Protein AF-A0A959N4B4-F1 (afdb_monomer_lite)

Radius of gyration: 34.28 Å; chains: 1; bounding box: 104×91×80 Å

pLDDT: mean 70.3, std 26.14, range [23.33, 98.31]

Foldseek 3Di:
DLCLDPVCLVVVLLVVLVVVVLQVLQLNQEDEAEPQSDAPVSCVVCVVSQVVDLGHAAYEHQDLPDQQQPDLRYAHEDEQALPDAPVVLVSVLVSCPPHPHAYEYAFQADPRSQVSCCVRPVHGDLVVCLVSVVAALRYEHEAHFHDDPVSLVSQQVRLYEYEHQLQCVVPDDGGDDQLQCSLVSNRQYAYDNPPPRDYPLQRLLSSCVSNPPHPQFLVSSVCNHAVSVCVNSVNNQAGRDDDPPHFPFDWDFACPDPQNPDPDPDDDPSNVSVSSSPGNGSVRTQFTATSNRTCHHRNDGPDDDPSPPDVCPVVVVVSVCVVVVVVVVVVVVVVVVVVVVVVVVVVVVVPDDDDDDDDDPDDDDDDDDDDDDDDPDDDDDDDDDPPPPDPPPPPPPDDDDDDDDPVSVVVVVVVVVPDDDDDDDDDDDDDDDPVVVVVVVVVVVVVVPPPDDDDDDDDDDDDDDDDDDDDDDDDDDDDDDDDDDDDDDDDDDDDDDDDDDDDDDDD

Secondary structure (DSSP, 8-state):
--TTSGGGHHHHHHHHHHHHHHHHHTT--EEEE--TT--HHHHHHTHHHHHT-SSEEEEEE--TTS-GGG-TTEEEEEE--TT--HHHHHHHHHHHTT----EEEE-S--HHHHHHHHHHHSS-HHHHHHHTT--STTEEEES-SS--HHHHHHHHHTT-EEEE-TTHHHHSS-----HHHHHHTT-EEEE--TTT---HHHHHHHHHHHTTTS---HHHHHHTTTHHHHHHTT-TTTSSS--TTS---EEEE---SGGG----S---HHHHHHHHHHH--GGGEEEEEETTEEEEETTEE-S-------TTHHHHHHHHHHHTTHHHHHHHHHHHHHHHHHHHHHHHHTTS----------------------------------------------------SHHHHHHHHHTTTTS--PPPPP-------HHHHHHHHHHHHHHTSSS--S-----------------------------------------------------

Structure (mmCIF, N/CA/C/O backbone):
data_AF-A0A959N4B4-F1
#
_entry.id   AF-A0A959N4B4-F1
#
loop_
_atom_site.group_PDB
_atom_site.id
_atom_site.type_symbol
_atom_site.label_atom_id
_atom_site.label_alt_id
_atom_site.label_comp_id
_atom_site.label_asym_id
_atom_site.label_entity_id
_atom_site.label_seq_id
_atom_site.pdbx_PDB_ins_code
_atom_site.Cartn_x
_atom_site.Cartn_y
_atom_site.Cartn_z
_atom_site.occupancy
_atom_site.B_iso_or_equiv
_atom_site.auth_seq_id
_atom_site.auth_comp_id
_atom_site.auth_asym_id
_atom_site.auth_atom_id
_atom_site.pdbx_PDB_model_num
ATOM 1 N N . LYS A 1 1 ? 5.066 19.286 9.360 1.00 74.62 1 LYS A N 1
ATOM 2 C CA . LYS A 1 1 ? 5.184 20.722 9.725 1.00 74.62 1 LYS A CA 1
ATOM 3 C C . LYS A 1 1 ? 5.892 21.556 8.658 1.00 74.62 1 LYS A C 1
ATOM 5 O O . LYS A 1 1 ? 5.288 22.495 8.175 1.00 74.62 1 LYS A O 1
ATOM 10 N N . PHE A 1 2 ? 7.144 21.262 8.286 1.00 84.38 2 PHE A N 1
ATOM 11 C CA . PHE A 1 2 ? 7.826 22.037 7.233 1.00 84.38 2 PHE A CA 1
ATOM 12 C C . PHE A 1 2 ? 7.134 21.896 5.870 1.00 84.38 2 PHE A C 1
ATOM 14 O O . PHE A 1 2 ? 6.674 22.878 5.308 1.00 84.38 2 PHE A O 1
ATOM 21 N N . LEU A 1 3 ? 6.950 20.655 5.413 1.00 84.31 3 LEU A N 1
ATOM 22 C CA . LEU A 1 3 ? 6.270 20.330 4.150 1.00 84.31 3 LEU A CA 1
ATOM 23 C C . LEU A 1 3 ? 4.745 20.533 4.188 1.00 84.31 3 LEU A C 1
ATOM 25 O O . LEU A 1 3 ? 4.069 20.260 3.209 1.00 84.31 3 LEU A O 1
ATOM 29 N N . SER A 1 4 ? 4.196 20.955 5.330 1.00 76.88 4 SER A N 1
ATOM 30 C CA . SER A 1 4 ? 2.759 21.192 5.495 1.00 76.88 4 SER A CA 1
ATOM 31 C C . SER A 1 4 ? 2.394 22.674 5.406 1.00 76.88 4 SER A C 1
ATOM 33 O O . SER A 1 4 ? 1.232 23.015 5.599 1.00 76.88 4 SER A O 1
ATOM 35 N N . SER A 1 5 ? 3.369 23.569 5.205 1.00 81.44 5 SER A N 1
ATOM 36 C CA . SER A 1 5 ? 3.094 24.985 4.968 1.00 81.44 5 SER A CA 1
ATOM 37 C C . SER A 1 5 ? 2.823 25.234 3.488 1.00 81.44 5 SER A C 1
ATOM 39 O O . SER A 1 5 ? 3.468 24.642 2.625 1.00 81.44 5 SER A O 1
ATOM 41 N N . GLN A 1 6 ? 1.915 26.170 3.204 1.00 80.25 6 GLN A N 1
ATOM 42 C CA . GLN A 1 6 ? 1.584 26.558 1.831 1.00 80.25 6 GLN A CA 1
ATOM 43 C C . GLN A 1 6 ? 2.813 27.065 1.062 1.00 80.25 6 GLN A C 1
ATOM 45 O O . GLN A 1 6 ? 2.988 26.749 -0.107 1.00 80.25 6 GLN A O 1
ATOM 50 N N . GLU A 1 7 ? 3.711 27.778 1.747 1.00 85.19 7 GLU A N 1
ATOM 51 C CA . GLU A 1 7 ? 4.983 28.263 1.192 1.00 85.19 7 GLU A CA 1
ATOM 52 C C . GLU A 1 7 ? 5.882 27.133 0.660 1.00 85.19 7 GLU A C 1
ATOM 54 O O . GLU A 1 7 ? 6.592 27.322 -0.319 1.00 85.19 7 GLU A O 1
ATOM 59 N N . ASN A 1 8 ? 5.830 25.942 1.269 1.00 87.62 8 ASN A N 1
ATOM 60 C CA . ASN A 1 8 ? 6.641 24.790 0.865 1.00 87.62 8 ASN A CA 1
ATOM 61 C C . ASN A 1 8 ? 5.862 23.784 0.005 1.00 87.6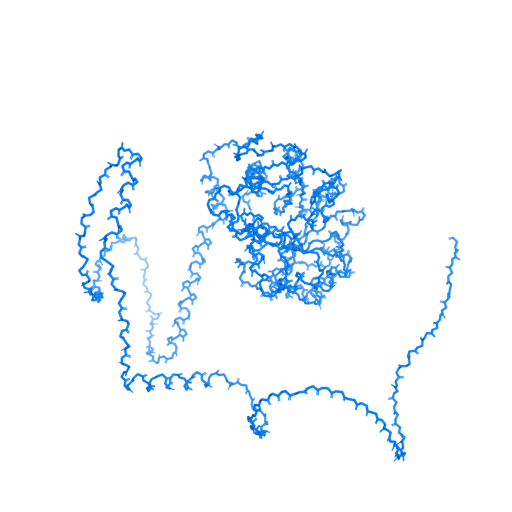2 8 ASN A C 1
ATOM 63 O O . ASN A 1 8 ? 6.342 22.669 -0.212 1.00 87.62 8 ASN A O 1
ATOM 67 N N . SER A 1 9 ? 4.668 24.144 -0.474 1.00 87.31 9 SER A N 1
ATOM 68 C CA . SER A 1 9 ? 3.817 23.242 -1.251 1.00 87.31 9 SER A CA 1
ATOM 69 C C . SER A 1 9 ? 4.496 22.783 -2.547 1.00 87.31 9 SER A C 1
ATOM 71 O O . SER A 1 9 ? 4.495 21.589 -2.841 1.00 87.31 9 SER A O 1
ATOM 73 N N . ASP A 1 10 ? 5.140 23.694 -3.281 1.00 87.62 10 ASP A N 1
ATOM 74 C CA . ASP A 1 10 ? 5.855 23.358 -4.522 1.00 87.62 10 ASP A CA 1
ATOM 75 C C . ASP A 1 10 ? 7.024 22.400 -4.256 1.00 87.62 10 ASP A C 1
ATOM 77 O O . ASP A 1 10 ? 7.239 21.432 -4.988 1.00 87.62 10 ASP A O 1
ATOM 81 N N . LEU A 1 11 ? 7.756 22.629 -3.159 1.00 87.00 11 LEU A N 1
ATOM 82 C CA . LEU A 1 11 ? 8.833 21.744 -2.720 1.00 87.00 11 LEU A CA 1
ATOM 83 C C . LEU A 1 11 ? 8.294 20.354 -2.362 1.00 87.00 11 LEU A C 1
ATOM 85 O O . LEU A 1 11 ? 8.901 19.349 -2.726 1.00 87.00 11 LEU A O 1
ATOM 89 N N . PHE A 1 12 ? 7.156 20.273 -1.671 1.00 88.50 12 PHE A N 1
ATOM 90 C CA . PHE A 1 12 ? 6.536 18.991 -1.352 1.00 88.50 12 PHE A CA 1
ATOM 91 C C . PHE A 1 12 ? 6.102 18.244 -2.623 1.00 88.50 12 PHE A C 1
ATOM 93 O O . PHE A 1 12 ? 6.453 17.078 -2.790 1.00 88.50 12 PHE A O 1
ATOM 100 N N . ALA A 1 13 ? 5.447 18.926 -3.566 1.00 87.62 13 ALA A N 1
ATOM 101 C CA . ALA A 1 13 ? 5.087 18.363 -4.867 1.00 87.62 13 ALA A CA 1
ATOM 102 C C . ALA A 1 13 ? 6.312 17.880 -5.664 1.00 87.62 13 ALA A C 1
ATOM 104 O O . ALA A 1 13 ? 6.273 16.826 -6.301 1.00 87.62 13 ALA A O 1
ATOM 105 N N . TYR A 1 14 ? 7.420 18.620 -5.600 1.00 85.00 14 TYR A N 1
ATOM 106 C CA . TYR A 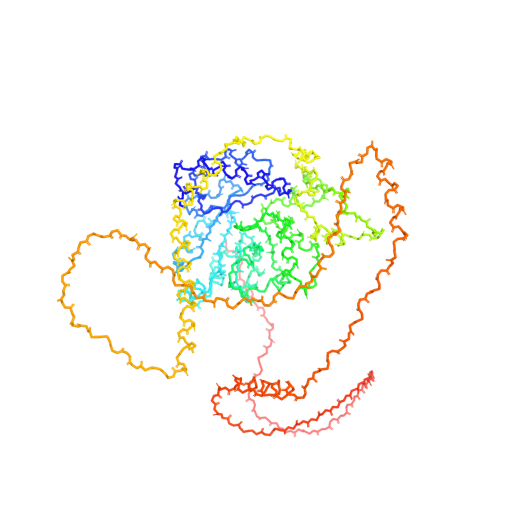1 14 ? 8.693 18.219 -6.189 1.00 85.00 14 TYR A CA 1
ATOM 107 C C . TYR A 1 14 ? 9.258 16.939 -5.548 1.00 85.00 14 TYR A C 1
ATOM 109 O O . TYR A 1 14 ? 9.650 16.018 -6.265 1.00 85.00 14 TYR A O 1
ATOM 117 N N . LEU A 1 15 ? 9.240 16.826 -4.215 1.00 86.94 15 LEU A N 1
ATOM 118 C CA . LEU A 1 15 ? 9.672 15.607 -3.521 1.00 86.94 15 LEU A CA 1
ATOM 119 C C . LEU A 1 15 ? 8.797 14.398 -3.889 1.00 86.94 15 LEU A C 1
ATOM 121 O O . LEU A 1 15 ? 9.333 13.317 -4.123 1.00 86.94 15 LEU A O 1
ATOM 125 N N . LEU A 1 16 ? 7.479 14.583 -4.031 1.00 89.00 16 LEU A N 1
ATOM 126 C CA . LEU A 1 16 ? 6.574 13.527 -4.500 1.00 89.00 16 LEU A CA 1
ATOM 127 C C . LEU A 1 16 ? 6.932 13.044 -5.915 1.00 89.00 16 LEU A C 1
ATOM 129 O O . LEU A 1 16 ? 6.984 11.837 -6.142 1.00 89.00 16 LEU A O 1
ATOM 133 N N . LYS A 1 17 ? 7.275 13.947 -6.852 1.00 86.38 17 LYS A N 1
ATOM 134 C CA . LYS A 1 17 ? 7.763 13.554 -8.195 1.00 86.38 17 LYS A CA 1
ATOM 135 C C . LYS A 1 17 ? 8.978 12.637 -8.115 1.00 86.38 17 LYS A C 1
ATOM 137 O O . LYS A 1 17 ? 9.045 11.657 -8.859 1.00 86.38 17 LYS A O 1
ATOM 142 N N . ILE A 1 18 ? 9.939 12.952 -7.243 1.00 85.50 18 ILE A N 1
ATOM 143 C CA . ILE A 1 18 ? 11.136 12.122 -7.047 1.00 85.50 18 ILE A CA 1
ATOM 144 C C . ILE A 1 18 ? 10.730 10.740 -6.541 1.00 85.50 18 ILE A C 1
ATOM 146 O O . ILE A 1 18 ? 11.172 9.737 -7.101 1.00 85.50 18 ILE A O 1
ATOM 150 N N . THR A 1 19 ? 9.869 10.682 -5.524 1.00 88.81 19 THR A N 1
ATOM 151 C CA . THR A 1 19 ? 9.377 9.420 -4.962 1.00 88.81 19 THR A CA 1
ATOM 152 C C . THR A 1 19 ? 8.685 8.575 -6.027 1.00 88.81 19 THR A C 1
ATOM 154 O O . THR A 1 19 ? 9.081 7.433 -6.230 1.00 88.81 19 THR A O 1
ATOM 157 N N . TYR A 1 20 ? 7.742 9.136 -6.788 1.00 89.62 20 TYR A N 1
ATOM 158 C CA . TYR A 1 20 ? 7.014 8.391 -7.826 1.00 89.62 20 TYR A CA 1
ATOM 159 C C . TYR A 1 20 ? 7.922 7.935 -8.962 1.00 89.62 20 TYR A C 1
ATOM 161 O O . TYR A 1 20 ? 7.787 6.817 -9.456 1.00 89.62 20 TYR A O 1
ATOM 169 N N . THR A 1 21 ? 8.907 8.762 -9.323 1.00 86.69 21 THR A N 1
ATOM 170 C CA . THR A 1 21 ? 9.947 8.372 -10.275 1.00 86.69 21 THR A CA 1
ATOM 171 C C . THR A 1 21 ? 10.715 7.157 -9.769 1.00 86.69 21 THR A C 1
ATOM 173 O O . THR A 1 21 ? 10.922 6.218 -10.529 1.00 86.69 21 THR A O 1
ATOM 176 N N . ASN A 1 22 ? 11.146 7.158 -8.507 1.00 88.44 22 ASN A N 1
ATOM 177 C CA . ASN A 1 22 ? 11.882 6.039 -7.921 1.00 88.44 22 ASN A CA 1
ATOM 178 C C . ASN A 1 22 ? 11.012 4.782 -7.815 1.00 88.44 22 ASN A C 1
ATOM 180 O O . ASN A 1 22 ? 11.475 3.702 -8.169 1.00 88.44 22 ASN A O 1
ATOM 184 N N . SER A 1 23 ? 9.749 4.934 -7.418 1.00 91.88 23 SER A N 1
ATOM 185 C CA . SER A 1 23 ? 8.746 3.869 -7.434 1.00 91.88 23 SER A CA 1
ATOM 186 C C . SER A 1 23 ? 8.620 3.231 -8.815 1.00 91.88 23 SER A C 1
ATOM 188 O O . SER A 1 23 ? 8.731 2.014 -8.945 1.00 91.88 23 SER A O 1
ATOM 190 N N . LEU A 1 24 ? 8.507 4.037 -9.874 1.00 90.81 24 LEU A N 1
ATOM 191 C CA . LEU A 1 24 ? 8.432 3.525 -11.241 1.00 90.81 24 LEU A CA 1
ATOM 192 C C . LEU A 1 24 ? 9.685 2.727 -11.639 1.00 90.81 24 LEU A C 1
ATOM 194 O O . LEU A 1 24 ? 9.569 1.706 -12.311 1.00 90.81 24 LEU A O 1
ATOM 198 N N . LEU A 1 25 ? 10.879 3.149 -11.205 1.00 89.12 25 LEU A N 1
ATOM 199 C CA . LEU A 1 25 ? 12.122 2.390 -11.432 1.00 89.12 25 LEU A CA 1
ATOM 200 C C . LEU A 1 25 ? 12.164 1.077 -10.652 1.00 89.12 25 LEU A C 1
ATOM 202 O O . LEU A 1 25 ? 12.801 0.131 -11.098 1.00 89.12 25 LEU A O 1
ATOM 206 N N . ASN A 1 26 ? 11.465 1.010 -9.521 1.00 92.19 26 ASN A N 1
ATOM 207 C CA . ASN A 1 26 ? 11.250 -0.218 -8.761 1.00 92.19 26 ASN A CA 1
ATOM 208 C C . ASN A 1 26 ? 10.092 -1.070 -9.323 1.00 92.19 26 ASN A C 1
ATOM 210 O O . ASN A 1 26 ? 9.686 -2.035 -8.680 1.00 92.19 26 ASN A O 1
ATOM 214 N N . GLY A 1 27 ? 9.564 -0.737 -10.509 1.00 92.56 27 GLY A N 1
ATOM 215 C CA . GLY A 1 27 ? 8.464 -1.458 -11.154 1.00 92.56 27 GLY A CA 1
ATOM 216 C C . GLY A 1 27 ? 7.089 -1.163 -10.550 1.00 92.56 27 GLY A C 1
ATOM 217 O O . GLY A 1 27 ? 6.114 -1.834 -10.861 1.00 92.56 27 GLY A O 1
ATOM 218 N N . GLU A 1 28 ? 6.967 -0.163 -9.686 1.00 94.50 28 GLU A N 1
ATOM 219 C CA . GLU A 1 28 ? 5.704 0.161 -9.028 1.00 94.50 28 GLU A CA 1
ATOM 220 C C . GLU A 1 28 ? 4.866 1.022 -9.977 1.00 94.50 28 GLU A C 1
ATOM 222 O O . GLU A 1 28 ? 5.179 2.183 -10.231 1.00 94.50 28 GLU A O 1
ATOM 227 N N . ILE A 1 29 ? 3.809 0.448 -10.549 1.00 92.75 29 ILE A N 1
ATOM 228 C CA . ILE A 1 29 ? 3.008 1.101 -11.599 1.00 92.75 29 ILE A CA 1
ATOM 229 C C . ILE A 1 29 ? 1.748 1.810 -11.086 1.00 92.75 29 ILE A C 1
ATOM 231 O O . ILE A 1 29 ? 1.101 2.539 -11.840 1.00 92.75 29 ILE A O 1
ATOM 235 N N . PHE A 1 30 ? 1.388 1.582 -9.824 1.00 94.12 30 PHE A N 1
ATOM 236 C CA . PHE A 1 30 ? 0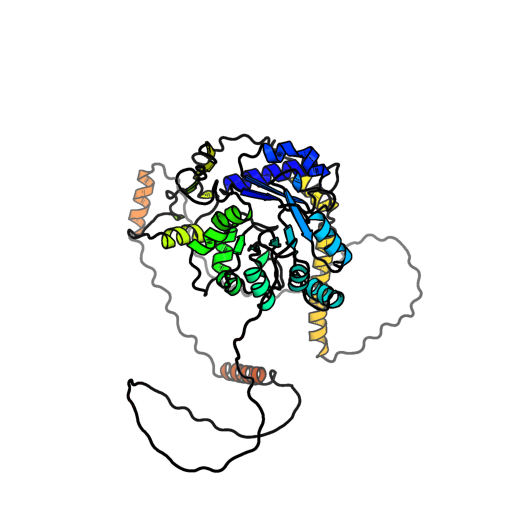.237 2.177 -9.155 1.00 94.12 30 PHE A CA 1
ATOM 237 C C . PHE A 1 30 ? 0.694 2.876 -7.875 1.00 94.12 30 PHE A C 1
ATOM 239 O O . PHE A 1 30 ? 1.417 2.287 -7.074 1.00 94.12 30 PHE A O 1
ATOM 246 N N . ILE A 1 31 ? 0.241 4.111 -7.678 1.00 93.62 31 ILE A N 1
ATOM 247 C CA . ILE A 1 31 ? 0.529 4.919 -6.494 1.00 93.62 31 ILE A CA 1
ATOM 248 C C . ILE A 1 31 ? -0.780 5.252 -5.786 1.00 93.62 31 ILE A C 1
ATOM 250 O O . ILE A 1 31 ? -1.674 5.840 -6.386 1.00 93.62 31 ILE A O 1
ATOM 254 N N . ASN A 1 32 ? -0.870 4.942 -4.494 1.00 93.56 32 ASN A N 1
ATOM 255 C CA . ASN A 1 32 ? -1.848 5.557 -3.603 1.00 93.56 32 ASN A CA 1
ATOM 256 C C . ASN A 1 32 ? -1.115 6.485 -2.631 1.00 93.56 32 ASN A C 1
ATOM 258 O O . ASN A 1 32 ? -0.532 6.018 -1.654 1.00 93.56 32 ASN A O 1
ATOM 262 N N . GLU A 1 33 ? -1.131 7.787 -2.898 1.00 91.81 33 GLU A N 1
ATOM 263 C CA . GLU A 1 33 ? -0.472 8.756 -2.028 1.00 91.81 33 GLU A CA 1
ATOM 264 C C . GLU A 1 33 ? -1.356 9.076 -0.822 1.00 91.81 33 GLU A C 1
ATOM 266 O O . GLU A 1 33 ? -2.500 9.505 -0.976 1.00 91.81 33 GLU A O 1
ATOM 271 N N . CYS A 1 34 ? -0.810 8.885 0.378 1.00 89.00 34 CYS A N 1
ATOM 272 C CA . CYS A 1 34 ? -1.532 9.041 1.643 1.00 89.00 34 CYS A CA 1
ATOM 273 C C . CYS A 1 34 ? -0.848 10.021 2.602 1.00 89.00 34 CYS A C 1
ATOM 275 O O . CYS A 1 34 ? -1.144 10.019 3.795 1.00 89.00 34 CYS A O 1
ATOM 277 N N . SER A 1 35 ? 0.083 10.846 2.118 1.00 86.25 35 SER A N 1
ATOM 278 C CA . SER A 1 35 ? 0.754 11.837 2.954 1.00 86.25 35 SER A CA 1
ATOM 279 C C . SER A 1 35 ? -0.255 12.726 3.707 1.00 86.25 35 SER A C 1
ATOM 281 O O . SER A 1 35 ? -1.120 13.333 3.070 1.00 86.25 35 SER A O 1
ATOM 283 N N . PRO A 1 36 ? -0.110 12.916 5.035 1.00 74.75 36 PRO A N 1
ATOM 284 C CA . PRO A 1 36 ? -1.080 13.653 5.858 1.00 74.75 36 PRO A CA 1
ATOM 285 C C . PRO A 1 36 ? -1.322 15.109 5.428 1.00 74.75 36 PRO A C 1
ATOM 287 O O . PRO A 1 36 ? -2.322 15.716 5.798 1.00 74.75 36 PRO A O 1
ATOM 290 N N . ASN A 1 37 ? -0.388 15.691 4.668 1.00 75.00 37 ASN A N 1
ATOM 291 C CA . ASN A 1 37 ? -0.441 17.087 4.226 1.00 75.00 37 ASN A CA 1
ATOM 292 C C . ASN A 1 37 ? -1.177 17.273 2.891 1.00 75.00 37 ASN A C 1
ATOM 294 O O . ASN A 1 37 ? -1.284 18.401 2.413 1.00 75.00 37 ASN A O 1
ATOM 298 N N . LEU A 1 38 ? -1.672 16.194 2.279 1.00 79.94 38 LEU A N 1
ATOM 299 C CA . LEU A 1 38 ? -2.520 16.287 1.101 1.00 79.94 38 LEU A CA 1
ATOM 300 C C . LEU A 1 38 ? -3.896 16.809 1.498 1.00 79.94 38 LEU A C 1
ATOM 302 O O . LEU A 1 38 ? -4.751 16.078 1.998 1.00 79.94 38 LEU A O 1
ATOM 306 N N . ASN A 1 39 ? -4.103 18.097 1.262 1.00 78.25 39 ASN A N 1
ATOM 307 C CA . ASN A 1 39 ? -5.397 18.742 1.404 1.00 78.25 39 ASN A CA 1
ATOM 308 C C . ASN A 1 39 ? -5.970 19.102 0.024 1.00 78.25 39 ASN A C 1
ATOM 310 O O . ASN A 1 39 ? -5.351 18.886 -1.028 1.00 78.25 39 ASN A O 1
ATOM 314 N N . LYS A 1 40 ? -7.181 19.659 0.032 1.00 77.62 40 LYS A N 1
ATOM 315 C CA . LYS A 1 40 ? -7.871 20.076 -1.190 1.00 77.62 40 LYS A CA 1
ATOM 316 C C . LYS A 1 40 ? -7.064 21.101 -1.997 1.00 77.62 40 LYS A C 1
ATOM 318 O O . LYS A 1 40 ? -6.916 20.936 -3.201 1.00 77.62 40 LYS A O 1
ATOM 323 N N . GLU A 1 41 ? -6.524 22.123 -1.336 1.00 80.56 41 GLU A N 1
ATOM 324 C CA . GLU A 1 41 ? -5.786 23.220 -1.976 1.00 80.56 41 GLU A CA 1
ATOM 325 C C . GLU A 1 41 ? -4.503 22.728 -2.658 1.00 80.56 41 GLU A C 1
ATOM 327 O O . GLU A 1 41 ? -4.228 23.092 -3.804 1.00 80.56 41 GLU A O 1
ATOM 332 N N . PHE A 1 42 ? -3.756 21.842 -1.993 1.00 85.06 42 PHE A N 1
ATOM 333 C CA . PHE A 1 42 ? -2.581 21.182 -2.553 1.00 85.06 42 PHE A CA 1
ATOM 334 C C . PHE A 1 42 ? -2.949 20.406 -3.818 1.00 85.06 42 PHE A C 1
ATOM 336 O O . PHE A 1 42 ? -2.320 20.584 -4.863 1.00 85.06 42 PHE A O 1
ATOM 343 N N . THR A 1 43 ? -3.994 19.579 -3.723 1.00 80.94 43 THR A N 1
ATOM 344 C CA . THR A 1 43 ? -4.448 18.709 -4.814 1.00 80.94 43 THR A CA 1
ATOM 345 C C . THR A 1 43 ? -4.928 19.523 -6.014 1.00 80.94 43 THR A C 1
ATOM 347 O O . THR A 1 43 ? -4.572 19.206 -7.144 1.00 80.94 43 THR A O 1
ATOM 350 N N . GLU A 1 44 ? -5.682 20.603 -5.787 1.00 80.62 44 GLU A N 1
ATOM 351 C CA . GLU A 1 44 ? -6.152 21.504 -6.846 1.00 80.62 44 GLU A CA 1
ATOM 352 C C . GLU A 1 44 ? -4.988 22.259 -7.508 1.00 80.62 44 GLU A C 1
ATOM 354 O O . GLU A 1 44 ? -4.913 22.318 -8.737 1.00 80.62 44 GLU A O 1
ATOM 359 N N . SER A 1 45 ? -4.041 22.773 -6.715 1.00 83.94 45 SER A N 1
ATOM 360 C CA . SER A 1 45 ? -2.884 23.532 -7.219 1.00 83.94 45 SER A CA 1
ATOM 361 C C . SER A 1 45 ? -1.911 22.658 -8.014 1.00 83.94 45 SER A C 1
ATOM 363 O O . SER A 1 45 ? -1.331 23.101 -9.006 1.00 83.94 45 SER A O 1
ATOM 365 N N . HIS A 1 46 ? -1.771 21.391 -7.621 1.00 85.06 46 HIS A N 1
ATOM 366 C CA . HIS A 1 46 ? -0.819 20.451 -8.206 1.00 85.06 46 HIS A CA 1
ATOM 367 C C . HIS A 1 46 ? -1.498 19.364 -9.034 1.00 85.06 46 HIS A C 1
ATOM 369 O O . HIS A 1 46 ? -0.853 18.390 -9.379 1.00 85.06 46 HIS A O 1
ATOM 375 N N . TYR A 1 47 ? -2.763 19.497 -9.435 1.00 77.31 47 TYR A N 1
ATOM 376 C CA . TYR A 1 47 ? -3.474 18.432 -10.162 1.00 77.31 47 TYR A CA 1
ATOM 377 C C . TYR A 1 47 ? -2.735 17.935 -11.427 1.00 77.31 47 TYR A C 1
ATOM 379 O O . TYR A 1 47 ? -2.744 16.747 -11.764 1.00 77.31 47 TYR A O 1
ATOM 387 N N . LYS A 1 48 ? -2.018 18.842 -12.108 1.00 78.56 48 LYS A N 1
ATOM 388 C CA . LYS A 1 48 ? -1.164 18.526 -13.269 1.00 78.56 48 LYS A CA 1
ATOM 389 C C . LYS A 1 48 ? 0.009 17.598 -12.941 1.00 78.56 48 LYS A C 1
ATOM 391 O O . LYS A 1 48 ? 0.456 16.876 -13.823 1.00 78.56 48 LYS A O 1
ATOM 396 N N . LEU A 1 49 ? 0.498 17.611 -11.698 1.00 80.75 49 LEU A N 1
ATOM 397 C CA . LEU A 1 49 ? 1.501 16.664 -11.208 1.00 80.75 49 LEU A CA 1
ATOM 398 C C . LEU A 1 49 ? 1.010 15.236 -11.417 1.00 80.75 49 LEU A C 1
ATOM 400 O O . LEU A 1 49 ? 1.700 14.439 -12.036 1.00 80.75 49 LEU A O 1
ATOM 404 N N . PHE A 1 50 ? -0.186 14.950 -10.905 1.00 76.75 50 PHE A N 1
ATOM 405 C CA . PHE A 1 50 ? -0.733 13.601 -10.830 1.00 76.75 50 PHE A CA 1
ATOM 406 C C . PHE A 1 50 ? -1.231 13.111 -12.184 1.00 76.75 50 PHE A C 1
ATOM 408 O O . PHE A 1 50 ? -0.954 11.987 -12.584 1.00 76.75 50 PHE A O 1
ATOM 415 N N . THR A 1 51 ? -1.891 13.988 -12.941 1.00 71.62 51 THR A N 1
ATOM 416 C CA . THR A 1 51 ? -2.352 13.664 -14.301 1.00 71.62 51 THR A CA 1
ATOM 417 C C . THR A 1 51 ? -1.223 13.563 -15.326 1.00 71.62 51 THR A C 1
ATOM 419 O O . THR A 1 51 ? -1.413 12.950 -16.372 1.00 71.62 51 THR A O 1
ATOM 422 N N . GLY A 1 52 ? -0.049 14.129 -15.031 1.00 75.06 52 GLY A N 1
ATOM 423 C CA . GLY A 1 52 ? 1.163 13.980 -15.837 1.00 75.06 52 GLY A CA 1
ATOM 424 C C . GLY A 1 52 ? 1.970 12.712 -15.537 1.00 75.06 52 GLY A C 1
ATOM 425 O O . GLY A 1 52 ? 3.002 12.494 -16.172 1.00 75.06 52 GLY A O 1
ATOM 426 N N . LEU A 1 53 ? 1.552 11.884 -14.573 1.00 78.94 53 LEU A N 1
ATOM 427 C CA . LEU A 1 53 ? 2.209 10.609 -14.291 1.00 78.94 53 LEU A CA 1
ATOM 428 C C . LEU A 1 53 ? 1.802 9.567 -15.333 1.00 78.94 53 LEU A C 1
ATOM 430 O O . LEU A 1 53 ? 0.639 9.465 -15.717 1.00 78.94 53 LEU A O 1
ATOM 434 N N . HIS A 1 54 ? 2.757 8.739 -15.759 1.00 85.19 54 HIS A N 1
ATOM 435 C CA . HIS A 1 54 ? 2.431 7.582 -16.587 1.00 85.19 54 HIS A CA 1
ATOM 436 C C . HIS A 1 54 ? 1.671 6.520 -15.766 1.00 85.19 54 HIS A C 1
ATOM 438 O O . HIS A 1 54 ? 0.732 5.898 -16.280 1.00 85.19 54 HIS A O 1
ATOM 444 N N . GLN A 1 55 ? 2.066 6.367 -14.493 1.00 91.12 55 GLN A N 1
ATOM 445 C CA . GLN A 1 55 ? 1.512 5.451 -13.491 1.00 91.12 55 GLN A CA 1
ATOM 446 C C . GLN A 1 55 ? 0.013 5.671 -13.255 1.00 91.12 55 GLN A C 1
ATOM 448 O O . GLN A 1 55 ? -0.523 6.766 -13.430 1.00 91.12 55 GLN A O 1
ATOM 453 N N . TYR A 1 56 ? -0.667 4.620 -12.808 1.00 92.81 56 TYR A N 1
ATOM 454 C CA . TYR A 1 56 ? -1.982 4.767 -12.195 1.00 92.81 56 TYR A CA 1
ATOM 455 C C . TYR A 1 56 ? -1.827 5.468 -10.845 1.00 92.81 56 TYR A C 1
ATOM 457 O O . TYR A 1 56 ? -0.861 5.217 -10.123 1.00 92.81 56 TYR A O 1
ATOM 465 N N . PHE A 1 57 ? -2.776 6.328 -10.489 1.00 90.31 57 PHE A N 1
ATOM 466 C CA . PHE A 1 57 ? -2.696 7.089 -9.250 1.00 90.31 57 PHE A CA 1
ATOM 467 C C . PHE A 1 57 ? -4.036 7.123 -8.520 1.00 90.31 57 PHE A C 1
ATOM 469 O O . PHE A 1 57 ? -5.099 7.141 -9.137 1.00 90.31 57 PHE A O 1
ATOM 476 N N . ASN A 1 58 ? -3.954 7.174 -7.199 1.00 90.75 58 ASN A N 1
ATOM 477 C CA . ASN A 1 58 ? -5.017 7.539 -6.285 1.00 90.75 58 ASN A CA 1
ATOM 478 C C . ASN A 1 58 ? -4.431 8.463 -5.210 1.00 90.75 58 ASN A C 1
ATOM 480 O O . ASN A 1 58 ? -3.282 8.301 -4.798 1.00 90.75 58 ASN A O 1
ATOM 484 N N . ILE A 1 59 ? -5.213 9.435 -4.760 1.00 89.12 59 ILE A N 1
ATOM 485 C CA . ILE A 1 59 ? -4.828 10.375 -3.710 1.00 89.12 59 ILE A CA 1
ATOM 486 C C . ILE A 1 59 ? -5.796 10.192 -2.554 1.00 89.12 59 ILE A C 1
ATOM 488 O O . ILE A 1 59 ? -7.004 10.358 -2.716 1.00 89.12 59 ILE A O 1
ATOM 492 N N . THR A 1 60 ? -5.272 9.871 -1.380 1.00 89.81 60 THR A N 1
ATOM 493 C CA . THR A 1 60 ? -6.059 9.797 -0.153 1.00 89.81 60 THR A CA 1
ATOM 494 C C . THR A 1 60 ? -5.968 11.131 0.575 1.00 89.81 60 THR A C 1
ATOM 496 O O . THR A 1 60 ? -4.904 11.528 1.047 1.00 89.81 60 THR A O 1
ATOM 499 N N . VAL A 1 61 ? -7.095 11.835 0.656 1.00 86.94 61 VAL A N 1
ATOM 500 C CA . VAL A 1 61 ? -7.191 13.165 1.262 1.00 86.94 61 VAL A CA 1
ATOM 501 C C . VAL A 1 61 ? -7.803 13.042 2.651 1.00 86.94 61 VAL A C 1
ATOM 503 O O . VAL A 1 61 ? -8.932 12.579 2.803 1.00 86.94 61 VAL A O 1
ATOM 506 N N . TYR A 1 62 ? -7.075 13.499 3.668 1.00 81.69 62 TYR A N 1
ATOM 507 C CA . TYR A 1 62 ? -7.521 13.482 5.069 1.00 81.69 62 TYR A CA 1
ATOM 508 C C . TYR A 1 62 ? -8.291 14.753 5.475 1.00 81.69 62 TYR A C 1
ATOM 510 O O . TYR A 1 62 ? -8.700 14.908 6.623 1.00 81.69 62 TYR A O 1
ATOM 518 N N . ASP A 1 63 ? -8.509 15.676 4.534 1.00 72.56 63 ASP A N 1
ATOM 519 C CA . ASP A 1 63 ? -9.315 16.880 4.734 1.00 72.56 63 ASP A CA 1
ATOM 520 C C . ASP A 1 63 ? -10.794 16.624 4.391 1.00 72.56 63 ASP A C 1
ATOM 522 O O . ASP A 1 63 ? -11.172 16.487 3.220 1.00 72.56 63 ASP A O 1
ATOM 526 N N . HIS A 1 64 ? -11.641 16.642 5.427 1.00 64.00 64 HIS A N 1
ATOM 527 C CA . HIS A 1 64 ? -13.098 16.458 5.356 1.00 64.00 64 HIS A CA 1
ATOM 528 C C . HIS A 1 64 ? -13.851 17.520 4.526 1.00 64.00 64 HIS A C 1
ATOM 530 O O . HIS A 1 64 ? -15.074 17.457 4.407 1.00 64.00 64 HIS A O 1
ATOM 536 N N . LYS A 1 65 ? -13.158 18.533 3.986 1.00 60.12 65 LYS A N 1
ATOM 537 C CA . LYS A 1 65 ? -13.738 19.584 3.128 1.00 60.12 65 LYS A CA 1
ATOM 538 C C . LYS A 1 65 ? -13.642 19.289 1.632 1.00 60.12 65 LYS A C 1
ATOM 540 O O . LYS A 1 65 ? -14.232 20.016 0.824 1.00 60.12 65 LYS A O 1
ATOM 545 N N . SER A 1 66 ? -12.864 18.284 1.240 1.00 58.00 66 SER A N 1
ATOM 546 C CA . SER A 1 66 ? -12.780 17.851 -0.154 1.00 58.00 66 SER A CA 1
ATOM 547 C C . SER A 1 66 ? -14.011 17.015 -0.514 1.00 58.00 66 SER A C 1
ATOM 549 O O . SER A 1 66 ? -14.496 16.244 0.307 1.00 58.00 66 SER A O 1
ATOM 551 N N . ASN A 1 67 ? -14.565 17.213 -1.717 1.00 56.59 67 ASN A N 1
ATOM 552 C CA . ASN A 1 67 ? -15.646 16.361 -2.211 1.00 56.59 67 ASN A CA 1
ATOM 553 C C . ASN A 1 67 ? -15.043 15.317 -3.167 1.00 56.59 67 ASN A C 1
ATOM 555 O O . ASN A 1 67 ? -14.764 15.673 -4.319 1.00 56.59 67 ASN A O 1
ATOM 559 N N . PRO A 1 68 ? -14.803 14.076 -2.708 1.00 58.56 68 PRO A N 1
ATOM 560 C CA . PRO A 1 68 ? -14.175 13.031 -3.515 1.00 58.56 68 PRO A CA 1
ATOM 561 C C . PRO A 1 68 ? -15.013 12.605 -4.736 1.00 58.56 68 PRO A C 1
ATOM 563 O O . PRO A 1 68 ? -14.464 12.033 -5.669 1.00 58.56 68 PRO A O 1
ATOM 566 N N . ASP A 1 69 ? -16.293 12.993 -4.826 1.00 52.00 69 ASP A N 1
ATOM 567 C CA . ASP A 1 69 ? -17.169 12.701 -5.980 1.00 52.00 69 ASP A CA 1
ATOM 568 C C . ASP A 1 69 ? -16.683 13.268 -7.330 1.00 52.00 69 ASP A C 1
ATOM 570 O O . ASP A 1 69 ? -17.219 12.917 -8.383 1.00 52.00 69 ASP A O 1
ATOM 574 N N . LYS A 1 70 ? -15.698 14.179 -7.327 1.00 54.53 70 LYS A N 1
ATOM 575 C CA . LYS A 1 70 ? -15.241 14.887 -8.534 1.00 54.53 70 LYS A CA 1
ATOM 576 C C . LYS A 1 70 ? -14.128 14.209 -9.330 1.00 54.53 70 LYS A C 1
ATOM 578 O O . LYS A 1 70 ? -13.961 14.567 -10.494 1.00 54.53 70 LYS A O 1
ATOM 583 N N . ASP A 1 71 ? -13.398 13.260 -8.756 1.00 64.81 71 ASP A N 1
ATOM 584 C CA . ASP A 1 71 ? -12.422 12.450 -9.489 1.00 64.81 71 ASP A CA 1
ATOM 585 C C . ASP A 1 71 ? -12.418 11.030 -8.911 1.00 64.81 71 ASP A C 1
ATOM 587 O O . ASP A 1 71 ? -12.354 10.836 -7.700 1.00 64.81 71 ASP A O 1
ATOM 591 N N . ARG A 1 72 ? -12.471 10.022 -9.789 1.00 70.00 72 ARG A N 1
ATOM 592 C CA . ARG A 1 72 ? -12.462 8.599 -9.409 1.00 70.00 72 ARG A CA 1
ATOM 593 C C . ARG A 1 72 ? -11.160 8.174 -8.720 1.00 70.00 72 ARG A C 1
ATOM 595 O O . ARG A 1 72 ? -11.127 7.098 -8.127 1.00 70.00 72 ARG A O 1
ATOM 602 N N . ASN A 1 73 ? -10.126 9.009 -8.793 1.00 81.31 73 ASN A N 1
ATOM 603 C CA . ASN A 1 73 ? -8.805 8.775 -8.222 1.00 81.31 73 ASN A CA 1
ATOM 604 C C . ASN A 1 73 ? -8.608 9.465 -6.859 1.00 81.31 73 ASN A C 1
ATOM 606 O O . ASN A 1 73 ? -7.469 9.664 -6.438 1.00 81.31 73 ASN A O 1
ATOM 610 N N . ILE A 1 74 ? -9.682 9.881 -6.180 1.00 86.12 74 ILE A N 1
ATOM 611 C CA . ILE A 1 74 ? -9.604 10.475 -4.842 1.00 86.12 74 ILE A CA 1
ATOM 612 C C . ILE A 1 74 ? -10.311 9.572 -3.832 1.00 86.12 74 ILE A C 1
ATOM 614 O O . ILE A 1 74 ? -11.456 9.162 -4.009 1.00 86.12 74 ILE A O 1
ATOM 618 N N . SER A 1 75 ? -9.609 9.273 -2.744 1.00 89.31 75 SER A N 1
ATOM 619 C CA . SER A 1 75 ? -10.115 8.543 -1.585 1.00 89.31 75 SER A CA 1
ATOM 620 C C . SER A 1 75 ? -10.181 9.462 -0.368 1.00 89.31 75 SER A C 1
ATOM 622 O O . SER A 1 75 ? -9.416 10.418 -0.251 1.00 89.31 75 SER A O 1
ATOM 624 N N . ALA A 1 76 ? -11.085 9.162 0.553 1.00 89.88 76 ALA A N 1
ATOM 625 C CA . ALA A 1 76 ? -11.177 9.827 1.841 1.00 89.88 76 ALA A CA 1
ATOM 626 C C . ALA A 1 76 ? -10.261 9.142 2.859 1.00 89.88 76 ALA A C 1
ATOM 628 O O . ALA A 1 76 ? -10.297 7.922 2.998 1.00 89.88 76 ALA A O 1
ATOM 629 N N . GLY A 1 77 ? -9.472 9.925 3.585 1.00 90.44 77 GLY A N 1
ATOM 630 C CA . GLY A 1 77 ? -8.651 9.466 4.699 1.00 90.44 77 GLY A CA 1
ATOM 631 C C . GLY A 1 77 ? -9.270 9.814 6.055 1.00 90.44 77 GLY A C 1
ATOM 632 O O . GLY A 1 77 ? -9.907 10.859 6.206 1.00 90.44 77 GLY A O 1
ATOM 633 N N . TYR A 1 78 ? -9.054 8.968 7.062 1.00 90.38 78 TYR A N 1
ATOM 634 C CA . TYR A 1 78 ? -9.372 9.263 8.461 1.00 90.38 78 TYR A CA 1
ATOM 635 C C . TYR A 1 78 ? -8.290 8.706 9.397 1.00 90.38 78 TYR A C 1
ATOM 637 O O . TYR A 1 78 ? -7.983 7.515 9.360 1.00 90.38 78 TYR A O 1
ATOM 645 N N . PHE A 1 79 ? -7.733 9.560 10.259 1.00 88.00 79 PHE A N 1
ATOM 646 C CA . PHE A 1 79 ? -6.829 9.137 11.329 1.00 88.00 79 PHE A CA 1
ATOM 647 C C . PHE A 1 79 ? -7.639 8.888 12.594 1.00 88.00 79 PHE A C 1
ATOM 649 O O . PHE A 1 79 ? -8.256 9.816 13.121 1.00 88.00 79 PHE A O 1
ATOM 656 N N . SER A 1 80 ? -7.639 7.652 13.090 1.00 83.19 80 SER A N 1
ATOM 657 C CA . SER A 1 80 ? -8.195 7.386 14.408 1.00 83.19 80 SER A CA 1
ATOM 658 C C . SER A 1 80 ? -7.176 7.710 15.488 1.00 83.19 80 SER A C 1
ATOM 660 O O . SER A 1 80 ? -6.064 7.188 15.503 1.00 83.19 80 SER A O 1
ATOM 662 N N . ASP A 1 81 ? -7.604 8.516 16.445 1.00 84.12 81 ASP A N 1
ATOM 663 C CA . ASP A 1 81 ? -6.821 8.936 17.597 1.00 84.12 81 ASP A CA 1
ATOM 664 C C . ASP A 1 81 ? -7.660 8.867 18.884 1.00 84.12 81 ASP A C 1
ATOM 666 O O . ASP A 1 81 ? -8.804 8.408 18.894 1.00 84.12 81 ASP A O 1
ATOM 670 N N . GLU A 1 82 ? -7.082 9.341 19.983 1.00 81.19 82 GLU A N 1
ATOM 671 C CA . GLU A 1 82 ? -7.737 9.454 21.291 1.00 81.19 82 GLU A CA 1
ATOM 672 C C . GLU A 1 82 ? -8.941 10.417 21.320 1.00 81.19 82 GLU A C 1
ATOM 674 O O . GLU A 1 82 ? -9.760 10.342 22.232 1.00 81.19 82 GLU A O 1
ATOM 679 N N . ASN A 1 83 ? -9.094 11.289 20.315 1.00 83.69 83 ASN A N 1
ATOM 680 C CA . ASN A 1 83 ? -10.186 12.264 20.226 1.00 83.69 83 ASN A CA 1
ATOM 681 C C . ASN A 1 83 ? -11.366 11.774 19.374 1.00 83.69 83 ASN A C 1
ATOM 683 O O . ASN A 1 83 ? -12.376 12.478 19.247 1.00 83.69 83 ASN A O 1
ATOM 687 N N . THR A 1 84 ? -11.256 10.587 18.776 1.00 89.62 84 THR A N 1
ATOM 688 C CA . THR A 1 84 ? -12.302 10.003 17.932 1.00 89.62 84 THR A CA 1
ATOM 689 C C . THR A 1 84 ? -13.591 9.785 18.726 1.00 89.62 84 THR A C 1
ATOM 691 O O . THR A 1 84 ? -13.590 9.191 19.800 1.00 89.62 84 THR A O 1
ATOM 694 N N . ASN A 1 85 ? -14.714 10.288 18.201 1.00 90.50 85 ASN A N 1
ATOM 695 C CA . ASN A 1 85 ? -15.999 10.317 18.901 1.00 90.50 85 ASN A CA 1
ATOM 696 C C . ASN A 1 85 ? -17.190 10.229 17.923 1.00 90.50 85 ASN A C 1
ATOM 698 O O . ASN A 1 85 ? -17.029 10.258 16.703 1.00 90.50 85 ASN A O 1
ATOM 702 N N . ASN A 1 86 ? -18.417 10.155 18.450 1.00 90.81 86 ASN A N 1
ATOM 703 C CA . ASN A 1 86 ? -19.632 10.054 17.628 1.00 90.81 86 ASN A CA 1
ATOM 704 C C . ASN A 1 86 ? -19.784 11.194 16.605 1.00 90.81 86 ASN A C 1
ATOM 706 O O . ASN A 1 86 ? -20.302 10.966 15.511 1.00 90.81 86 ASN A O 1
ATOM 710 N N . TYR A 1 87 ? -19.344 12.414 16.930 1.00 90.38 87 TYR A N 1
ATOM 711 C CA . TYR A 1 87 ? -19.437 13.552 16.015 1.00 90.38 87 TYR A CA 1
ATOM 712 C C . TYR A 1 87 ? -18.480 13.393 14.829 1.00 90.38 87 TYR A C 1
ATOM 714 O O . TYR A 1 87 ? -18.909 13.568 13.686 1.00 90.38 87 TYR A O 1
ATOM 722 N N . SER A 1 88 ? -17.220 13.009 15.073 1.00 90.06 88 SER A N 1
ATOM 723 C CA . SER A 1 88 ? -16.246 12.799 13.993 1.00 90.06 88 SER A CA 1
ATOM 724 C C . SER A 1 88 ? -16.688 11.672 13.054 1.00 90.06 88 SER A C 1
ATOM 726 O O . SER A 1 88 ? -16.712 11.867 11.837 1.00 90.06 88 SER A O 1
ATOM 728 N N . LEU A 1 89 ? -17.164 10.547 13.600 1.00 91.75 89 LEU A N 1
ATOM 729 C CA . LEU A 1 89 ? -17.655 9.417 12.802 1.00 91.75 89 LEU A CA 1
ATOM 730 C C . LEU A 1 89 ? -18.951 9.738 12.041 1.00 91.75 89 LEU A C 1
ATOM 732 O O . LEU A 1 89 ? -19.112 9.344 10.886 1.00 91.75 89 LEU A O 1
ATOM 736 N N . THR A 1 90 ? -19.872 10.501 12.638 1.00 91.94 90 THR A N 1
ATOM 737 C CA . THR A 1 90 ? -21.103 10.931 11.947 1.00 91.94 90 THR A CA 1
ATOM 738 C C . THR A 1 90 ? -20.792 11.912 10.817 1.00 91.94 90 THR A C 1
ATOM 740 O O . THR A 1 90 ? -21.382 11.822 9.739 1.00 91.94 90 THR A O 1
ATOM 743 N N . SER A 1 91 ? -19.845 12.830 11.032 1.00 89.69 91 SER A N 1
ATOM 744 C CA . SER A 1 91 ? -19.361 13.737 9.988 1.00 89.69 91 SER A CA 1
ATOM 745 C C . SER A 1 91 ? -18.735 12.957 8.830 1.00 89.69 91 SER A C 1
ATOM 747 O O . SER A 1 91 ? -19.043 13.235 7.670 1.00 89.69 91 SER A O 1
ATOM 749 N N . LEU A 1 92 ? -17.923 11.940 9.137 1.00 89.75 92 LEU A N 1
ATOM 750 C CA . LEU A 1 92 ? -17.334 11.041 8.145 1.00 89.75 92 LEU A CA 1
ATOM 751 C C . LEU A 1 92 ? -18.413 10.288 7.348 1.00 89.75 92 LEU A C 1
ATOM 753 O O . LEU A 1 92 ? -18.393 10.313 6.119 1.00 89.75 92 LEU A O 1
ATOM 757 N N . LYS A 1 93 ? -19.411 9.699 8.025 1.00 91.06 93 LYS A N 1
ATOM 758 C CA . LYS A 1 93 ? -20.546 9.021 7.367 1.00 91.06 93 LYS A CA 1
ATOM 759 C C . LYS A 1 93 ? -21.305 9.964 6.439 1.00 91.06 93 LYS A C 1
ATOM 761 O O . LYS A 1 93 ? -21.617 9.598 5.309 1.00 91.06 93 LYS A O 1
ATOM 766 N N . LYS A 1 94 ? -21.571 11.195 6.884 1.00 89.19 94 LYS A N 1
ATOM 767 C CA . LYS A 1 94 ? -22.258 12.208 6.073 1.00 89.19 94 LYS A CA 1
ATOM 768 C C . LYS A 1 94 ? -21.458 12.590 4.826 1.00 89.19 94 LYS A C 1
ATOM 770 O O . LYS A 1 94 ? -22.060 12.787 3.779 1.00 89.19 94 LYS A O 1
ATOM 775 N N . MET A 1 95 ? -20.136 12.694 4.942 1.00 85.06 95 MET A N 1
ATOM 776 C CA . MET A 1 95 ? -19.246 13.008 3.822 1.00 85.06 95 MET A CA 1
ATOM 777 C C . MET A 1 95 ? -19.210 11.883 2.778 1.00 85.06 95 MET A C 1
ATOM 779 O O . MET A 1 95 ? -19.160 12.163 1.587 1.00 85.06 95 MET A O 1
ATOM 783 N N . LEU A 1 96 ? -19.253 10.623 3.214 1.00 87.31 96 LEU A N 1
ATOM 784 C CA . LEU A 1 96 ? -19.207 9.462 2.319 1.00 87.31 96 LEU A CA 1
ATOM 785 C C . LEU A 1 96 ? -20.570 9.117 1.705 1.00 87.31 96 LEU A C 1
ATOM 787 O O . LEU A 1 96 ? -20.627 8.506 0.637 1.00 87.31 96 LEU A O 1
ATOM 791 N N . SER A 1 97 ? -21.662 9.504 2.368 1.00 86.94 97 SER A N 1
ATOM 792 C CA . SER A 1 97 ? -23.030 9.206 1.947 1.00 86.94 97 SER A CA 1
ATOM 793 C C . SER A 1 97 ? -23.320 9.711 0.532 1.00 86.94 97 SER A C 1
ATOM 795 O O . SER A 1 97 ? -23.269 10.909 0.268 1.00 86.94 97 SER A O 1
ATOM 797 N N . GLY A 1 98 ? -23.713 8.797 -0.357 1.00 81.62 98 GLY A N 1
ATOM 798 C CA . GLY A 1 98 ? -24.044 9.108 -1.751 1.00 81.62 98 GLY A CA 1
ATOM 799 C C . GLY A 1 98 ? -22.841 9.163 -2.695 1.00 81.62 98 GLY A C 1
ATOM 800 O O . GLY A 1 98 ? -23.047 9.335 -3.892 1.00 81.62 98 GLY A O 1
ATOM 801 N N . THR A 1 99 ? -21.623 8.960 -2.184 1.00 82.75 99 THR A N 1
ATOM 802 C CA . THR A 1 99 ? -20.397 8.878 -2.989 1.00 82.75 99 THR A CA 1
ATOM 803 C C . THR A 1 99 ? -19.975 7.419 -3.174 1.00 82.75 99 THR A C 1
ATOM 805 O O . THR A 1 99 ? -20.288 6.565 -2.344 1.00 82.75 99 THR A O 1
ATOM 808 N N . ASN A 1 100 ? -19.214 7.121 -4.230 1.00 80.50 100 ASN A N 1
ATOM 809 C CA . ASN A 1 100 ? -18.538 5.820 -4.382 1.00 80.50 100 ASN A CA 1
ATOM 810 C C . ASN A 1 100 ? -17.061 5.887 -3.949 1.00 80.50 100 ASN A C 1
ATOM 812 O O . ASN A 1 100 ? -16.201 5.183 -4.483 1.00 80.50 100 ASN A O 1
ATOM 816 N N . SER A 1 101 ? -16.757 6.803 -3.031 1.00 85.81 101 SER A N 1
ATOM 817 C CA . SER A 1 101 ? -15.393 7.079 -2.595 1.00 85.81 101 SER A CA 1
ATOM 818 C C . SER A 1 101 ? -14.898 5.978 -1.677 1.00 85.81 101 SER A C 1
ATOM 820 O O . SER A 1 101 ? -15.645 5.441 -0.858 1.00 85.81 101 SER A O 1
ATOM 822 N N . LYS A 1 102 ? -13.609 5.672 -1.782 1.00 91.44 102 LYS A N 1
ATOM 823 C CA . LYS A 1 102 ? -12.959 4.777 -0.831 1.00 91.44 102 LYS A CA 1
ATOM 824 C C . LYS A 1 102 ? -12.665 5.497 0.461 1.00 91.44 102 LYS A C 1
ATOM 826 O O . LYS A 1 102 ? -12.395 6.696 0.454 1.00 91.44 102 LYS A O 1
ATOM 831 N N . LEU A 1 103 ? -12.661 4.735 1.541 1.00 93.31 103 LEU A N 1
ATOM 832 C CA . LEU A 1 103 ? -12.299 5.199 2.863 1.00 93.31 103 LEU A CA 1
ATOM 833 C C . LEU A 1 103 ? -11.037 4.471 3.324 1.00 93.31 103 LEU A C 1
ATOM 835 O O . LEU A 1 103 ? -11.066 3.261 3.513 1.00 93.31 103 LEU A O 1
ATOM 839 N N . VAL A 1 104 ? -9.945 5.201 3.522 1.00 94.25 104 VAL A N 1
ATOM 840 C CA . VAL A 1 104 ? -8.715 4.706 4.148 1.00 94.25 104 VAL A CA 1
ATOM 841 C C . VAL A 1 104 ? -8.706 5.171 5.599 1.00 94.25 104 VAL A C 1
ATOM 843 O O . VAL A 1 104 ? -8.711 6.371 5.867 1.00 94.25 104 VAL A O 1
ATOM 846 N N . ILE A 1 105 ? -8.714 4.232 6.540 1.00 92.94 105 ILE A N 1
ATOM 847 C CA . ILE A 1 105 ? -8.696 4.530 7.974 1.00 92.94 105 ILE A CA 1
ATOM 848 C C . ILE A 1 105 ? -7.418 3.981 8.588 1.00 92.94 105 ILE A C 1
ATOM 850 O O . ILE A 1 105 ? -7.168 2.781 8.514 1.00 92.94 105 ILE A O 1
ATOM 854 N N . GLU A 1 106 ? -6.660 4.828 9.275 1.00 90.00 106 GLU A N 1
ATOM 855 C CA . GLU A 1 106 ? -5.633 4.369 10.212 1.00 90.00 106 GLU A CA 1
ATOM 856 C C . GLU A 1 106 ? -6.297 4.065 11.561 1.00 90.00 106 GLU A C 1
ATOM 858 O O . GLU A 1 106 ? -6.750 4.972 12.260 1.00 90.00 106 GLU A O 1
ATOM 863 N N . ALA A 1 107 ? -6.405 2.779 11.902 1.00 85.06 107 ALA A N 1
ATOM 864 C CA . ALA A 1 107 ? -7.079 2.285 13.104 1.00 85.06 107 ALA A CA 1
ATOM 865 C C . ALA A 1 107 ? -6.279 1.169 13.781 1.00 85.06 107 ALA A C 1
ATOM 867 O O . ALA A 1 107 ? -5.460 0.501 13.152 1.00 85.06 107 ALA A O 1
ATOM 868 N N . SER A 1 108 ? -6.541 0.959 15.075 1.00 79.50 108 SER A N 1
ATOM 869 C CA . SER A 1 108 ? -5.906 -0.095 15.885 1.00 79.50 108 SER A CA 1
ATOM 870 C C . SER A 1 108 ? -4.372 -0.056 15.832 1.00 79.50 108 SER A C 1
ATOM 872 O O . SER A 1 108 ? -3.711 -1.091 15.811 1.00 79.50 108 SER A O 1
ATOM 874 N N . PHE A 1 109 ? -3.807 1.154 15.778 1.00 75.75 109 PHE A N 1
ATOM 875 C CA . PHE A 1 109 ? -2.381 1.416 15.563 1.00 75.75 109 PHE A CA 1
ATOM 876 C C . PHE A 1 109 ? -1.560 1.462 16.867 1.00 75.75 109 PHE A C 1
ATOM 878 O O . PHE A 1 109 ? -0.353 1.210 16.850 1.00 75.75 109 PHE A O 1
ATOM 885 N N . SER A 1 110 ? -2.198 1.746 18.010 1.00 79.06 110 SER A N 1
ATOM 886 C CA . SER A 1 110 ? -1.560 1.756 19.333 1.00 79.06 110 SER A CA 1
ATOM 887 C C . SER A 1 110 ? -2.515 1.291 20.435 1.00 79.06 110 SER A C 1
ATOM 889 O O . SER A 1 110 ? -3.730 1.460 20.316 1.00 79.06 110 SER A O 1
ATOM 891 N N . GLU A 1 111 ? -1.959 0.750 21.521 1.00 80.00 111 GLU A N 1
ATOM 892 C CA . GLU A 1 111 ? -2.719 0.337 22.709 1.00 80.00 111 GLU A CA 1
ATOM 893 C C . GLU A 1 111 ? -3.440 1.523 23.360 1.00 80.00 111 GLU A C 1
ATOM 895 O O . GLU A 1 111 ? -4.626 1.432 23.655 1.00 80.00 111 GLU A O 1
ATOM 900 N N . SER A 1 112 ? -2.784 2.684 23.465 1.00 81.12 112 SER A N 1
ATOM 901 C CA . SER A 1 112 ? -3.406 3.882 24.038 1.00 81.12 112 SER A CA 1
ATOM 902 C C . SER A 1 112 ? -4.634 4.333 23.243 1.00 81.12 112 SER A C 1
ATOM 904 O O . SER A 1 112 ? -5.662 4.677 23.828 1.00 81.12 112 SER A O 1
ATOM 906 N N . THR A 1 113 ? -4.557 4.310 21.907 1.00 81.00 113 THR A N 1
ATOM 907 C CA . THR A 1 113 ? -5.701 4.641 21.044 1.00 81.00 113 THR A CA 1
ATOM 908 C C . THR A 1 113 ? -6.801 3.593 21.181 1.00 81.00 113 THR A C 1
ATOM 910 O O . THR A 1 113 ? -7.972 3.950 21.270 1.00 81.00 113 THR A O 1
ATOM 913 N N . TYR A 1 114 ? -6.433 2.314 21.235 1.00 81.38 114 TYR A N 1
ATOM 914 C CA . TYR A 1 114 ? -7.373 1.208 21.393 1.00 81.38 114 TYR A CA 1
ATOM 915 C C . TYR A 1 114 ? -8.171 1.324 22.706 1.00 81.38 114 TYR A C 1
ATOM 917 O O . TYR A 1 114 ? -9.403 1.288 22.681 1.00 81.38 114 TYR A O 1
ATOM 925 N N . ASP A 1 115 ? -7.494 1.587 23.827 1.00 85.25 115 ASP A N 1
ATOM 926 C CA . ASP A 1 115 ? -8.124 1.772 25.139 1.00 85.25 115 ASP A CA 1
ATOM 927 C C . ASP A 1 115 ? -8.985 3.039 25.202 1.00 85.25 115 ASP A C 1
ATOM 929 O O . ASP A 1 115 ? -10.104 3.018 25.717 1.00 85.25 115 ASP A O 1
ATOM 933 N N . SER A 1 116 ? -8.496 4.147 24.638 1.00 86.31 116 SER A N 1
ATOM 934 C CA . SER A 1 116 ? -9.230 5.421 24.608 1.00 86.31 116 SER A CA 1
ATOM 935 C C . SER A 1 116 ? -10.548 5.291 23.849 1.00 86.31 116 SER A C 1
ATOM 937 O O . SER A 1 116 ? -11.585 5.758 24.316 1.00 86.31 116 SER A O 1
ATOM 939 N N . ILE A 1 117 ? -10.534 4.590 22.715 1.00 89.94 117 ILE A N 1
ATOM 940 C CA . ILE A 1 117 ? -11.743 4.311 21.938 1.00 89.94 117 ILE A CA 1
ATOM 941 C C . ILE A 1 117 ? -12.701 3.425 22.731 1.00 89.94 117 ILE A C 1
ATOM 943 O O . ILE A 1 117 ? -13.892 3.731 22.804 1.00 89.94 117 ILE A O 1
ATOM 947 N N . ASN A 1 118 ? -12.199 2.367 23.369 1.00 87.94 118 ASN A N 1
ATOM 948 C CA . ASN A 1 118 ? -13.035 1.500 24.190 1.00 87.94 118 ASN A CA 1
ATOM 949 C C . ASN A 1 118 ? -13.714 2.282 25.332 1.00 87.94 118 ASN A C 1
ATOM 951 O O . ASN A 1 118 ? -14.901 2.099 25.585 1.00 87.94 118 ASN A O 1
ATOM 955 N N . ASN A 1 119 ? -13.017 3.239 25.949 1.00 89.56 119 ASN A N 1
ATOM 956 C CA . ASN A 1 119 ? -13.598 4.108 26.976 1.00 89.56 119 ASN A CA 1
ATOM 957 C C . ASN A 1 119 ? -14.716 5.022 26.442 1.00 89.56 119 ASN A C 1
ATOM 959 O O . ASN A 1 119 ? -15.675 5.299 27.161 1.00 89.56 119 ASN A O 1
ATOM 963 N N . VAL A 1 120 ? -14.612 5.495 25.196 1.00 90.31 120 VAL A N 1
ATOM 964 C CA . VAL A 1 120 ? -15.614 6.385 24.580 1.00 90.31 120 VAL A CA 1
ATOM 965 C C . VAL A 1 120 ? -16.841 5.612 24.090 1.00 90.31 120 VAL A C 1
ATOM 967 O O . VAL A 1 120 ? -17.967 6.084 24.249 1.00 90.31 120 VAL A O 1
ATOM 970 N N . PHE A 1 121 ? -16.644 4.438 23.486 1.00 92.38 121 PHE A N 1
ATOM 971 C CA . PHE A 1 121 ? -17.704 3.706 22.783 1.00 92.38 121 PHE A CA 1
ATOM 972 C C . PHE A 1 121 ? -18.158 2.414 23.481 1.00 92.38 121 PHE A C 1
ATOM 974 O O . PHE A 1 121 ? -19.132 1.799 23.044 1.00 92.38 121 PHE A O 1
ATOM 981 N N . GLY A 1 122 ? -17.467 1.981 24.538 1.00 92.94 122 GLY A N 1
ATOM 982 C CA . GLY A 1 122 ? -17.695 0.701 25.221 1.00 92.94 122 GLY A CA 1
ATOM 983 C C . GLY A 1 122 ? -17.280 -0.532 24.409 1.00 92.94 122 GLY A C 1
ATOM 984 O O . GLY A 1 122 ? -17.662 -1.648 24.759 1.00 92.94 122 GLY A O 1
ATOM 985 N N . LYS A 1 123 ? -16.575 -0.328 23.291 1.00 91.81 123 LYS A N 1
ATOM 986 C CA . LYS A 1 123 ? -16.029 -1.357 22.397 1.00 91.81 123 LYS A CA 1
ATOM 987 C C . LYS A 1 123 ? -14.956 -0.755 21.493 1.00 91.81 123 LYS A C 1
ATOM 989 O O . LYS A 1 123 ? -14.859 0.465 21.362 1.00 91.81 123 LYS A O 1
ATOM 994 N N . ASN A 1 124 ? -14.185 -1.611 20.832 1.00 91.62 124 ASN A N 1
ATOM 995 C CA . ASN A 1 124 ? -13.167 -1.181 19.875 1.00 91.62 124 ASN A CA 1
ATOM 996 C C . ASN A 1 124 ? -13.764 -0.463 18.661 1.00 91.62 124 ASN A C 1
ATOM 998 O O . ASN A 1 124 ? -14.952 -0.582 18.358 1.00 91.62 124 ASN A O 1
ATOM 1002 N N . LEU A 1 125 ? -12.900 0.205 17.896 1.00 92.94 125 LEU A N 1
ATOM 1003 C CA . LEU A 1 125 ? -13.323 1.036 16.776 1.00 92.94 125 LEU A CA 1
ATOM 1004 C C . LEU A 1 125 ? -13.989 0.250 15.646 1.00 92.94 125 LEU A C 1
ATOM 1006 O O . LEU A 1 125 ? -14.998 0.704 15.118 1.00 92.94 125 LEU A O 1
ATOM 1010 N N . LEU A 1 126 ? -13.438 -0.898 15.241 1.00 94.69 126 LEU A N 1
ATOM 1011 C CA . LEU A 1 126 ? -13.933 -1.609 14.058 1.00 94.69 126 LEU A CA 1
ATOM 1012 C C . LEU A 1 126 ? -15.404 -2.047 14.211 1.00 94.69 126 LEU A C 1
ATOM 1014 O O . LEU A 1 126 ? -16.187 -1.772 13.301 1.00 94.69 126 LEU A O 1
ATOM 1018 N N . PRO A 1 127 ? -15.837 -2.613 15.355 1.00 95.38 127 PRO A N 1
ATOM 1019 C CA . PRO A 1 127 ? -17.253 -2.843 15.638 1.00 95.38 127 PRO A CA 1
ATOM 1020 C C . PRO A 1 127 ? -18.114 -1.575 15.564 1.00 95.38 127 PRO A C 1
ATOM 1022 O O . PRO A 1 127 ? -19.197 -1.612 14.984 1.00 95.38 127 PRO A O 1
ATOM 1025 N N . VAL A 1 128 ? -17.637 -0.438 16.091 1.00 95.19 128 VAL A N 1
ATOM 1026 C CA . VAL A 1 128 ? -18.356 0.851 15.999 1.00 95.19 128 VAL A CA 1
ATOM 1027 C C . VAL A 1 128 ? -18.535 1.265 14.540 1.00 95.19 128 VAL A C 1
ATOM 1029 O O . VAL A 1 128 ? -19.639 1.598 14.116 1.00 95.19 128 VAL A O 1
ATOM 1032 N N . LEU A 1 129 ? -17.461 1.224 13.752 1.00 95.50 129 LEU A N 1
ATOM 1033 C CA . LEU A 1 129 ? -17.503 1.587 12.339 1.00 95.50 129 LEU A CA 1
ATOM 1034 C C . LEU A 1 129 ? -18.427 0.653 11.545 1.00 95.50 129 LEU A C 1
ATOM 1036 O O . LEU A 1 129 ? -19.154 1.124 10.672 1.00 95.50 129 LEU A O 1
ATOM 1040 N N . ALA A 1 130 ? -18.434 -0.645 11.855 1.00 96.06 130 ALA A N 1
ATOM 1041 C CA . ALA A 1 130 ? -19.317 -1.618 11.221 1.00 96.06 130 ALA A CA 1
ATOM 1042 C C . ALA A 1 130 ? -20.799 -1.343 11.521 1.00 96.06 130 ALA A C 1
ATOM 1044 O O . ALA A 1 130 ? -21.608 -1.345 10.598 1.00 96.06 130 ALA A O 1
ATOM 1045 N N . GLU A 1 131 ? -21.153 -1.037 12.773 1.00 95.44 131 GLU A N 1
ATOM 1046 C CA . GLU A 1 131 ? -22.519 -0.633 13.151 1.00 95.44 131 GLU A CA 1
ATOM 1047 C C . GLU A 1 131 ? -22.953 0.689 12.506 1.00 95.44 131 GLU A C 1
ATOM 1049 O O . GLU A 1 131 ? -24.141 0.934 12.300 1.00 95.44 131 GLU A O 1
ATOM 1054 N N . MET A 1 132 ? -21.990 1.550 12.173 1.00 94.25 132 MET A N 1
ATOM 1055 C CA . MET A 1 132 ? -22.225 2.802 11.460 1.00 94.25 132 MET A CA 1
ATOM 1056 C C . MET A 1 132 ? -22.195 2.649 9.930 1.00 94.25 132 MET A C 1
ATOM 1058 O O . MET A 1 132 ? -22.290 3.667 9.245 1.00 94.25 132 MET A O 1
ATOM 1062 N N . ASP A 1 133 ? -22.098 1.437 9.377 1.00 93.19 133 ASP A N 1
ATOM 1063 C CA . ASP A 1 133 ? -21.952 1.158 7.933 1.00 93.19 133 ASP A CA 1
ATOM 1064 C C . ASP A 1 133 ? -20.710 1.801 7.279 1.00 93.19 133 ASP A C 1
ATOM 1066 O O . ASP A 1 133 ? -20.652 1.998 6.063 1.00 93.19 133 ASP A O 1
ATOM 1070 N N . LEU A 1 134 ? -19.702 2.151 8.081 1.00 94.56 134 LEU A N 1
ATOM 1071 C CA . LEU A 1 134 ? -18.439 2.735 7.619 1.00 94.56 134 LEU A CA 1
ATOM 1072 C C . LEU A 1 134 ? -17.410 1.670 7.208 1.00 94.56 134 LEU A C 1
ATOM 1074 O O . LEU A 1 134 ? -16.405 2.003 6.580 1.00 94.56 134 LEU A O 1
ATOM 1078 N N . ILE A 1 135 ? -17.655 0.396 7.530 1.00 95.94 135 ILE A N 1
ATOM 1079 C CA . ILE A 1 135 ? -16.879 -0.744 7.030 1.00 95.94 135 ILE A CA 1
ATOM 1080 C C . ILE A 1 135 ? -17.688 -1.462 5.952 1.00 95.94 135 ILE A C 1
ATOM 1082 O O . ILE A 1 135 ? -18.755 -2.012 6.223 1.00 95.94 135 ILE A O 1
ATOM 1086 N N . ASN A 1 136 ? -17.162 -1.456 4.730 1.00 94.88 136 ASN A N 1
ATOM 1087 C CA . ASN A 1 136 ? -17.700 -2.164 3.574 1.00 94.88 136 ASN A CA 1
ATOM 1088 C C . ASN A 1 136 ? -16.575 -2.430 2.549 1.00 94.88 136 ASN A C 1
ATOM 1090 O O . ASN A 1 136 ? -15.398 -2.201 2.833 1.00 94.88 136 ASN A O 1
ATOM 1094 N N . SER A 1 137 ? -16.928 -2.864 1.336 1.00 94.62 137 SER A N 1
ATOM 1095 C CA . SER A 1 137 ? -15.972 -3.176 0.264 1.00 94.62 137 SER A CA 1
ATOM 1096 C C . SER A 1 137 ? -15.140 -1.993 -0.246 1.00 94.62 137 SER A C 1
ATOM 1098 O O . SER A 1 137 ? -14.148 -2.199 -0.941 1.00 94.62 137 SER A O 1
ATOM 1100 N N . ASN A 1 138 ? -15.527 -0.758 0.080 1.00 93.31 138 ASN A N 1
ATOM 1101 C CA . ASN A 1 138 ? -14.776 0.458 -0.233 1.00 93.31 138 ASN A CA 1
ATOM 1102 C C . ASN A 1 138 ? -13.895 0.928 0.941 1.00 93.31 138 ASN A C 1
ATOM 1104 O O . ASN A 1 138 ? -13.266 1.984 0.840 1.00 93.31 138 ASN A O 1
ATOM 1108 N N . THR A 1 139 ? -13.832 0.170 2.040 1.00 96.12 139 THR A N 1
ATOM 1109 C CA . THR A 1 139 ? -13.064 0.522 3.241 1.00 96.12 139 THR A CA 1
ATOM 1110 C C . THR A 1 139 ? -11.723 -0.213 3.281 1.00 96.12 139 THR A C 1
ATOM 1112 O O . THR A 1 139 ? -11.654 -1.429 3.094 1.00 96.12 139 THR A O 1
ATOM 1115 N N . ILE A 1 140 ? -10.653 0.531 3.562 1.00 97.38 140 ILE A N 1
ATOM 1116 C CA . ILE A 1 140 ? -9.279 0.053 3.723 1.00 97.38 140 ILE A CA 1
ATOM 1117 C C . ILE A 1 140 ? -8.823 0.391 5.147 1.00 97.38 140 ILE A C 1
ATOM 1119 O O . ILE A 1 140 ? -8.717 1.563 5.504 1.00 97.38 140 ILE A O 1
ATOM 1123 N N . ILE A 1 141 ? -8.533 -0.627 5.954 1.00 96.25 141 ILE A N 1
ATOM 1124 C CA . ILE A 1 141 ? -7.929 -0.474 7.280 1.00 96.25 141 ILE A CA 1
ATOM 1125 C C . ILE A 1 141 ? -6.409 -0.482 7.122 1.00 96.25 141 ILE A C 1
ATOM 1127 O O . ILE A 1 141 ? -5.822 -1.481 6.709 1.00 96.25 141 ILE A O 1
ATOM 1131 N N . SER A 1 142 ? -5.779 0.649 7.418 1.00 93.12 142 SER A N 1
ATOM 1132 C CA . SER A 1 142 ? -4.357 0.892 7.205 1.00 93.12 142 SER A CA 1
ATOM 1133 C C . SER A 1 142 ? -3.525 0.495 8.421 1.00 93.12 142 SER A C 1
ATOM 1135 O O . SER A 1 142 ? -3.703 1.021 9.519 1.00 93.12 142 SER A O 1
ATOM 1137 N N . ASN A 1 143 ? -2.611 -0.444 8.184 1.00 90.31 143 ASN A N 1
ATOM 1138 C CA . ASN A 1 143 ? -1.557 -0.937 9.064 1.00 90.31 143 ASN A CA 1
ATOM 1139 C C . ASN A 1 143 ? -1.989 -1.253 10.517 1.00 90.31 143 ASN A C 1
ATOM 1141 O O . ASN A 1 143 ? -1.321 -0.807 11.457 1.00 90.31 143 ASN A O 1
ATOM 1145 N N . PRO A 1 144 ? -3.080 -2.018 10.741 1.00 90.38 144 PRO A N 1
ATOM 1146 C CA . PRO A 1 144 ? -3.578 -2.286 12.087 1.00 90.38 144 PRO A CA 1
ATOM 1147 C C . PRO A 1 144 ? -2.618 -3.196 12.870 1.00 90.38 144 PRO A C 1
ATOM 1149 O O . PRO A 1 144 ? -2.328 -4.323 12.464 1.00 90.38 144 PRO A O 1
ATOM 1152 N N . THR A 1 145 ? -2.150 -2.735 14.031 1.00 88.62 145 THR A N 1
ATOM 1153 C CA . THR A 1 145 ? -1.206 -3.464 14.901 1.00 88.62 145 THR A CA 1
ATOM 1154 C C . THR A 1 145 ? -1.880 -4.232 16.035 1.00 88.62 145 THR A C 1
ATOM 1156 O O . THR A 1 145 ? -1.247 -5.113 16.619 1.00 88.62 145 THR A O 1
ATOM 1159 N N . HIS A 1 146 ? -3.147 -3.930 16.328 1.00 87.94 146 HIS A N 1
ATOM 1160 C CA . HIS A 1 146 ? -3.937 -4.507 17.421 1.00 87.94 146 HIS A CA 1
ATOM 1161 C C . HIS A 1 146 ? -5.262 -5.105 16.927 1.00 87.94 146 HIS A C 1
ATOM 1163 O O . HIS A 1 146 ? -6.302 -4.892 17.542 1.00 87.94 146 HIS A O 1
ATOM 1169 N N . LEU A 1 147 ? -5.244 -5.814 15.799 1.00 90.12 147 LEU A N 1
ATOM 1170 C CA . LEU A 1 147 ? -6.439 -6.468 15.272 1.00 90.12 147 LEU A CA 1
ATOM 1171 C C . LEU A 1 147 ? -6.659 -7.809 15.981 1.00 90.12 147 LEU A C 1
ATOM 1173 O O . LEU A 1 147 ? -5.764 -8.656 16.001 1.00 90.12 147 LEU A O 1
ATOM 1177 N N . ASN A 1 148 ? -7.845 -8.001 16.557 1.00 90.94 148 ASN A N 1
ATOM 1178 C CA . ASN A 1 148 ? -8.239 -9.280 17.153 1.00 90.94 148 ASN A CA 1
ATOM 1179 C C . ASN A 1 148 ? -9.108 -10.124 16.201 1.00 90.94 148 ASN A C 1
ATOM 1181 O O . ASN A 1 148 ? -9.552 -9.652 15.157 1.00 90.94 148 ASN A O 1
ATOM 1185 N N . GLN A 1 149 ? -9.375 -11.381 16.571 1.00 93.19 149 GLN A N 1
ATOM 1186 C CA . GLN A 1 149 ? -10.132 -12.314 15.729 1.00 93.19 149 GLN A CA 1
ATOM 1187 C C . GLN A 1 149 ? -11.549 -11.821 15.388 1.00 93.19 149 GLN A C 1
ATOM 1189 O O . GLN A 1 149 ? -11.950 -11.898 14.231 1.00 93.19 149 GLN A O 1
ATOM 1194 N N . TYR A 1 150 ? -12.286 -11.276 16.360 1.00 94.62 150 TYR A N 1
ATOM 1195 C CA . TYR A 1 150 ? -13.639 -10.757 16.135 1.00 94.62 150 TYR A CA 1
ATOM 1196 C C . TYR A 1 150 ? -13.641 -9.581 15.147 1.00 94.62 150 TYR A C 1
ATOM 1198 O O . TYR A 1 150 ? -14.497 -9.482 14.271 1.00 94.62 150 TYR A O 1
ATOM 1206 N N . GLU A 1 151 ? -12.647 -8.700 15.239 1.00 95.19 151 GLU A N 1
ATOM 1207 C CA . GLU A 1 151 ? -12.482 -7.607 14.284 1.00 95.19 151 GLU A CA 1
ATOM 1208 C C . GLU A 1 151 ? -12.110 -8.110 12.886 1.00 95.19 151 GLU A C 1
ATOM 1210 O O . GLU A 1 151 ? -12.637 -7.599 11.900 1.00 95.19 151 GLU A O 1
ATOM 1215 N N . THR A 1 152 ? -11.264 -9.137 12.783 1.00 96.38 152 THR A N 1
ATOM 1216 C CA . THR A 1 152 ? -10.968 -9.802 11.506 1.00 96.38 152 THR A CA 1
ATOM 1217 C C . THR A 1 152 ? -12.232 -10.394 10.877 1.00 96.38 152 THR A C 1
ATOM 1219 O O . THR A 1 152 ? -12.466 -10.190 9.687 1.00 96.38 152 THR A O 1
ATOM 1222 N N . GLU A 1 153 ? -13.085 -11.059 11.660 1.00 97.12 153 GLU A N 1
ATOM 1223 C CA . GLU A 1 153 ? -14.366 -11.610 11.189 1.00 97.12 153 GLU A CA 1
ATOM 1224 C C . GLU A 1 153 ? -15.294 -10.516 10.639 1.00 97.12 153 GLU A C 1
ATOM 1226 O O . GLU A 1 153 ? -15.878 -10.689 9.568 1.00 97.12 153 GLU A O 1
ATOM 1231 N N . ILE A 1 154 ? -15.360 -9.353 11.300 1.00 97.62 154 ILE A N 1
ATOM 1232 C CA . ILE A 1 154 ? -16.092 -8.180 10.793 1.00 97.62 154 ILE A CA 1
ATOM 1233 C C . ILE A 1 154 ? -15.547 -7.741 9.430 1.00 97.62 154 ILE A C 1
ATOM 1235 O O . ILE A 1 154 ? -16.324 -7.462 8.514 1.00 97.62 154 ILE A O 1
ATOM 1239 N N . LEU A 1 155 ? -14.222 -7.658 9.275 1.00 97.69 155 LEU A N 1
ATOM 1240 C CA . LEU A 1 155 ? -13.610 -7.224 8.017 1.00 97.69 155 LEU A CA 1
ATOM 1241 C C . LEU A 1 155 ? -13.905 -8.199 6.874 1.00 97.69 155 LEU A C 1
ATOM 1243 O O . LEU A 1 155 ? -14.211 -7.749 5.769 1.00 97.69 155 LEU A O 1
ATOM 1247 N N . VAL A 1 156 ? -13.881 -9.506 7.149 1.00 97.94 156 VAL A N 1
ATOM 1248 C CA . VAL A 1 156 ? -14.283 -10.547 6.192 1.00 97.94 156 VAL A CA 1
ATOM 1249 C C . VAL A 1 156 ? -15.758 -10.394 5.818 1.00 97.94 156 VAL A C 1
ATOM 1251 O O . VAL A 1 156 ? -16.078 -10.283 4.636 1.00 97.94 156 VAL A O 1
ATOM 1254 N N . GLU A 1 157 ? -16.659 -10.318 6.803 1.00 97.81 157 GLU A N 1
ATOM 1255 C CA . GLU A 1 157 ? -18.107 -10.204 6.571 1.00 97.81 157 GLU A CA 1
ATOM 1256 C C . GLU A 1 157 ? -18.453 -8.967 5.728 1.00 97.81 157 GLU A C 1
ATOM 1258 O O . GLU A 1 157 ? -19.288 -9.018 4.821 1.00 97.81 157 GLU A O 1
ATOM 1263 N N . LYS A 1 158 ? -17.785 -7.843 6.002 1.00 97.62 158 LYS A N 1
ATOM 1264 C CA . LYS A 1 158 ? -18.004 -6.578 5.294 1.00 97.62 158 LYS A CA 1
ATOM 1265 C C . LYS A 1 158 ? -17.209 -6.449 3.993 1.00 97.62 158 LYS A C 1
ATOM 1267 O O . LYS A 1 158 ? -17.357 -5.435 3.311 1.00 97.62 158 LYS A O 1
ATOM 1272 N N . ASN A 1 159 ? -16.422 -7.459 3.612 1.00 97.00 159 ASN A N 1
ATOM 1273 C CA . ASN A 1 159 ? -15.520 -7.440 2.454 1.00 97.00 159 ASN A CA 1
ATOM 1274 C C . ASN A 1 159 ? -14.534 -6.258 2.467 1.00 97.00 159 ASN A C 1
ATOM 1276 O O . ASN A 1 159 ? -14.150 -5.750 1.412 1.00 97.00 159 ASN A O 1
ATOM 1280 N N . ALA A 1 160 ? -14.146 -5.795 3.654 1.00 97.69 160 ALA A N 1
ATOM 1281 C CA . ALA A 1 160 ? -13.181 -4.718 3.796 1.00 97.69 160 ALA A CA 1
ATOM 1282 C C . ALA A 1 160 ? -11.764 -5.196 3.458 1.00 97.69 160 ALA A C 1
ATOM 1284 O O . ALA A 1 160 ? -11.459 -6.389 3.432 1.00 97.69 160 ALA A O 1
ATOM 1285 N N . THR A 1 161 ? -10.888 -4.235 3.189 1.00 98.31 161 THR A N 1
ATOM 1286 C CA . THR A 1 161 ? -9.487 -4.495 2.858 1.00 98.31 161 THR A CA 1
ATOM 1287 C C . THR A 1 161 ? -8.583 -4.117 4.021 1.00 98.31 161 THR A C 1
ATOM 1289 O O . THR A 1 161 ? -8.804 -3.096 4.666 1.00 98.31 161 THR A O 1
ATOM 1292 N N . VAL A 1 162 ? -7.523 -4.889 4.252 1.00 97.75 162 VAL A N 1
ATOM 1293 C CA . VAL A 1 162 ? -6.424 -4.505 5.143 1.00 97.75 162 VAL A CA 1
ATOM 1294 C C . VAL A 1 162 ? -5.203 -4.136 4.310 1.00 97.75 162 VAL A C 1
ATOM 1296 O O . VAL A 1 162 ? -4.757 -4.918 3.474 1.00 97.75 162 VAL A O 1
ATOM 1299 N N . LEU A 1 163 ? -4.660 -2.942 4.539 1.00 97.12 163 LEU A N 1
ATOM 1300 C CA . LEU A 1 163 ? -3.371 -2.514 4.005 1.00 97.12 163 LEU A CA 1
ATOM 1301 C C . LEU A 1 163 ? -2.289 -2.802 5.044 1.00 97.12 163 LEU A C 1
ATOM 1303 O O . LEU A 1 163 ? -2.347 -2.277 6.151 1.00 97.12 163 LEU A O 1
ATOM 1307 N N . ILE A 1 164 ? -1.289 -3.601 4.687 1.00 95.25 164 ILE A N 1
ATOM 1308 C CA . ILE A 1 164 ? -0.131 -3.888 5.538 1.00 95.25 164 ILE A CA 1
ATOM 1309 C C . ILE A 1 164 ? 1.084 -3.172 4.954 1.00 95.25 164 ILE A C 1
ATOM 1311 O O . ILE A 1 164 ? 1.356 -3.274 3.760 1.00 95.25 164 ILE A O 1
ATOM 1315 N N . CYS A 1 165 ? 1.849 -2.482 5.794 1.00 94.81 165 CYS A N 1
ATOM 1316 C CA . CYS A 1 165 ? 3.139 -1.915 5.404 1.00 94.81 165 CYS A CA 1
ATOM 1317 C C . CYS A 1 165 ? 4.241 -2.661 6.168 1.00 94.81 165 CYS A C 1
ATOM 1319 O O . CYS A 1 165 ? 4.573 -2.229 7.269 1.00 94.81 165 CYS A O 1
ATOM 1321 N N . PRO A 1 166 ? 4.774 -3.795 5.667 1.00 95.00 166 PRO A N 1
ATOM 1322 C CA . PRO A 1 166 ? 5.657 -4.695 6.416 1.00 95.00 166 PRO A CA 1
ATOM 1323 C C . PRO A 1 166 ? 6.830 -4.030 7.148 1.00 95.00 166 PRO A C 1
ATOM 1325 O O . PRO A 1 166 ? 7.099 -4.372 8.292 1.00 95.00 166 PRO A O 1
ATOM 1328 N N . SER A 1 167 ? 7.512 -3.054 6.548 1.00 94.12 167 SER A N 1
ATOM 1329 C CA . SER A 1 167 ? 8.604 -2.315 7.199 1.00 94.12 167 SER A CA 1
ATOM 1330 C C . SER A 1 167 ? 8.111 -1.512 8.397 1.00 94.12 167 SER A C 1
ATOM 1332 O O . SER A 1 167 ? 8.682 -1.607 9.484 1.00 94.12 167 SER A O 1
ATOM 1334 N N . ASP A 1 168 ? 7.002 -0.788 8.252 1.00 90.50 168 ASP A N 1
ATOM 1335 C CA . ASP A 1 168 ? 6.356 -0.123 9.386 1.00 90.50 168 ASP A CA 1
ATOM 1336 C C . ASP A 1 168 ? 5.834 -1.170 10.384 1.00 90.50 168 ASP A C 1
ATOM 1338 O O . ASP A 1 168 ? 5.900 -0.962 11.599 1.00 90.50 168 ASP A O 1
ATOM 1342 N N . TYR A 1 169 ? 5.391 -2.330 9.877 1.00 89.00 169 TYR A N 1
ATOM 1343 C CA . TYR A 1 169 ? 4.970 -3.519 10.620 1.00 89.00 169 TYR A CA 1
ATOM 1344 C C . TYR A 1 169 ? 6.139 -4.340 11.216 1.00 89.00 169 TYR A C 1
ATOM 1346 O O . TYR A 1 169 ? 5.935 -5.370 11.849 1.00 89.00 169 TYR A O 1
ATOM 1354 N N . LEU A 1 170 ? 7.370 -3.844 11.147 1.00 89.50 170 LEU A N 1
ATOM 1355 C CA . LEU A 1 170 ? 8.505 -4.403 11.883 1.00 89.50 170 LEU A CA 1
ATOM 1356 C C . LEU A 1 170 ? 9.190 -3.342 12.741 1.00 89.50 170 LEU A C 1
ATOM 1358 O O . LEU A 1 170 ? 9.577 -3.621 13.872 1.00 89.50 170 LEU A O 1
ATOM 1362 N N . ASN A 1 171 ? 9.264 -2.104 12.253 1.00 85.12 171 ASN A N 1
ATOM 1363 C CA . ASN A 1 171 ? 9.973 -1.017 12.925 1.00 85.12 171 ASN A CA 1
ATOM 1364 C C . ASN A 1 171 ? 9.204 -0.414 14.114 1.00 85.12 171 ASN A C 1
ATOM 1366 O O . ASN A 1 171 ? 9.820 0.124 15.033 1.00 85.12 171 ASN A O 1
ATOM 1370 N N . LEU A 1 172 ? 7.869 -0.496 14.126 1.00 73.62 172 LEU A N 1
ATOM 1371 C CA . LEU A 1 172 ? 7.055 -0.001 15.245 1.00 73.62 172 LEU A CA 1
ATOM 1372 C C . LEU A 1 172 ? 6.961 -1.062 16.365 1.00 73.62 172 LEU A C 1
ATOM 1374 O O . LEU A 1 172 ? 6.808 -2.251 16.104 1.00 73.62 172 LEU A O 1
ATOM 1378 N N . SER A 1 173 ? 7.126 -0.653 17.623 1.00 56.09 173 SER A N 1
ATOM 1379 C CA . SER A 1 173 ? 7.618 -1.544 18.691 1.00 56.09 173 SER A CA 1
ATOM 1380 C C . SER A 1 173 ? 6.568 -2.432 19.375 1.00 56.09 173 SER A C 1
ATOM 1382 O O . SER A 1 173 ? 6.947 -3.273 20.183 1.00 56.09 173 SER A O 1
ATOM 1384 N N . TYR A 1 174 ? 5.274 -2.270 19.079 1.00 64.00 174 TYR A N 1
ATOM 1385 C CA . TYR A 1 174 ? 4.200 -2.958 19.810 1.00 64.00 174 TYR A CA 1
ATOM 1386 C C . TYR A 1 174 ? 3.133 -3.514 18.879 1.00 64.00 174 TYR A C 1
ATOM 1388 O O . TYR A 1 174 ? 2.563 -2.791 18.061 1.00 64.00 174 TYR A O 1
ATOM 1396 N N . ARG A 1 175 ? 2.904 -4.825 18.996 1.00 69.50 175 ARG A N 1
ATOM 1397 C CA . ARG A 1 175 ? 2.189 -5.636 18.008 1.00 69.50 175 ARG A CA 1
ATOM 1398 C C . ARG A 1 175 ? 1.396 -6.720 18.680 1.00 69.50 175 ARG A C 1
ATOM 1400 O O . ARG A 1 175 ? 1.890 -7.351 19.612 1.00 69.50 175 ARG A O 1
ATOM 1407 N N . LYS A 1 176 ? 0.207 -6.953 18.144 1.00 75.81 176 LYS A N 1
ATOM 1408 C CA . LYS A 1 176 ? -0.666 -8.051 18.542 1.00 75.81 176 LYS A CA 1
ATOM 1409 C C . LYS A 1 176 ? -1.380 -8.703 17.347 1.00 75.81 176 LYS A C 1
ATOM 1411 O O . LYS A 1 176 ? -1.834 -9.828 17.502 1.00 75.81 176 LYS A O 1
ATOM 1416 N N . THR A 1 177 ? -1.436 -8.071 16.164 1.00 87.31 177 THR A N 1
ATOM 1417 C CA . THR A 1 177 ? -2.037 -8.695 14.968 1.00 87.31 177 THR A CA 1
ATOM 1418 C C . THR A 1 177 ? -1.187 -9.865 14.464 1.00 87.31 177 THR A C 1
ATOM 1420 O O . THR A 1 177 ? -0.018 -9.675 14.111 1.00 87.31 177 THR A O 1
ATOM 1423 N N . ASP A 1 178 ? -1.799 -11.048 14.377 1.00 88.94 178 ASP A N 1
ATOM 1424 C CA . ASP A 1 178 ? -1.253 -12.217 13.685 1.00 88.94 178 ASP A CA 1
ATOM 1425 C C . ASP A 1 178 ? -1.417 -12.053 12.167 1.00 88.94 178 ASP A C 1
ATOM 1427 O O . ASP A 1 178 ? -2.504 -12.217 11.613 1.00 88.94 178 ASP A O 1
ATOM 1431 N N . ILE A 1 179 ? -0.320 -11.712 11.492 1.00 91.56 179 ILE A N 1
ATOM 1432 C CA . ILE A 1 179 ? -0.299 -11.472 10.044 1.00 91.56 179 ILE A CA 1
ATOM 1433 C C . ILE A 1 179 ? -0.569 -12.754 9.258 1.00 91.56 179 ILE A C 1
ATOM 1435 O O . ILE A 1 179 ? -1.206 -12.704 8.207 1.00 91.56 179 ILE A O 1
ATOM 1439 N N . SER A 1 180 ? -0.125 -13.904 9.763 1.00 90.69 180 SER A N 1
ATOM 1440 C CA . SER A 1 180 ? -0.347 -15.165 9.065 1.00 90.69 180 SER A CA 1
ATOM 1441 C C . SER A 1 180 ? -1.808 -15.589 9.134 1.00 90.69 180 SER A C 1
ATOM 1443 O O . SER A 1 180 ? -2.409 -15.887 8.101 1.00 90.69 180 SER A O 1
ATOM 1445 N N . GLY A 1 181 ? -2.397 -15.551 10.334 1.00 92.12 181 GLY A N 1
ATOM 1446 C CA . GLY A 1 181 ? -3.824 -15.796 10.523 1.00 92.12 181 GLY A CA 1
ATOM 1447 C C . GLY A 1 181 ? -4.681 -14.806 9.733 1.00 92.12 181 GLY A C 1
ATOM 1448 O O . GLY A 1 181 ? -5.681 -15.195 9.134 1.00 92.12 181 GLY A O 1
ATOM 1449 N N . LEU A 1 182 ? -4.251 -13.543 9.634 1.00 93.06 182 LEU A N 1
ATOM 1450 C CA . LEU A 1 182 ? -4.920 -12.541 8.809 1.00 93.06 182 LEU A CA 1
ATOM 1451 C C . LEU A 1 182 ? -4.926 -12.928 7.323 1.00 93.06 182 LEU A C 1
ATOM 1453 O O . LEU A 1 182 ? -5.989 -12.920 6.708 1.00 93.06 182 LEU A O 1
ATOM 1457 N N . LEU A 1 183 ? -3.779 -13.317 6.756 1.00 94.06 183 LEU A N 1
ATOM 1458 C CA . LEU A 1 183 ? -3.682 -13.750 5.355 1.00 94.06 183 LEU A CA 1
ATOM 1459 C C . LEU A 1 183 ? -4.531 -15.002 5.066 1.00 94.06 183 LEU A C 1
ATOM 1461 O O . LEU A 1 183 ? -5.074 -15.130 3.972 1.00 94.06 183 LEU A O 1
ATOM 1465 N N . GLN A 1 184 ? -4.697 -15.897 6.045 1.00 92.94 184 GLN A N 1
ATOM 1466 C CA . GLN A 1 184 ? -5.533 -17.100 5.923 1.00 92.94 184 GLN A CA 1
ATOM 1467 C C . GLN A 1 184 ? -7.025 -16.862 6.198 1.00 92.94 184 GLN A C 1
ATOM 1469 O O . GLN A 1 184 ? -7.856 -17.679 5.806 1.00 92.94 184 GLN A O 1
ATOM 1474 N N . SER A 1 185 ? -7.386 -15.756 6.854 1.00 94.00 185 SER A N 1
ATOM 1475 C CA . SER A 1 185 ? -8.766 -15.478 7.283 1.00 94.00 185 SER A CA 1
ATOM 1476 C C . SER A 1 185 ? -9.756 -15.258 6.132 1.00 94.00 185 SER A C 1
ATOM 1478 O O . SER A 1 185 ? -10.966 -15.253 6.350 1.00 94.00 185 SER A O 1
ATOM 1480 N N . GLY A 1 186 ? -9.256 -15.050 4.911 1.00 93.31 186 GLY A N 1
ATOM 1481 C CA . GLY A 1 186 ? -10.060 -14.682 3.746 1.00 93.31 186 GLY A CA 1
ATOM 1482 C C . GLY A 1 186 ? -10.327 -13.180 3.623 1.00 93.31 186 GLY A C 1
ATOM 1483 O O . GLY A 1 186 ? -10.995 -12.765 2.675 1.00 93.31 186 GLY A O 1
ATOM 1484 N N . VAL A 1 187 ? -9.801 -12.349 4.533 1.00 96.19 187 VAL A N 1
ATOM 1485 C CA . VAL A 1 187 ? -9.841 -10.892 4.364 1.00 96.19 187 VAL A CA 1
ATOM 1486 C C . VAL A 1 187 ? -9.000 -10.492 3.152 1.00 96.19 187 VAL A C 1
ATOM 1488 O O . VAL A 1 187 ? -7.945 -11.070 2.882 1.00 96.19 187 VAL A O 1
ATOM 1491 N N . ASN A 1 188 ? -9.440 -9.477 2.412 1.00 97.31 188 ASN A N 1
ATOM 1492 C CA . ASN A 1 188 ? -8.632 -8.955 1.320 1.00 97.31 188 ASN A CA 1
ATOM 1493 C C . ASN A 1 188 ? -7.433 -8.187 1.891 1.00 97.31 188 ASN A C 1
ATOM 1495 O O . ASN A 1 188 ? -7.612 -7.182 2.578 1.00 97.31 188 ASN A O 1
ATOM 1499 N N . VAL A 1 189 ? -6.216 -8.631 1.583 1.00 97.88 189 VAL A N 1
ATOM 1500 C CA . VAL A 1 189 ? -4.980 -7.973 2.026 1.00 97.88 189 VAL A CA 1
ATOM 1501 C C . VAL A 1 189 ? -4.273 -7.330 0.839 1.00 97.88 189 VAL A C 1
ATOM 1503 O O . VAL A 1 189 ? -4.085 -7.959 -0.206 1.00 97.88 189 VAL A O 1
ATOM 1506 N N . ILE A 1 190 ? -3.862 -6.077 1.015 1.00 98.19 190 ILE A N 1
ATOM 1507 C CA . ILE A 1 190 ? -2.959 -5.359 0.113 1.00 98.19 190 ILE A CA 1
ATOM 1508 C C . ILE A 1 190 ? -1.713 -4.913 0.875 1.00 98.19 190 ILE A C 1
ATOM 1510 O O . ILE A 1 190 ? -1.742 -4.811 2.103 1.00 98.19 190 ILE A O 1
ATOM 1514 N N . ILE A 1 191 ? -0.635 -4.603 0.156 1.00 97.62 191 ILE A N 1
ATOM 1515 C CA . ILE A 1 191 ? 0.574 -4.043 0.769 1.00 97.62 191 ILE A CA 1
ATOM 1516 C C . ILE A 1 191 ? 0.941 -2.658 0.248 1.00 97.62 191 ILE A C 1
ATOM 1518 O O . ILE A 1 191 ? 0.572 -2.269 -0.859 1.00 97.62 191 ILE A O 1
ATOM 1522 N N . GLY A 1 192 ? 1.706 -1.928 1.055 1.00 96.25 192 GLY A N 1
ATOM 1523 C CA . GLY A 1 192 ? 2.299 -0.644 0.699 1.00 96.25 192 GLY A CA 1
ATOM 1524 C C . GLY A 1 192 ? 3.669 -0.463 1.343 1.00 96.25 192 GLY A C 1
ATOM 1525 O O . GLY A 1 192 ? 4.065 -1.223 2.223 1.00 96.25 192 GLY A O 1
ATOM 1526 N N . THR A 1 193 ? 4.406 0.555 0.904 1.00 94.81 193 THR A N 1
ATOM 1527 C CA . THR A 1 193 ? 5.734 0.878 1.451 1.00 94.81 193 THR A CA 1
ATOM 1528 C C . THR A 1 193 ? 5.664 1.570 2.811 1.00 94.81 193 THR A C 1
ATOM 1530 O O . THR A 1 193 ? 6.598 1.460 3.600 1.00 94.81 193 THR A O 1
ATOM 1533 N N . GLY A 1 194 ? 4.565 2.266 3.109 1.00 91.38 194 GLY A N 1
ATOM 1534 C CA . GLY A 1 194 ? 4.435 3.040 4.341 1.00 91.38 194 GLY A CA 1
ATOM 1535 C C . GLY A 1 194 ? 5.505 4.130 4.464 1.00 91.38 194 GLY A C 1
ATOM 1536 O O . GLY A 1 194 ? 5.958 4.682 3.460 1.00 91.38 194 GLY A O 1
ATOM 1537 N N . TYR A 1 195 ? 5.907 4.439 5.695 1.00 87.25 195 TYR A N 1
ATOM 1538 C CA . TYR A 1 195 ? 6.888 5.485 6.001 1.00 87.25 195 TYR A CA 1
ATOM 1539 C C . TYR A 1 195 ? 8.339 5.001 5.910 1.00 87.25 195 TYR A C 1
ATOM 1541 O O . TYR A 1 195 ? 9.237 5.793 5.624 1.00 87.25 195 TYR A O 1
ATOM 1549 N N . THR A 1 196 ? 8.583 3.723 6.209 1.00 88.94 196 THR A N 1
ATOM 1550 C CA . THR A 1 196 ? 9.937 3.162 6.363 1.00 88.94 196 THR A CA 1
ATOM 1551 C C . THR A 1 196 ? 10.310 2.127 5.302 1.00 88.94 196 THR A C 1
ATOM 1553 O O . THR A 1 196 ? 11.463 1.693 5.257 1.00 88.94 196 THR A O 1
ATOM 1556 N N . GLY A 1 197 ? 9.366 1.721 4.450 1.00 90.94 197 GLY A N 1
ATOM 1557 C CA . GLY A 1 197 ? 9.617 0.797 3.350 1.00 90.94 197 GLY A CA 1
ATOM 1558 C C . GLY A 1 197 ? 10.260 1.479 2.146 1.00 90.94 197 GLY A C 1
ATOM 1559 O O . GLY A 1 197 ? 9.982 2.632 1.828 1.00 90.94 197 GLY A O 1
ATOM 1560 N N . ASN A 1 198 ? 11.124 0.735 1.454 1.00 89.38 198 ASN A N 1
ATOM 1561 C CA . ASN A 1 198 ? 11.911 1.262 0.335 1.00 89.38 198 ASN A CA 1
ATOM 1562 C C . ASN A 1 198 ? 11.309 0.945 -1.041 1.00 89.38 198 ASN A C 1
ATOM 1564 O O . ASN A 1 198 ? 11.483 1.718 -1.977 1.00 89.38 198 ASN A O 1
ATOM 1568 N N . SER A 1 199 ? 10.692 -0.231 -1.191 1.00 95.00 199 SER A N 1
ATOM 1569 C CA . SER A 1 199 ? 10.071 -0.687 -2.444 1.00 95.00 199 SER A CA 1
ATOM 1570 C C . SER A 1 199 ? 9.095 -1.831 -2.192 1.00 95.00 199 SER A C 1
ATOM 1572 O O . SER A 1 199 ? 9.312 -2.615 -1.263 1.00 95.00 199 SER A O 1
ATOM 1574 N N . ILE A 1 200 ? 8.095 -1.999 -3.054 1.00 96.62 200 ILE A N 1
ATOM 1575 C CA . ILE A 1 200 ? 7.096 -3.074 -2.952 1.00 96.62 200 ILE A CA 1
ATOM 1576 C C . ILE A 1 200 ? 7.738 -4.468 -2.969 1.00 96.62 200 ILE A C 1
ATOM 1578 O O . ILE A 1 200 ? 7.368 -5.303 -2.151 1.00 96.62 200 ILE A O 1
ATOM 1582 N N . LEU A 1 201 ? 8.762 -4.717 -3.794 1.00 95.38 201 LEU A N 1
ATOM 1583 C CA . LEU A 1 201 ? 9.502 -5.993 -3.765 1.00 95.38 201 LEU A CA 1
ATOM 1584 C C . LEU A 1 201 ? 10.132 -6.265 -2.394 1.00 95.38 201 LEU A C 1
ATOM 1586 O O . LEU A 1 201 ? 10.076 -7.381 -1.878 1.00 95.38 201 LEU A O 1
ATOM 1590 N N . SER A 1 202 ? 10.709 -5.234 -1.771 1.00 95.38 202 SER A N 1
ATOM 1591 C CA . SER A 1 202 ? 11.277 -5.375 -0.430 1.00 95.38 202 SER A CA 1
ATOM 1592 C C . SER A 1 202 ? 10.210 -5.571 0.648 1.00 95.38 202 SER A C 1
ATOM 1594 O O . SER A 1 202 ? 10.511 -6.162 1.683 1.00 95.38 202 SER A O 1
ATOM 1596 N N . GLU A 1 203 ? 8.994 -5.068 0.440 1.00 97.00 203 GLU A N 1
ATOM 1597 C CA . GLU A 1 203 ? 7.861 -5.286 1.340 1.00 97.00 203 GLU A CA 1
ATOM 1598 C C . GLU A 1 203 ? 7.294 -6.697 1.185 1.00 97.00 203 GLU A C 1
ATOM 1600 O O . GLU A 1 203 ? 7.093 -7.363 2.194 1.00 97.00 203 GLU A O 1
ATOM 1605 N N . LEU A 1 204 ? 7.145 -7.202 -0.045 1.00 96.69 204 LEU A N 1
ATOM 1606 C CA . LEU A 1 204 ? 6.724 -8.581 -0.312 1.00 96.69 204 LEU A CA 1
ATOM 1607 C C . LEU A 1 204 ? 7.641 -9.599 0.373 1.00 96.69 204 LEU A C 1
ATOM 1609 O O . LEU A 1 204 ? 7.154 -10.507 1.041 1.00 96.69 204 LEU A O 1
ATOM 1613 N N . ARG A 1 205 ? 8.966 -9.408 0.292 1.00 94.88 205 ARG A N 1
ATOM 1614 C CA . ARG A 1 205 ? 9.935 -10.259 1.004 1.00 94.88 205 ARG A CA 1
ATOM 1615 C C . ARG A 1 205 ? 9.720 -10.240 2.517 1.00 94.88 205 ARG A C 1
ATOM 1617 O O . ARG A 1 205 ? 9.769 -11.279 3.165 1.00 94.88 205 ARG A O 1
ATOM 1624 N N . LYS A 1 206 ? 9.503 -9.057 3.103 1.00 95.06 206 LYS A N 1
ATOM 1625 C CA . LYS A 1 206 ? 9.247 -8.942 4.548 1.00 95.06 206 LYS A CA 1
ATOM 1626 C C . LYS A 1 206 ? 7.925 -9.605 4.918 1.00 95.06 206 LYS A C 1
ATOM 1628 O O . LYS A 1 206 ? 7.891 -10.315 5.915 1.00 95.06 206 LYS A O 1
ATOM 1633 N N . LEU A 1 207 ? 6.882 -9.428 4.103 1.00 95.38 207 LEU A N 1
ATOM 1634 C CA . LEU A 1 207 ? 5.600 -10.095 4.300 1.00 95.38 207 LEU A CA 1
ATOM 1635 C C . LEU A 1 207 ? 5.767 -11.618 4.276 1.00 95.38 207 LEU A C 1
ATOM 1637 O O . LEU A 1 207 ? 5.296 -12.260 5.203 1.00 95.38 207 LEU A O 1
ATOM 1641 N N . GLN A 1 208 ? 6.500 -12.166 3.299 1.00 94.00 208 GLN A N 1
ATOM 1642 C CA . GLN A 1 208 ? 6.788 -13.60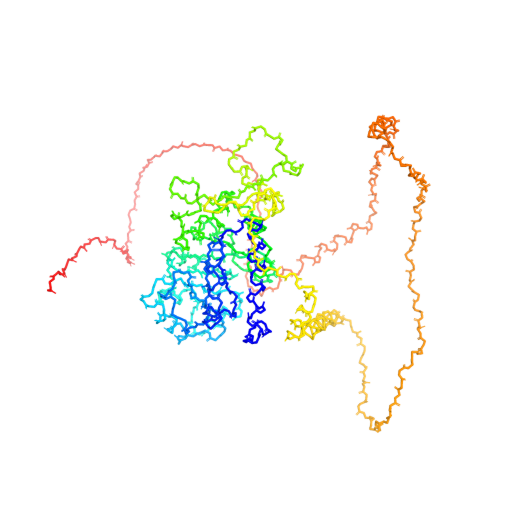3 3.199 1.00 94.00 208 GLN A CA 1
ATOM 1643 C C . GLN A 1 208 ? 7.456 -14.145 4.472 1.00 94.00 208 GLN A C 1
ATOM 1645 O O . GLN A 1 208 ? 7.051 -15.178 5.000 1.00 94.00 208 GLN A O 1
ATOM 1650 N N . VAL A 1 209 ? 8.454 -13.429 5.004 1.00 92.25 209 VAL A N 1
ATOM 1651 C CA . VAL A 1 209 ? 9.127 -13.804 6.260 1.00 92.25 209 VAL A CA 1
ATOM 1652 C C . VAL A 1 209 ? 8.180 -13.692 7.458 1.00 92.25 209 VAL A C 1
ATOM 1654 O O . VAL A 1 209 ? 8.171 -14.564 8.320 1.00 92.25 209 VAL A O 1
ATOM 1657 N N . MET A 1 210 ? 7.365 -12.637 7.518 1.00 90.38 210 MET A N 1
ATOM 1658 C CA . MET A 1 210 ? 6.370 -12.435 8.579 1.00 90.38 210 MET A CA 1
ATOM 1659 C C . MET A 1 210 ? 5.248 -13.477 8.546 1.00 90.38 210 MET A C 1
ATOM 1661 O O . MET A 1 210 ? 4.628 -13.736 9.576 1.00 90.38 210 MET A O 1
ATOM 1665 N N . SER A 1 211 ? 4.989 -14.057 7.377 1.00 89.69 211 SER A N 1
ATOM 1666 C CA . SER A 1 211 ? 4.006 -15.113 7.172 1.00 89.69 211 SER A CA 1
ATOM 1667 C C . SER A 1 211 ? 4.602 -16.527 7.219 1.00 89.69 211 SER A C 1
ATOM 1669 O O . SER A 1 211 ? 3.895 -17.502 6.960 1.00 89.69 211 SER A O 1
ATOM 1671 N N . ALA A 1 212 ? 5.901 -16.660 7.513 1.00 78.56 212 ALA A N 1
ATOM 1672 C CA . ALA A 1 212 ? 6.594 -17.943 7.505 1.00 78.56 212 ALA A CA 1
ATOM 1673 C C . ALA A 1 212 ? 6.021 -18.903 8.564 1.00 78.56 212 ALA A C 1
ATOM 1675 O O . ALA A 1 212 ? 5.725 -18.511 9.692 1.00 78.56 212 ALA A O 1
ATOM 1676 N N . GLY A 1 213 ? 5.884 -20.180 8.198 1.00 69.31 213 GLY A N 1
ATOM 1677 C CA . GLY A 1 213 ? 5.294 -21.223 9.052 1.00 69.31 213 GLY A CA 1
ATOM 1678 C C . GLY A 1 213 ? 3.805 -21.473 8.805 1.00 69.31 213 GLY A C 1
ATOM 1679 O O . GLY A 1 213 ? 3.241 -22.416 9.352 1.00 69.31 213 GLY A O 1
ATOM 1680 N N . ASN A 1 214 ? 3.188 -20.677 7.938 1.00 66.38 214 ASN A N 1
ATOM 1681 C CA . ASN A 1 214 ? 1.827 -20.857 7.469 1.00 66.38 214 ASN A CA 1
ATOM 1682 C C . ASN A 1 214 ? 1.882 -21.181 5.975 1.00 66.38 214 ASN A C 1
ATOM 1684 O O . ASN A 1 214 ? 2.665 -20.564 5.261 1.00 66.38 214 ASN A O 1
ATOM 1688 N N . ASN A 1 215 ? 1.108 -22.168 5.511 1.00 80.81 215 ASN A N 1
ATOM 1689 C CA . ASN A 1 215 ? 1.102 -22.657 4.119 1.00 80.81 215 ASN A CA 1
ATOM 1690 C C . ASN A 1 215 ? 0.516 -21.616 3.137 1.00 80.81 215 ASN A C 1
ATOM 1692 O O . ASN A 1 215 ? -0.482 -21.873 2.469 1.00 80.81 215 ASN A O 1
ATOM 1696 N N . ILE A 1 216 ? 1.088 -20.415 3.104 1.00 89.31 216 ILE A N 1
ATOM 1697 C CA . ILE A 1 216 ? 0.716 -19.31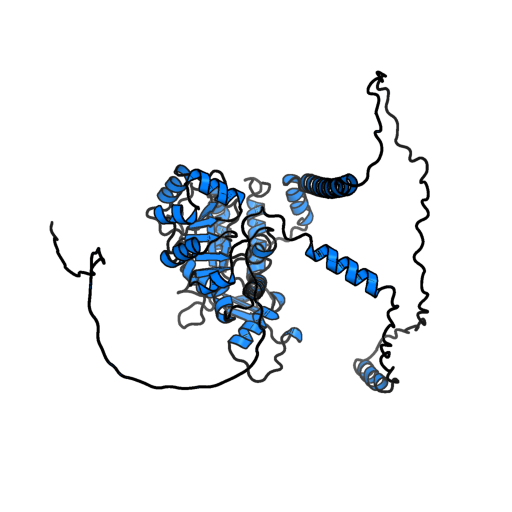1 2.226 1.00 89.31 216 ILE A CA 1
ATOM 1698 C C . ILE A 1 216 ? 1.600 -19.418 0.992 1.00 89.31 216 ILE A C 1
ATOM 1700 O O . ILE A 1 216 ? 2.827 -19.408 1.102 1.00 89.31 216 ILE A O 1
ATOM 1704 N N . SER A 1 217 ? 0.969 -19.551 -0.173 1.00 90.69 217 SER A N 1
ATOM 1705 C CA . SER A 1 217 ? 1.707 -19.682 -1.424 1.00 90.69 217 SER A CA 1
ATOM 1706 C C . SER A 1 217 ? 2.439 -18.374 -1.766 1.00 90.69 217 SER A C 1
ATOM 1708 O O . SER A 1 217 ? 1.937 -17.281 -1.465 1.00 90.69 217 SER A O 1
ATOM 1710 N N . PRO A 1 218 ? 3.598 -18.442 -2.439 1.00 92.00 218 PRO A N 1
ATOM 1711 C CA . PRO A 1 218 ? 4.276 -17.259 -2.968 1.00 92.00 218 PRO A CA 1
ATOM 1712 C C . PRO A 1 218 ? 3.364 -16.446 -3.899 1.00 92.00 218 PRO A C 1
ATOM 1714 O O . PRO A 1 218 ? 3.372 -15.213 -3.865 1.00 92.00 218 PRO A O 1
ATOM 1717 N N . GLU A 1 219 ? 2.517 -17.125 -4.679 1.00 91.44 219 GLU A N 1
ATOM 1718 C CA . GLU A 1 219 ? 1.499 -16.497 -5.524 1.00 91.44 219 GLU A CA 1
ATOM 1719 C C . GLU A 1 219 ? 0.535 -15.616 -4.709 1.00 91.44 219 GLU A C 1
ATOM 1721 O O . GLU A 1 219 ? 0.250 -14.479 -5.098 1.00 91.44 219 GLU A O 1
ATOM 1726 N N . ASP A 1 220 ? 0.053 -16.096 -3.559 1.00 92.69 220 ASP A N 1
ATOM 1727 C CA . ASP A 1 220 ? -0.851 -15.327 -2.699 1.00 92.69 220 ASP A CA 1
ATOM 1728 C C . ASP A 1 220 ? -0.170 -14.094 -2.105 1.00 92.69 220 ASP A C 1
ATOM 1730 O O . ASP A 1 220 ? -0.795 -13.032 -2.027 1.00 92.69 220 ASP A O 1
ATOM 1734 N N . ILE A 1 221 ? 1.127 -14.179 -1.792 1.00 95.81 221 ILE A N 1
ATOM 1735 C CA . ILE A 1 221 ? 1.927 -13.012 -1.401 1.00 95.81 221 ILE A CA 1
ATOM 1736 C C . ILE A 1 221 ? 1.967 -11.989 -2.546 1.00 95.81 221 ILE A C 1
ATOM 1738 O O . ILE A 1 221 ? 1.653 -10.816 -2.327 1.00 95.81 221 ILE A O 1
ATOM 1742 N N . PHE A 1 222 ? 2.242 -12.403 -3.788 1.00 95.38 222 PHE A N 1
ATOM 1743 C CA . PHE A 1 222 ? 2.228 -11.496 -4.948 1.00 95.38 222 PHE A CA 1
ATOM 1744 C C . PHE A 1 222 ? 0.860 -10.864 -5.217 1.00 95.38 222 PHE A C 1
ATOM 1746 O O . PHE A 1 222 ? 0.789 -9.683 -5.579 1.00 95.38 222 PHE A O 1
ATOM 1753 N N . LYS A 1 223 ? -0.241 -11.599 -5.008 1.00 95.94 223 LYS A N 1
ATOM 1754 C CA . LYS A 1 223 ? -1.599 -11.050 -5.173 1.00 95.94 223 LYS A CA 1
ATOM 1755 C C . LYS A 1 223 ? -1.820 -9.811 -4.309 1.00 95.94 223 LYS A C 1
ATOM 1757 O O . LYS A 1 223 ? -2.510 -8.900 -4.769 1.00 95.94 223 LYS A O 1
ATOM 1762 N N . THR A 1 224 ? -1.191 -9.724 -3.132 1.00 97.75 224 THR A N 1
ATOM 1763 C CA . THR A 1 224 ? -1.303 -8.557 -2.236 1.00 97.75 224 THR A CA 1
ATOM 1764 C C . THR A 1 224 ? -0.694 -7.271 -2.815 1.00 97.75 224 THR A C 1
ATOM 1766 O O . THR A 1 224 ? -1.122 -6.176 -2.455 1.00 97.75 224 THR A O 1
ATOM 1769 N N . ALA A 1 225 ? 0.254 -7.375 -3.752 1.00 97.06 225 ALA A N 1
ATOM 1770 C CA . ALA A 1 225 ? 0.865 -6.229 -4.433 1.00 97.06 225 ALA A CA 1
ATOM 1771 C C . ALA A 1 225 ? 0.292 -5.947 -5.829 1.00 97.06 225 ALA A C 1
ATOM 1773 O O . ALA A 1 225 ? 0.473 -4.847 -6.347 1.00 97.06 225 ALA A O 1
ATOM 1774 N N . ILE A 1 226 ? -0.370 -6.926 -6.453 1.00 96.62 226 ILE A N 1
ATOM 1775 C CA . ILE A 1 226 ? -0.750 -6.854 -7.871 1.00 96.62 226 ILE A CA 1
ATOM 1776 C C . ILE A 1 226 ? -2.273 -6.887 -8.030 1.00 96.62 226 ILE A C 1
ATOM 1778 O O . ILE A 1 226 ? -2.912 -5.867 -8.296 1.00 96.62 226 ILE A O 1
ATOM 1782 N N . LEU A 1 227 ? -2.877 -8.066 -7.863 1.00 96.69 227 LEU A N 1
ATOM 1783 C CA . LEU A 1 227 ? -4.287 -8.287 -8.183 1.00 96.69 227 LEU A CA 1
ATOM 1784 C C . LEU A 1 227 ? -5.225 -7.626 -7.168 1.00 96.69 227 LEU A C 1
ATOM 1786 O O . LEU A 1 227 ? -6.218 -7.004 -7.553 1.00 96.69 227 LEU A O 1
ATOM 1790 N N . ASN A 1 228 ? -4.924 -7.760 -5.879 1.00 97.56 228 ASN A N 1
ATOM 1791 C CA . ASN A 1 228 ? -5.756 -7.241 -4.800 1.00 97.56 228 ASN A CA 1
ATOM 1792 C C . ASN A 1 228 ? -5.851 -5.707 -4.838 1.00 97.56 228 ASN A C 1
ATOM 1794 O O . ASN A 1 228 ? -6.978 -5.207 -4.874 1.00 97.56 228 ASN A O 1
ATOM 1798 N N . PRO A 1 229 ? -4.748 -4.931 -4.929 1.00 96.50 229 PRO A N 1
ATOM 1799 C CA . PRO A 1 229 ? -4.861 -3.480 -5.057 1.00 96.50 229 PRO A CA 1
ATOM 1800 C C . PRO A 1 229 ? -5.556 -3.072 -6.361 1.00 96.50 229 PRO A C 1
ATOM 1802 O O . PRO A 1 229 ? -6.383 -2.163 -6.336 1.00 96.50 229 PRO A O 1
ATOM 1805 N N . ALA A 1 230 ? -5.340 -3.776 -7.480 1.00 95.81 230 ALA A N 1
ATOM 1806 C CA . ALA A 1 230 ? -6.063 -3.482 -8.718 1.00 95.81 230 ALA A CA 1
ATOM 1807 C C . ALA A 1 230 ? -7.588 -3.656 -8.565 1.00 95.81 230 ALA A C 1
ATOM 1809 O O . ALA A 1 230 ? -8.363 -2.857 -9.098 1.00 95.81 230 ALA A O 1
ATOM 1810 N N . LYS A 1 231 ? -8.041 -4.675 -7.819 1.00 95.00 231 LYS A N 1
ATOM 1811 C CA . LYS A 1 231 ? -9.464 -4.873 -7.491 1.00 95.00 231 LYS A CA 1
ATOM 1812 C C . LYS A 1 231 ? -9.985 -3.764 -6.589 1.00 95.00 231 LYS A C 1
ATOM 1814 O O . LYS A 1 231 ? -10.990 -3.147 -6.931 1.00 95.00 231 LYS A O 1
ATOM 1819 N N . VAL A 1 232 ? -9.271 -3.483 -5.499 1.00 94.44 232 VAL A N 1
ATOM 1820 C CA . VAL A 1 232 ? -9.627 -2.437 -4.533 1.00 94.44 232 VAL A CA 1
ATOM 1821 C C . VAL A 1 232 ? -9.797 -1.115 -5.262 1.00 94.44 232 VAL A C 1
ATOM 1823 O O . VAL A 1 232 ? -10.883 -0.550 -5.253 1.00 94.44 232 VAL A O 1
ATOM 1826 N N . PHE A 1 233 ? -8.780 -0.664 -5.997 1.00 93.00 233 PHE A N 1
ATOM 1827 C CA . PHE A 1 233 ? -8.784 0.607 -6.723 1.00 93.00 233 PHE A CA 1
ATOM 1828 C C . PHE A 1 233 ? -9.614 0.619 -8.012 1.00 93.00 233 PHE A C 1
ATOM 1830 O O . PHE A 1 233 ? -9.709 1.661 -8.651 1.00 93.00 233 PHE A O 1
ATOM 1837 N N . GLY A 1 234 ? -10.317 -0.468 -8.343 1.00 91.88 234 GLY A N 1
ATOM 1838 C CA . GLY A 1 234 ? -11.260 -0.498 -9.464 1.00 91.88 234 GLY A CA 1
ATOM 1839 C C . GLY A 1 234 ? -10.592 -0.443 -10.840 1.00 91.88 234 GLY A C 1
ATOM 1840 O O . GLY A 1 234 ? -11.212 0.003 -11.800 1.00 91.88 234 GLY A O 1
ATOM 1841 N N . ILE A 1 235 ? -9.338 -0.893 -10.931 1.00 93.81 235 ILE A N 1
ATOM 1842 C CA . ILE A 1 235 ? -8.534 -0.933 -12.163 1.00 93.81 235 ILE A CA 1
ATOM 1843 C C . ILE A 1 235 ? -8.192 -2.365 -12.603 1.00 93.81 235 ILE A C 1
ATOM 1845 O O . ILE A 1 235 ? -7.444 -2.560 -13.554 1.00 93.81 235 ILE A O 1
ATOM 1849 N N . SER A 1 236 ? -8.750 -3.388 -11.950 1.00 95.75 236 SER A N 1
ATOM 1850 C CA . SER A 1 236 ? -8.508 -4.806 -12.281 1.00 95.75 236 SER A CA 1
ATOM 1851 C C . SER A 1 236 ? -8.981 -5.227 -13.677 1.00 95.75 236 SER A C 1
ATOM 1853 O O . SER A 1 236 ? -8.517 -6.231 -14.212 1.00 95.75 236 SER A O 1
ATOM 1855 N N . ASN A 1 237 ? -9.890 -4.473 -14.298 1.00 95.88 237 ASN A N 1
ATOM 1856 C CA . ASN A 1 237 ? -10.272 -4.644 -15.702 1.00 95.88 237 ASN A CA 1
ATOM 1857 C C . ASN A 1 237 ? -9.246 -4.041 -16.677 1.00 95.88 237 ASN A C 1
ATOM 1859 O O . ASN A 1 237 ? -9.288 -4.353 -17.861 1.00 95.88 237 ASN A O 1
ATOM 1863 N N . LEU A 1 238 ? -8.356 -3.176 -16.188 1.00 95.81 238 LEU A N 1
ATOM 1864 C CA . LEU A 1 238 ? -7.325 -2.490 -16.963 1.00 95.81 238 LEU A CA 1
ATOM 1865 C C . LEU A 1 238 ? -5.958 -3.164 -16.806 1.00 95.81 238 LEU A C 1
ATOM 1867 O O . LEU A 1 238 ? -5.233 -3.283 -17.788 1.00 95.81 238 LEU A O 1
ATOM 1871 N N . THR A 1 239 ? -5.625 -3.601 -15.588 1.00 96.06 239 THR A N 1
ATOM 1872 C CA . THR A 1 239 ? -4.292 -4.079 -15.193 1.00 96.06 239 THR A CA 1
ATOM 1873 C C . THR A 1 239 ? -4.357 -5.180 -14.122 1.00 96.06 239 THR A C 1
ATOM 1875 O O . THR A 1 239 ? -5.440 -5.596 -13.706 1.00 96.06 239 THR A O 1
ATOM 1878 N N . GLY A 1 240 ? -3.197 -5.662 -13.670 1.00 94.06 240 GLY A N 1
ATOM 1879 C CA . GLY A 1 240 ? -3.051 -6.620 -12.566 1.00 94.06 240 GLY A CA 1
ATOM 1880 C C . GLY A 1 240 ? -3.051 -8.099 -12.972 1.00 94.06 240 GLY A C 1
ATOM 1881 O O . GLY A 1 240 ? -2.773 -8.954 -12.138 1.00 94.06 240 GLY A O 1
ATOM 1882 N N . THR A 1 241 ? -3.325 -8.415 -14.240 1.00 96.31 241 THR A N 1
ATOM 1883 C CA . THR A 1 241 ? -3.119 -9.747 -14.834 1.00 96.31 241 THR A CA 1
ATOM 1884 C C . THR A 1 241 ? -2.733 -9.612 -16.304 1.00 96.31 241 THR A C 1
ATOM 1886 O O . THR A 1 241 ? -3.067 -8.621 -16.959 1.00 96.31 241 THR A O 1
ATOM 1889 N N . ILE A 1 242 ? -2.063 -10.632 -16.841 1.00 96.38 242 ILE A N 1
ATOM 1890 C CA . ILE A 1 242 ? -1.718 -10.706 -18.263 1.00 96.38 242 ILE A CA 1
ATOM 1891 C C . ILE A 1 242 ? -2.845 -11.441 -18.994 1.00 96.38 242 ILE A C 1
ATOM 1893 O O . ILE A 1 242 ? -2.841 -12.663 -19.120 1.00 96.38 242 ILE A O 1
ATOM 1897 N N . GLU A 1 243 ? -3.839 -10.687 -19.458 1.00 97.00 243 GLU A N 1
ATOM 1898 C CA . GLU A 1 243 ? -5.018 -11.211 -20.152 1.00 97.00 243 GLU A CA 1
ATOM 1899 C C . GLU A 1 243 ? -5.310 -10.411 -21.424 1.00 97.00 243 GLU A C 1
ATOM 1901 O O . GLU A 1 243 ? -4.967 -9.232 -21.546 1.00 97.00 243 GLU A O 1
ATOM 1906 N N . LYS A 1 244 ? -5.983 -11.043 -22.393 1.00 96.88 244 LYS A N 1
ATOM 1907 C CA . LYS A 1 244 ? -6.427 -10.345 -23.607 1.00 96.88 244 LYS A CA 1
ATOM 1908 C C . LYS A 1 244 ? -7.310 -9.149 -23.233 1.00 96.88 244 LYS A C 1
ATOM 1910 O O . LYS A 1 244 ? -8.176 -9.264 -22.371 1.00 96.88 244 LYS A O 1
ATOM 1915 N N . ASN A 1 245 ? -7.143 -8.047 -23.964 1.00 95.56 245 ASN A N 1
ATOM 1916 C CA . ASN A 1 245 ? -7.879 -6.784 -23.808 1.00 95.56 245 ASN A CA 1
ATOM 1917 C C . ASN A 1 245 ? -7.540 -5.952 -22.554 1.00 95.56 245 ASN A C 1
ATOM 1919 O O . ASN A 1 245 ? -8.192 -4.932 -22.338 1.00 95.56 245 ASN A O 1
ATOM 1923 N N . LYS A 1 246 ? -6.527 -6.333 -21.764 1.00 97.44 246 LYS A N 1
ATOM 1924 C CA . LYS A 1 246 ? -5.948 -5.470 -20.721 1.00 97.44 246 LYS A CA 1
ATOM 1925 C C . LYS A 1 246 ? -4.769 -4.661 -21.258 1.00 97.44 246 LYS A C 1
ATOM 1927 O O . LYS A 1 246 ? -4.218 -4.984 -22.314 1.00 97.44 246 LYS A O 1
ATOM 1932 N N . PHE A 1 247 ? -4.393 -3.600 -20.547 1.00 97.00 247 PHE A N 1
ATOM 1933 C CA . PHE A 1 247 ? -3.183 -2.850 -20.868 1.00 97.00 247 PHE A CA 1
ATOM 1934 C C . PHE A 1 247 ? -1.942 -3.723 -20.667 1.00 97.00 247 PHE A C 1
ATOM 1936 O O . PHE A 1 247 ? -1.878 -4.549 -19.757 1.00 97.00 247 PHE A O 1
ATOM 1943 N N . ALA A 1 248 ? -0.945 -3.529 -21.532 1.00 96.50 248 ALA A N 1
ATOM 1944 C CA . ALA A 1 248 ? 0.360 -4.159 -21.384 1.00 96.50 248 ALA A CA 1
ATOM 1945 C C . ALA A 1 248 ? 1.160 -3.422 -20.301 1.00 96.50 248 ALA A C 1
ATOM 1947 O O . ALA A 1 248 ? 1.979 -2.553 -20.603 1.00 96.50 248 ALA A O 1
ATOM 1948 N N . ASP A 1 249 ? 0.862 -3.767 -19.051 1.00 96.75 249 ASP A N 1
ATOM 1949 C CA . ASP A 1 249 ? 1.540 -3.284 -17.855 1.00 96.75 249 ASP A CA 1
ATOM 1950 C C . ASP A 1 249 ? 2.453 -4.398 -17.337 1.00 96.75 249 ASP A C 1
ATOM 1952 O O . ASP A 1 249 ? 1.999 -5.345 -16.695 1.00 96.75 249 ASP A O 1
ATOM 1956 N N . LEU A 1 250 ? 3.732 -4.332 -17.702 1.00 96.62 250 LEU A N 1
ATOM 1957 C CA . LEU A 1 250 ? 4.693 -5.416 -17.534 1.00 96.62 250 LEU A CA 1
ATOM 1958 C C . LEU A 1 250 ? 5.973 -4.901 -16.881 1.00 96.62 250 LEU A C 1
ATOM 1960 O O . LEU A 1 250 ? 6.486 -3.837 -17.226 1.00 96.62 250 LEU A O 1
ATOM 1964 N N . ILE A 1 251 ? 6.520 -5.710 -15.982 1.00 95.44 251 ILE A N 1
ATOM 1965 C CA . ILE A 1 251 ? 7.842 -5.516 -15.390 1.00 95.44 251 ILE A CA 1
ATOM 1966 C C . ILE A 1 251 ? 8.686 -6.700 -15.843 1.00 95.44 251 ILE A C 1
ATOM 1968 O O . ILE A 1 251 ? 8.256 -7.848 -15.721 1.00 95.44 251 ILE A O 1
ATOM 1972 N N . MET A 1 252 ? 9.866 -6.427 -16.386 1.00 94.56 252 MET A N 1
ATOM 1973 C CA . MET A 1 252 ? 10.801 -7.459 -16.822 1.00 94.56 252 MET A CA 1
ATOM 1974 C C . MET A 1 252 ? 12.024 -7.446 -15.921 1.00 94.56 252 MET A C 1
ATOM 1976 O O . MET A 1 252 ? 12.574 -6.382 -15.623 1.00 94.56 252 MET A O 1
ATOM 1980 N N . PHE A 1 253 ? 12.456 -8.636 -15.516 1.00 91.81 253 PHE A N 1
ATOM 1981 C CA . PHE A 1 253 ? 13.650 -8.803 -14.709 1.00 91.81 253 PHE A CA 1
ATOM 1982 C C . PHE A 1 253 ? 14.807 -9.391 -15.517 1.00 91.81 253 PHE A C 1
ATOM 1984 O O . PHE A 1 253 ? 14.618 -10.275 -16.354 1.00 91.81 253 PHE A O 1
ATOM 1991 N N . ASP A 1 254 ? 16.016 -8.924 -15.223 1.00 88.38 254 ASP A N 1
ATOM 1992 C CA . ASP A 1 254 ? 17.252 -9.400 -15.820 1.00 88.38 254 ASP A CA 1
ATOM 1993 C C . ASP A 1 254 ? 17.808 -10.615 -15.066 1.00 88.38 254 ASP A C 1
ATOM 1995 O O . ASP A 1 254 ? 18.251 -10.531 -13.916 1.00 88.38 254 ASP A O 1
ATOM 1999 N N . LEU A 1 255 ? 17.823 -11.758 -15.748 1.00 87.25 255 LEU A N 1
ATOM 2000 C CA . LEU A 1 255 ? 18.355 -13.015 -15.218 1.00 87.25 255 LEU A CA 1
ATOM 2001 C C . LEU A 1 255 ? 19.852 -13.210 -15.499 1.00 87.25 255 LEU A C 1
ATOM 2003 O O . LEU A 1 255 ? 20.421 -14.218 -15.090 1.00 87.25 255 LEU A O 1
ATOM 2007 N N . ARG A 1 256 ? 20.502 -12.284 -16.218 1.00 85.00 256 ARG A N 1
ATOM 2008 C CA . ARG A 1 256 ? 21.917 -12.418 -16.613 1.00 85.00 256 ARG A CA 1
ATOM 2009 C C . ARG A 1 256 ? 22.885 -12.204 -15.452 1.00 85.00 256 ARG A C 1
ATOM 2011 O O . ARG A 1 256 ? 24.052 -12.574 -15.566 1.00 85.00 256 ARG A O 1
ATOM 2018 N N . ASP A 1 257 ? 22.431 -11.589 -14.363 1.00 83.81 257 ASP A N 1
ATOM 2019 C CA . ASP A 1 257 ? 23.227 -11.450 -13.148 1.00 83.81 257 ASP A CA 1
ATOM 2020 C C . ASP A 1 257 ? 23.484 -12.833 -12.524 1.00 83.81 257 ASP A C 1
ATOM 2022 O O . ASP A 1 257 ? 22.582 -13.668 -12.418 1.00 83.81 257 ASP A O 1
ATOM 2026 N N . SER A 1 258 ? 24.718 -13.081 -12.081 1.00 83.00 258 SER A N 1
ATOM 2027 C CA . SER A 1 258 ? 25.102 -14.359 -11.473 1.00 83.00 258 SER A CA 1
ATOM 2028 C C . SER A 1 258 ? 24.295 -14.689 -10.211 1.00 83.00 258 SER A C 1
ATOM 2030 O O . SER A 1 258 ? 24.104 -15.863 -9.900 1.00 83.00 258 SER A O 1
ATOM 2032 N N . ARG A 1 259 ? 23.755 -13.678 -9.516 1.00 83.19 259 ARG A N 1
ATOM 2033 C CA . ARG A 1 259 ? 22.842 -13.833 -8.367 1.00 83.19 259 ARG A CA 1
ATOM 2034 C C . ARG A 1 259 ? 21.494 -14.455 -8.753 1.00 83.19 259 ARG A C 1
ATOM 2036 O O . ARG A 1 259 ? 20.853 -15.088 -7.916 1.00 83.19 259 ARG A O 1
ATOM 2043 N N . ASN A 1 260 ? 21.086 -14.289 -10.012 1.00 82.94 260 ASN A N 1
ATOM 2044 C CA . ASN A 1 260 ? 19.770 -14.667 -10.536 1.00 82.94 260 ASN A CA 1
ATOM 2045 C C . ASN A 1 260 ? 19.846 -15.887 -11.472 1.00 82.94 260 ASN A C 1
ATOM 2047 O O . ASN A 1 260 ? 18.850 -16.259 -12.090 1.00 82.94 260 ASN A O 1
ATOM 2051 N N . THR A 1 261 ? 21.023 -16.513 -11.593 1.00 77.44 261 THR A N 1
ATOM 2052 C CA . THR A 1 261 ? 21.234 -17.648 -12.498 1.00 77.44 261 THR A CA 1
ATOM 2053 C C . THR A 1 261 ? 20.415 -18.861 -12.060 1.00 77.44 261 THR A C 1
ATOM 2055 O O . THR A 1 261 ? 20.498 -19.321 -10.919 1.00 77.44 261 THR A O 1
ATOM 2058 N N . LEU A 1 262 ? 19.642 -19.403 -12.999 1.00 75.62 262 LEU A N 1
ATOM 2059 C CA . LEU A 1 262 ? 18.862 -20.622 -12.821 1.00 75.62 262 LEU A CA 1
ATOM 2060 C C . LEU A 1 262 ? 19.776 -21.840 -12.973 1.00 75.62 262 LEU A C 1
ATOM 2062 O O . LEU A 1 262 ? 20.353 -22.063 -14.035 1.00 75.62 262 LEU A O 1
ATOM 2066 N N . THR A 1 263 ? 19.916 -22.626 -11.908 1.00 67.88 263 THR A N 1
ATOM 2067 C CA . THR A 1 263 ? 20.719 -23.861 -11.907 1.00 67.88 263 THR A CA 1
ATOM 2068 C C . THR A 1 263 ? 19.873 -25.129 -12.024 1.00 67.88 263 THR A C 1
ATOM 2070 O O . THR A 1 263 ? 20.432 -26.204 -12.234 1.00 67.88 263 THR A O 1
ATOM 2073 N N . LEU A 1 264 ? 18.544 -25.019 -11.911 1.00 65.25 264 LEU A N 1
ATOM 2074 C CA . LEU A 1 264 ? 17.611 -26.145 -11.953 1.00 65.25 264 LEU A CA 1
ATOM 2075 C C . LEU A 1 264 ? 16.821 -26.158 -13.277 1.00 65.25 264 LEU A C 1
ATOM 2077 O O . LEU A 1 264 ? 16.324 -25.110 -13.688 1.00 65.25 264 LEU A O 1
ATOM 2081 N N . PRO A 1 265 ? 16.705 -27.319 -13.952 1.00 60.00 265 PRO A N 1
ATOM 2082 C CA . PRO A 1 265 ? 15.987 -27.447 -15.224 1.00 60.00 265 PRO A CA 1
ATOM 2083 C C . PRO A 1 265 ? 14.456 -27.474 -15.070 1.00 60.00 265 PRO A C 1
ATOM 2085 O O . PRO A 1 265 ? 13.744 -27.247 -16.046 1.00 60.00 265 PRO A O 1
ATOM 2088 N N . GLU A 1 266 ? 13.953 -27.742 -13.865 1.00 68.88 266 GLU A N 1
ATOM 2089 C CA . GLU A 1 266 ? 12.529 -27.822 -13.538 1.00 68.88 266 GLU A CA 1
ATOM 2090 C C . GLU A 1 266 ? 12.156 -26.599 -12.696 1.00 68.88 266 GLU A C 1
ATOM 2092 O O . GLU A 1 266 ? 12.597 -26.467 -11.556 1.00 68.88 266 GLU A O 1
ATOM 2097 N N . ALA A 1 267 ? 11.386 -25.681 -13.278 1.00 74.31 267 ALA A N 1
ATOM 2098 C CA . ALA A 1 267 ? 10.889 -24.492 -12.599 1.00 74.31 267 ALA A CA 1
ATOM 2099 C C . ALA A 1 267 ? 9.375 -24.401 -12.811 1.00 74.31 267 ALA A C 1
ATOM 2101 O O . ALA A 1 267 ? 8.905 -24.285 -13.946 1.00 74.31 267 ALA A O 1
ATOM 2102 N N . ASP A 1 268 ? 8.622 -24.491 -11.719 1.00 84.81 268 ASP A N 1
ATOM 2103 C CA . ASP A 1 268 ? 7.188 -24.224 -11.692 1.00 84.81 268 ASP A CA 1
ATOM 2104 C C . ASP A 1 268 ? 6.921 -22.738 -11.341 1.00 84.81 268 ASP A C 1
ATOM 2106 O O . ASP A 1 268 ? 7.859 -21.983 -11.054 1.00 84.81 268 ASP A O 1
ATOM 2110 N N . PRO A 1 269 ? 5.668 -22.254 -11.436 1.00 85.38 269 PRO A N 1
ATOM 2111 C CA . PRO A 1 269 ? 5.351 -20.859 -11.129 1.00 85.38 269 PRO A CA 1
ATOM 2112 C C . PRO A 1 269 ? 5.706 -20.435 -9.697 1.00 85.38 269 PRO A C 1
ATOM 2114 O O . PRO A 1 269 ? 6.158 -19.303 -9.508 1.00 85.38 269 PRO A O 1
ATOM 2117 N N . ASP A 1 270 ? 5.541 -21.325 -8.715 1.00 85.81 270 ASP A N 1
ATOM 2118 C CA . ASP A 1 270 ? 5.848 -21.037 -7.311 1.00 85.81 270 ASP A CA 1
ATOM 2119 C C . ASP A 1 270 ? 7.353 -20.855 -7.110 1.00 85.81 270 ASP A C 1
ATOM 2121 O O . ASP A 1 270 ? 7.766 -19.875 -6.492 1.00 85.81 270 ASP A O 1
ATOM 2125 N N . PHE A 1 271 ? 8.181 -21.689 -7.744 1.00 86.94 271 PHE A N 1
ATOM 2126 C CA . PHE A 1 271 ? 9.633 -21.534 -7.756 1.00 86.94 271 PHE A CA 1
ATOM 2127 C C . PHE A 1 271 ? 10.062 -20.165 -8.300 1.00 86.94 271 PHE A C 1
ATOM 2129 O O . PHE A 1 271 ? 10.945 -19.519 -7.733 1.00 86.94 271 PHE A O 1
ATOM 2136 N N . PHE A 1 272 ? 9.452 -19.687 -9.393 1.00 87.38 272 PHE A N 1
ATOM 2137 C CA . PHE A 1 272 ? 9.760 -18.353 -9.922 1.00 87.38 272 PHE A CA 1
ATOM 2138 C C . PHE A 1 272 ? 9.318 -17.242 -8.972 1.00 87.38 272 PHE A C 1
ATOM 2140 O O . PHE A 1 272 ? 10.054 -16.269 -8.793 1.00 87.38 272 PHE A O 1
ATOM 2147 N N . CYS A 1 273 ? 8.143 -17.382 -8.361 1.00 90.19 273 CYS A N 1
ATOM 2148 C CA . CYS A 1 273 ? 7.659 -16.435 -7.369 1.00 90.19 273 CYS A CA 1
ATOM 2149 C C . CYS A 1 273 ? 8.621 -16.365 -6.174 1.00 90.19 273 CYS A C 1
ATOM 2151 O O . CYS A 1 273 ? 9.089 -15.277 -5.840 1.00 90.19 273 CYS A O 1
ATOM 2153 N N . ASP A 1 274 ? 8.998 -17.506 -5.600 1.00 89.62 274 ASP A N 1
ATOM 2154 C CA . ASP A 1 274 ? 9.970 -17.581 -4.508 1.00 89.62 274 ASP A CA 1
ATOM 2155 C C . ASP A 1 274 ? 11.316 -16.992 -4.901 1.00 89.62 274 ASP A C 1
ATOM 2157 O O . ASP A 1 274 ? 11.861 -16.154 -4.186 1.00 89.62 274 ASP A O 1
ATOM 2161 N N . MET A 1 275 ? 11.830 -17.339 -6.080 1.00 89.00 275 MET A N 1
ATOM 2162 C CA . MET A 1 275 ? 13.090 -16.788 -6.563 1.00 89.00 275 MET A CA 1
ATOM 2163 C C . MET A 1 275 ? 13.050 -15.251 -6.619 1.00 89.00 275 MET A C 1
ATOM 2165 O O . MET A 1 275 ? 14.009 -14.601 -6.189 1.00 89.00 275 MET A O 1
ATOM 2169 N N . ILE A 1 276 ? 11.955 -14.662 -7.114 1.00 91.62 276 ILE A N 1
ATOM 2170 C CA . ILE A 1 276 ? 11.774 -13.204 -7.150 1.00 91.62 276 ILE A CA 1
ATOM 2171 C C . ILE A 1 276 ? 11.701 -12.643 -5.723 1.00 91.62 276 ILE A C 1
ATOM 2173 O O . ILE A 1 276 ? 12.423 -11.693 -5.403 1.00 91.62 276 ILE A O 1
ATOM 2177 N N . LEU A 1 277 ? 10.881 -13.233 -4.849 1.00 91.88 277 LEU A N 1
ATOM 2178 C CA . LEU A 1 277 ? 10.721 -12.778 -3.465 1.00 91.88 277 LEU A CA 1
ATOM 2179 C C . LEU A 1 277 ? 12.039 -12.835 -2.692 1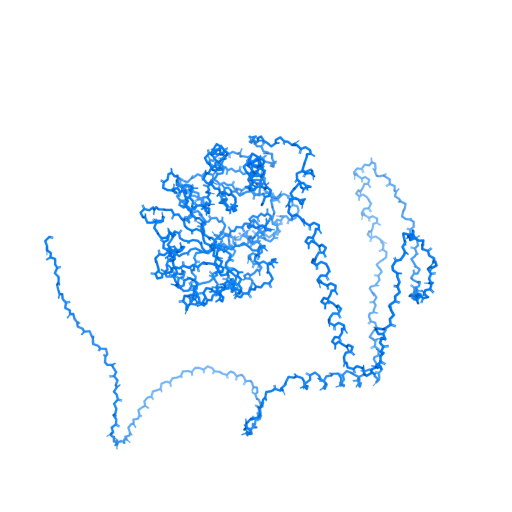.00 91.88 277 LEU A C 1
ATOM 2181 O O . LEU A 1 277 ? 12.387 -11.876 -2.006 1.00 91.88 277 LEU A O 1
ATOM 2185 N N . GLU A 1 278 ? 12.828 -13.890 -2.852 1.00 88.50 278 GLU A N 1
ATOM 2186 C CA . GLU A 1 278 ? 14.062 -14.108 -2.102 1.00 88.50 278 GLU A CA 1
ATOM 2187 C C . GLU A 1 278 ? 15.244 -13.295 -2.636 1.00 88.50 278 GLU A C 1
ATOM 2189 O O . GLU A 1 278 ? 16.008 -12.731 -1.849 1.00 88.50 278 GLU A O 1
ATOM 2194 N N . ARG A 1 279 ? 15.406 -13.210 -3.964 1.00 88.69 279 ARG A N 1
ATOM 2195 C CA . ARG A 1 279 ? 16.671 -12.754 -4.573 1.00 88.69 279 ARG A CA 1
ATOM 2196 C C . ARG A 1 279 ? 16.583 -11.387 -5.243 1.00 88.69 279 ARG A C 1
ATOM 2198 O O . ARG A 1 279 ? 17.580 -10.665 -5.266 1.00 88.69 279 ARG A O 1
ATOM 2205 N N . PHE A 1 280 ? 15.414 -11.007 -5.760 1.00 91.56 280 PHE A N 1
ATOM 2206 C CA . PHE A 1 280 ? 15.310 -9.880 -6.686 1.00 91.56 280 PHE A CA 1
ATOM 2207 C C . PHE A 1 280 ? 15.124 -8.560 -5.942 1.00 91.56 280 PHE A C 1
ATOM 2209 O O . PHE A 1 280 ? 14.606 -8.472 -4.829 1.00 91.56 280 PHE A O 1
ATOM 2216 N N . SER A 1 281 ? 15.579 -7.488 -6.563 1.00 90.50 281 SER A N 1
ATOM 2217 C CA . SER A 1 281 ? 15.465 -6.121 -6.079 1.00 90.50 281 SER A CA 1
ATOM 2218 C C . SER A 1 281 ? 15.116 -5.195 -7.239 1.00 90.50 281 SER A C 1
ATOM 2220 O O . SER A 1 281 ? 15.145 -5.603 -8.398 1.00 90.50 281 SER A O 1
ATOM 2222 N N . GLY A 1 282 ? 14.865 -3.914 -6.956 1.00 88.62 282 GLY A N 1
ATOM 2223 C CA . GLY A 1 282 ? 14.660 -2.919 -8.016 1.00 88.62 282 GLY A CA 1
ATOM 2224 C C . GLY A 1 282 ? 15.831 -2.813 -9.006 1.00 88.62 282 GLY A C 1
ATOM 2225 O O . GLY A 1 282 ? 15.638 -2.399 -10.141 1.00 88.62 282 GLY A O 1
ATOM 2226 N N . LYS A 1 283 ? 17.045 -3.243 -8.625 1.00 89.00 283 LYS A N 1
ATOM 2227 C CA . LYS A 1 283 ? 18.213 -3.271 -9.527 1.00 89.00 283 LYS A CA 1
ATOM 2228 C C . LYS A 1 283 ? 18.135 -4.363 -10.588 1.00 89.00 283 LYS A C 1
ATOM 2230 O O . LYS A 1 283 ? 18.837 -4.276 -11.588 1.00 89.00 283 LYS A O 1
ATOM 2235 N N . ASP A 1 284 ? 17.330 -5.388 -10.341 1.00 92.31 284 ASP A N 1
ATOM 2236 C CA . ASP A 1 284 ? 17.168 -6.528 -11.234 1.00 92.31 284 ASP A CA 1
ATOM 2237 C C . ASP A 1 284 ? 16.072 -6.261 -12.278 1.00 92.31 284 ASP A C 1
ATOM 2239 O O . ASP A 1 284 ? 15.863 -7.082 -13.160 1.00 92.31 284 ASP A O 1
ATOM 2243 N N . ILE A 1 285 ? 15.381 -5.117 -12.217 1.00 93.19 285 ILE A N 1
ATOM 2244 C CA . ILE A 1 285 ? 14.381 -4.705 -13.208 1.00 93.19 285 ILE A CA 1
ATOM 2245 C C . ILE A 1 285 ? 15.089 -4.079 -14.412 1.00 93.19 285 ILE A C 1
ATOM 2247 O O . ILE A 1 285 ? 15.758 -3.051 -14.286 1.00 93.19 285 ILE A O 1
ATOM 2251 N N . CYS A 1 286 ? 14.926 -4.675 -15.594 1.00 93.06 286 CYS A N 1
ATOM 2252 C CA . CYS A 1 286 ? 15.495 -4.145 -16.834 1.00 93.06 286 CYS A CA 1
ATOM 2253 C C . CYS A 1 286 ? 14.507 -3.294 -17.627 1.00 93.06 286 CYS A C 1
ATOM 2255 O O . CYS A 1 286 ? 14.904 -2.255 -18.157 1.00 93.06 286 CYS A O 1
ATOM 2257 N N . ASP A 1 287 ? 13.239 -3.696 -17.690 1.00 95.44 287 ASP A N 1
ATOM 2258 C CA . ASP A 1 287 ? 12.222 -2.996 -18.466 1.00 95.44 287 ASP A CA 1
ATOM 2259 C C . ASP A 1 287 ? 10.952 -2.792 -17.642 1.00 95.44 287 ASP A C 1
ATOM 2261 O O . ASP A 1 287 ? 10.518 -3.670 -16.895 1.00 95.44 287 ASP A O 1
ATOM 2265 N N . VAL A 1 288 ? 10.343 -1.622 -17.816 1.00 95.88 288 VAL A N 1
ATOM 2266 C CA . VAL A 1 288 ? 9.027 -1.288 -17.269 1.00 95.88 288 VAL A CA 1
ATOM 2267 C C . VAL A 1 288 ? 8.188 -0.786 -18.427 1.00 95.88 288 VAL A C 1
ATOM 2269 O O . VAL A 1 288 ? 8.476 0.266 -19.009 1.00 95.88 288 VAL A O 1
ATOM 2272 N N . ILE A 1 289 ? 7.171 -1.565 -18.773 1.00 95.88 289 ILE A N 1
ATOM 2273 C CA . ILE A 1 289 ? 6.225 -1.286 -19.844 1.00 95.88 289 ILE A CA 1
ATOM 2274 C C . ILE A 1 289 ? 4.899 -0.935 -19.187 1.00 95.88 289 ILE A C 1
ATOM 2276 O O . ILE A 1 289 ? 4.413 -1.680 -18.340 1.00 95.88 289 ILE A O 1
ATOM 2280 N N . LEU A 1 290 ? 4.309 0.190 -19.568 1.00 95.19 290 LEU A N 1
ATOM 2281 C CA . LEU A 1 290 ? 3.018 0.615 -19.050 1.00 95.19 290 LEU A CA 1
ATOM 2282 C C . LEU A 1 290 ? 2.131 1.050 -20.203 1.00 95.19 290 LEU A C 1
ATOM 2284 O O . LEU A 1 290 ? 2.538 1.871 -21.021 1.00 95.19 290 LEU A O 1
ATOM 2288 N N . LYS A 1 291 ? 0.922 0.493 -20.291 1.00 94.94 291 LYS A N 1
ATOM 2289 C CA . LYS A 1 291 ? -0.023 0.720 -21.394 1.00 94.94 291 LYS A CA 1
ATOM 2290 C C . LYS A 1 291 ? 0.613 0.460 -22.770 1.00 94.94 291 LYS A C 1
ATOM 2292 O O . LYS A 1 291 ? 0.215 1.057 -23.764 1.00 94.94 291 LYS A O 1
ATOM 2297 N N . GLY A 1 292 ? 1.583 -0.459 -22.827 1.00 94.75 292 GLY A N 1
ATOM 2298 C CA . GLY A 1 292 ? 2.350 -0.791 -24.034 1.00 94.75 292 GLY A CA 1
ATOM 2299 C C . GLY A 1 292 ? 3.529 0.138 -24.345 1.00 94.75 292 GLY A C 1
ATOM 2300 O O . GLY A 1 292 ? 4.246 -0.111 -25.312 1.00 94.75 292 GLY A O 1
ATOM 2301 N N . GLU A 1 293 ? 3.771 1.174 -23.541 1.00 94.44 293 GLU A N 1
ATOM 2302 C CA . GLU A 1 293 ? 4.896 2.094 -23.711 1.00 94.44 293 GLU A CA 1
ATOM 2303 C C . GLU A 1 293 ? 6.075 1.695 -22.817 1.00 94.44 293 GLU A C 1
ATOM 2305 O O . GLU A 1 293 ? 5.917 1.477 -21.617 1.00 94.44 293 GLU A O 1
ATOM 2310 N N . TYR A 1 294 ? 7.282 1.638 -23.385 1.00 94.44 294 TYR A N 1
ATOM 2311 C CA . TYR A 1 294 ? 8.509 1.412 -22.618 1.00 94.44 294 TYR A CA 1
ATOM 2312 C C . TYR A 1 294 ? 8.898 2.674 -21.847 1.00 94.44 294 TYR A C 1
ATOM 2314 O O . TYR A 1 294 ? 9.481 3.594 -22.425 1.00 94.44 294 TYR A O 1
ATOM 2322 N N . LEU A 1 295 ? 8.639 2.689 -20.541 1.00 93.25 295 LEU A N 1
ATOM 2323 C CA . LEU A 1 295 ? 9.052 3.766 -19.639 1.00 93.25 295 LEU A CA 1
ATOM 2324 C C . LEU A 1 295 ? 10.488 3.571 -19.152 1.00 93.25 295 LEU A C 1
ATOM 2326 O O . LEU A 1 295 ? 11.248 4.534 -19.038 1.00 93.25 295 LEU A O 1
ATOM 2330 N N . VAL A 1 296 ? 10.875 2.319 -18.923 1.00 91.56 296 VAL A N 1
ATOM 2331 C CA . VAL A 1 296 ? 12.262 1.908 -18.694 1.00 91.56 296 VAL A CA 1
ATOM 2332 C C . VAL A 1 296 ? 12.602 0.849 -19.734 1.00 91.56 296 VAL A C 1
ATOM 2334 O O . VAL A 1 296 ? 11.819 -0.076 -19.937 1.00 91.56 296 VAL A O 1
ATOM 2337 N N . ASN A 1 297 ? 13.736 1.008 -20.413 1.00 93.31 297 ASN A N 1
ATOM 2338 C CA . ASN A 1 297 ? 14.240 0.065 -21.405 1.00 93.31 297 ASN A CA 1
ATOM 2339 C C . ASN A 1 297 ? 15.726 -0.213 -21.149 1.00 93.31 297 ASN A C 1
ATOM 2341 O O . ASN A 1 297 ? 16.545 0.710 -21.209 1.00 93.31 297 ASN A O 1
ATOM 2345 N N . ASN A 1 298 ? 16.080 -1.466 -20.854 1.00 88.25 298 ASN A N 1
ATOM 2346 C CA . ASN A 1 298 ? 17.431 -1.882 -20.465 1.00 88.25 298 ASN A CA 1
ATOM 2347 C C . ASN A 1 298 ? 18.036 -0.984 -19.362 1.00 88.25 298 ASN A C 1
ATOM 2349 O O . ASN A 1 298 ? 19.161 -0.488 -19.477 1.00 88.25 298 ASN A O 1
ATOM 2353 N N . GLY A 1 299 ? 17.248 -0.698 -18.322 1.00 82.75 299 GLY A N 1
ATOM 2354 C CA . GLY A 1 299 ? 17.613 0.163 -17.192 1.00 82.75 299 GLY A CA 1
ATOM 2355 C C . GLY A 1 299 ? 17.677 1.662 -17.515 1.00 82.75 299 GLY A C 1
ATOM 2356 O O . GLY A 1 299 ? 17.969 2.473 -16.634 1.00 82.75 299 GLY A O 1
ATOM 2357 N N . ARG A 1 300 ? 17.407 2.072 -18.762 1.00 84.50 300 ARG A N 1
ATOM 2358 C CA . ARG A 1 300 ? 17.394 3.482 -19.179 1.00 84.50 300 ARG A CA 1
ATOM 2359 C C . ARG A 1 300 ? 15.972 4.024 -19.180 1.00 84.50 300 ARG A C 1
ATOM 2361 O O . ARG A 1 300 ? 15.070 3.416 -19.745 1.00 84.50 300 ARG A O 1
ATOM 2368 N N . LYS A 1 301 ? 15.779 5.193 -18.572 1.00 87.25 301 LYS A N 1
ATOM 2369 C CA . LYS A 1 301 ? 14.484 5.887 -18.543 1.00 87.25 301 LYS A CA 1
ATOM 2370 C C . LYS A 1 301 ? 14.197 6.510 -19.910 1.00 87.25 301 LYS A C 1
ATOM 2372 O O . LYS A 1 301 ? 15.055 7.205 -20.450 1.00 87.25 301 LYS A O 1
ATOM 2377 N N . ASN A 1 302 ? 12.982 6.327 -20.412 1.00 85.81 302 ASN A N 1
ATOM 2378 C CA . ASN A 1 302 ? 12.494 6.943 -21.651 1.00 85.81 302 ASN A CA 1
ATOM 2379 C C . ASN A 1 302 ? 11.506 8.090 -21.406 1.00 85.81 302 ASN A C 1
ATOM 2381 O O . ASN A 1 302 ? 10.989 8.681 -22.350 1.00 85.81 302 ASN A O 1
ATOM 2385 N N . PHE A 1 303 ? 11.262 8.431 -20.145 1.00 80.81 303 PHE A N 1
ATOM 2386 C CA . PHE A 1 303 ? 10.482 9.591 -19.743 1.00 80.81 303 PHE A CA 1
ATOM 2387 C C . PHE A 1 303 ? 11.401 10.640 -19.118 1.00 80.81 303 PHE A C 1
ATOM 2389 O O . PHE A 1 303 ? 12.448 10.334 -18.538 1.00 80.81 303 PHE A O 1
ATOM 2396 N N . LYS A 1 304 ? 10.983 11.899 -19.212 1.00 71.56 304 LYS A N 1
ATOM 2397 C CA . LYS A 1 304 ? 11.576 12.996 -18.455 1.00 71.56 304 LYS A CA 1
ATOM 2398 C C . LYS A 1 304 ? 10.537 13.484 -17.464 1.00 71.56 304 LYS A C 1
ATOM 2400 O O . LYS A 1 304 ? 9.587 14.151 -17.854 1.00 71.56 304 LYS A O 1
ATOM 2405 N N . TYR A 1 305 ? 10.741 13.181 -16.191 1.00 67.62 305 TYR A N 1
ATOM 2406 C CA . TYR A 1 305 ? 10.213 14.062 -15.161 1.00 67.62 305 TYR A CA 1
ATOM 2407 C C . TYR A 1 305 ? 11.204 15.218 -15.024 1.00 67.62 305 TYR A C 1
ATOM 2409 O O . TYR A 1 305 ? 12.414 14.990 -15.062 1.00 67.62 305 TYR A O 1
ATOM 2417 N N . GLU A 1 306 ? 10.715 16.452 -14.907 1.00 57.69 306 GLU A N 1
ATOM 2418 C CA . GLU A 1 306 ? 11.528 17.584 -14.449 1.00 57.69 306 GLU A CA 1
ATOM 2419 C C . GLU A 1 306 ? 11.940 17.314 -12.998 1.00 57.69 306 GLU A C 1
ATOM 2421 O O . GLU A 1 306 ? 11.329 17.780 -12.040 1.00 57.69 306 GLU A O 1
ATOM 2426 N N . THR A 1 307 ? 12.944 16.464 -12.832 1.00 57.16 307 THR A N 1
ATOM 2427 C CA . THR A 1 307 ? 13.704 16.310 -11.604 1.00 57.16 307 THR A CA 1
ATOM 2428 C C . THR A 1 307 ? 14.946 17.159 -11.811 1.00 57.16 307 THR A C 1
ATOM 2430 O O . THR A 1 307 ? 16.020 16.619 -12.078 1.00 57.16 307 THR A O 1
ATOM 2433 N N . GLU A 1 308 ? 14.797 18.488 -11.848 1.00 52.84 308 GLU A N 1
ATOM 2434 C CA . GLU A 1 308 ? 15.975 19.352 -11.805 1.00 52.84 308 GLU A CA 1
ATOM 2435 C C . GLU A 1 308 ? 16.756 18.951 -10.561 1.00 52.84 308 GLU A C 1
ATOM 2437 O O . GLU A 1 308 ? 16.288 19.126 -9.442 1.00 52.84 308 GLU A O 1
ATOM 2442 N N . THR A 1 309 ? 17.912 18.323 -10.757 1.00 50.34 309 THR A N 1
ATOM 2443 C CA . THR A 1 309 ? 18.840 17.979 -9.690 1.00 50.34 309 THR A CA 1
ATOM 2444 C C . THR A 1 309 ? 19.329 19.277 -9.068 1.00 50.34 309 THR A C 1
ATOM 2446 O O . THR A 1 309 ? 20.403 19.767 -9.410 1.00 50.34 309 THR A O 1
ATOM 2449 N N . ASN A 1 310 ? 18.551 19.853 -8.157 1.00 52.78 310 ASN A N 1
ATOM 2450 C CA . ASN A 1 310 ? 19.099 20.816 -7.231 1.00 52.78 310 ASN A CA 1
ATOM 2451 C C . ASN A 1 310 ? 20.060 20.032 -6.341 1.00 52.78 310 ASN A C 1
ATOM 2453 O O . ASN A 1 310 ? 19.668 19.115 -5.613 1.00 52.78 310 ASN A O 1
ATOM 2457 N N . ASN A 1 311 ? 21.331 20.426 -6.389 1.00 54.34 311 ASN A N 1
ATOM 2458 C CA . ASN A 1 311 ? 22.396 20.000 -5.476 1.00 54.34 311 ASN A CA 1
ATOM 2459 C C . ASN A 1 311 ? 22.091 20.342 -3.994 1.00 54.34 311 ASN A C 1
ATOM 2461 O O . ASN A 1 311 ? 22.938 20.158 -3.124 1.00 54.34 311 ASN A O 1
ATOM 2465 N N . ASP A 1 312 ? 20.868 20.779 -3.693 1.00 70.88 312 ASP A N 1
ATOM 2466 C CA . ASP A 1 312 ? 20.391 21.297 -2.418 1.00 70.88 312 ASP A CA 1
ATOM 2467 C C . ASP A 1 312 ? 19.718 20.225 -1.549 1.00 70.88 312 ASP A C 1
ATOM 2469 O O . ASP A 1 312 ? 19.103 20.552 -0.540 1.00 70.88 312 ASP A O 1
ATOM 2473 N N . THR A 1 313 ? 19.814 18.931 -1.888 1.00 78.19 313 THR A N 1
ATOM 2474 C CA . THR A 1 313 ? 19.242 17.859 -1.040 1.00 78.19 313 THR A CA 1
ATOM 2475 C C . THR A 1 313 ? 19.715 17.957 0.424 1.00 78.19 313 THR A C 1
ATOM 2477 O O . THR A 1 313 ? 18.868 17.874 1.318 1.00 78.19 313 THR A O 1
ATOM 2480 N N . PRO A 1 314 ? 21.013 18.201 0.717 1.00 84.19 314 PRO A N 1
ATOM 2481 C CA . PRO A 1 314 ? 21.466 18.429 2.090 1.00 84.19 314 PRO A CA 1
ATOM 2482 C C . PRO A 1 314 ? 20.848 19.675 2.743 1.00 84.19 314 PRO A C 1
ATOM 2484 O O . PRO A 1 314 ? 20.548 19.647 3.934 1.00 84.19 314 PRO A O 1
ATOM 2487 N N . ASP A 1 315 ? 20.628 20.747 1.978 1.00 86.69 315 ASP A N 1
ATOM 2488 C CA . ASP A 1 315 ? 20.011 21.984 2.470 1.00 86.69 315 ASP A CA 1
ATOM 2489 C C . ASP A 1 315 ? 18.524 21.777 2.799 1.00 86.69 315 ASP A C 1
ATOM 2491 O O . ASP A 1 315 ? 18.068 22.117 3.893 1.00 86.69 315 ASP A O 1
ATOM 2495 N N . ILE A 1 316 ? 17.777 21.116 1.909 1.00 86.19 316 ILE A N 1
ATOM 2496 C CA . ILE A 1 316 ? 16.376 20.736 2.137 1.00 86.19 316 ILE A CA 1
ATOM 2497 C C . ILE A 1 316 ? 16.265 19.844 3.380 1.00 86.19 316 ILE A C 1
ATOM 2499 O O . ILE A 1 316 ? 15.430 20.102 4.251 1.00 86.19 316 ILE A O 1
ATOM 2503 N N . ALA A 1 317 ? 17.129 18.832 3.512 1.00 87.75 317 ALA A N 1
ATOM 2504 C CA . ALA A 1 317 ? 17.169 17.979 4.698 1.00 87.75 317 ALA A CA 1
ATOM 2505 C C . ALA A 1 317 ? 17.476 18.791 5.969 1.00 87.75 317 ALA A C 1
ATOM 2507 O O . ALA A 1 317 ? 16.800 18.628 6.986 1.00 87.75 317 ALA A O 1
ATOM 2508 N N . GLY A 1 318 ? 18.435 19.720 5.901 1.00 89.06 318 GLY A N 1
ATOM 2509 C CA . GLY A 1 318 ? 18.765 20.641 6.988 1.00 89.06 318 GLY A CA 1
ATOM 2510 C C . GLY A 1 318 ? 17.572 21.493 7.430 1.00 89.06 318 GLY A C 1
ATOM 2511 O O . GLY A 1 318 ? 17.300 21.595 8.631 1.00 89.06 318 GLY A O 1
ATOM 2512 N N . LYS A 1 319 ? 16.807 22.042 6.480 1.00 88.75 319 LYS A N 1
ATOM 2513 C CA . LYS A 1 319 ? 15.571 22.802 6.741 1.00 88.75 319 LYS A CA 1
ATOM 2514 C C . LYS A 1 319 ? 14.497 21.936 7.395 1.00 88.75 319 LYS A C 1
ATOM 2516 O O . LYS A 1 319 ? 13.911 22.351 8.396 1.00 88.75 319 LYS A O 1
ATOM 2521 N N . ILE A 1 320 ? 14.283 20.718 6.892 1.00 88.88 320 ILE A N 1
ATOM 2522 C CA . ILE A 1 320 ? 13.323 19.763 7.463 1.00 88.88 320 ILE A CA 1
ATOM 2523 C C . ILE A 1 320 ? 13.710 19.406 8.904 1.00 88.88 320 ILE A C 1
ATOM 2525 O O . ILE A 1 320 ? 12.868 19.504 9.799 1.00 88.88 320 ILE A O 1
ATOM 2529 N N . TYR A 1 321 ? 14.972 19.047 9.158 1.00 90.50 321 TYR A N 1
ATOM 2530 C CA . TYR A 1 321 ? 15.452 18.695 10.498 1.00 90.50 321 TYR A CA 1
ATOM 2531 C C . TYR A 1 321 ? 15.367 19.860 11.479 1.00 90.50 321 TYR A C 1
ATOM 2533 O O . TYR A 1 321 ? 14.962 19.664 12.627 1.00 90.50 321 TYR A O 1
ATOM 2541 N N . SER A 1 322 ? 15.696 21.070 11.025 1.00 89.44 322 SER A N 1
ATOM 2542 C CA . SER A 1 322 ? 15.604 22.281 11.842 1.00 89.44 322 SER A CA 1
ATOM 2543 C C . SER A 1 322 ? 14.149 22.587 12.206 1.00 89.44 322 SER A C 1
ATOM 2545 O O . SER A 1 322 ? 13.819 22.744 13.380 1.00 89.44 322 SER A O 1
ATOM 2547 N N . ALA A 1 323 ? 13.243 22.579 11.225 1.00 89.38 323 ALA A N 1
ATOM 2548 C CA . ALA A 1 323 ? 11.817 22.820 11.445 1.00 89.38 323 ALA A CA 1
ATOM 2549 C C . ALA A 1 323 ? 11.139 21.723 12.288 1.00 89.38 323 ALA A C 1
ATOM 2551 O O . ALA A 1 323 ? 10.198 22.002 13.034 1.00 89.38 323 ALA A O 1
ATOM 2552 N N . GLY A 1 324 ? 11.614 20.481 12.172 1.00 86.56 324 GLY A N 1
ATOM 2553 C CA . GLY A 1 324 ? 11.191 19.343 12.984 1.00 86.56 324 GLY A CA 1
ATOM 2554 C C . GLY A 1 324 ? 11.843 19.277 14.366 1.00 86.56 324 GLY A C 1
ATOM 2555 O O . GLY A 1 324 ? 11.523 18.362 15.119 1.00 86.56 324 GLY A O 1
ATOM 2556 N N . LYS A 1 325 ? 12.748 20.211 14.710 1.00 90.81 325 LYS A N 1
ATOM 2557 C CA . LYS A 1 325 ? 13.510 20.208 15.974 1.00 90.81 325 LYS A CA 1
ATOM 2558 C C . LYS A 1 325 ? 14.222 18.874 16.229 1.00 90.81 325 LYS A C 1
ATOM 2560 O O . LYS A 1 325 ? 14.347 18.430 17.369 1.00 90.81 325 LYS A O 1
ATOM 2565 N N . TYR A 1 326 ? 14.692 18.220 15.165 1.00 90.25 326 TYR A N 1
ATOM 2566 C CA . TYR A 1 326 ? 15.215 16.853 15.224 1.00 90.25 326 TYR A CA 1
ATOM 2567 C C . TYR A 1 326 ? 16.318 16.699 16.278 1.00 90.25 326 TYR A C 1
ATOM 2569 O O . TYR A 1 326 ? 16.259 15.793 17.107 1.00 90.25 326 TYR A O 1
ATOM 2577 N N . TYR A 1 327 ? 17.292 17.614 16.292 1.00 89.31 327 TYR A N 1
ATOM 2578 C CA . TYR A 1 327 ? 18.404 17.563 17.241 1.00 89.31 327 TYR A CA 1
ATOM 2579 C C . TYR A 1 327 ? 17.944 17.722 18.698 1.00 89.31 327 TYR A C 1
ATOM 2581 O O . TYR A 1 327 ? 18.441 17.005 19.562 1.00 89.31 327 TYR A O 1
ATOM 2589 N N . GLU A 1 328 ? 16.949 18.574 18.972 1.00 90.88 328 GLU A N 1
ATOM 2590 C CA . GLU A 1 328 ? 16.370 18.722 20.316 1.00 90.88 328 GLU A CA 1
ATOM 2591 C C . GLU A 1 328 ? 15.704 17.411 20.778 1.00 90.88 328 GLU A C 1
ATOM 2593 O O . GLU A 1 328 ? 15.967 16.925 21.881 1.00 90.88 328 GLU A O 1
ATOM 2598 N N . TYR A 1 329 ? 14.873 16.797 19.926 1.00 88.38 329 TYR A N 1
ATOM 2599 C CA . TYR A 1 329 ? 14.193 15.534 20.246 1.00 88.38 329 TYR A CA 1
ATOM 2600 C C . TYR A 1 329 ? 15.160 14.354 20.370 1.00 88.38 329 TYR A C 1
ATOM 2602 O O . TYR A 1 329 ? 14.985 13.506 21.252 1.00 88.38 329 TYR A O 1
ATOM 2610 N N . ARG A 1 330 ? 16.198 14.305 19.528 1.00 89.62 330 ARG A N 1
ATOM 2611 C CA . ARG A 1 330 ? 17.269 13.307 19.610 1.00 89.62 330 ARG A CA 1
ATOM 2612 C C . ARG A 1 330 ? 17.974 13.388 20.958 1.00 89.62 330 ARG A C 1
ATOM 2614 O O . ARG A 1 330 ? 18.077 12.369 21.637 1.00 89.62 330 ARG A O 1
ATOM 2621 N N . GLU A 1 331 ? 18.403 14.578 21.375 1.00 90.94 331 GLU A N 1
ATOM 2622 C CA . GLU A 1 331 ? 19.061 14.755 22.673 1.00 90.94 331 GLU A CA 1
ATOM 2623 C C . GLU A 1 331 ? 18.121 14.426 23.837 1.00 90.94 331 GLU A C 1
ATOM 2625 O O . GLU A 1 331 ? 18.523 13.716 24.757 1.00 90.94 331 GLU A O 1
ATOM 2630 N N . LYS A 1 332 ? 16.842 14.826 23.775 1.00 90.69 332 LYS A N 1
ATOM 2631 C CA . LYS A 1 332 ? 15.843 14.454 24.793 1.00 90.69 332 LYS A CA 1
ATOM 2632 C C . LYS A 1 332 ? 15.667 12.935 24.911 1.00 90.69 332 LYS A C 1
ATOM 2634 O O . LYS A 1 332 ? 15.576 12.413 26.020 1.00 90.69 332 LYS A O 1
ATOM 2639 N N . THR A 1 333 ? 15.649 12.220 23.787 1.00 85.75 333 THR A N 1
ATOM 2640 C CA . THR A 1 333 ? 15.519 10.752 23.757 1.00 85.75 333 THR A CA 1
ATOM 2641 C C . THR A 1 333 ? 16.774 10.071 24.298 1.00 85.75 333 THR A C 1
ATOM 2643 O O . THR A 1 333 ? 16.680 9.158 25.115 1.00 85.75 333 THR A O 1
ATOM 2646 N N . LEU A 1 334 ? 17.962 10.546 23.909 1.00 89.38 334 LEU A N 1
ATOM 2647 C CA . LEU A 1 334 ? 19.232 10.050 24.444 1.00 89.38 334 LEU A CA 1
ATOM 2648 C C . LEU A 1 334 ? 19.347 10.299 25.953 1.00 89.38 334 LEU A C 1
ATOM 2650 O O . LEU A 1 334 ? 19.789 9.410 26.677 1.00 89.38 334 LEU A O 1
ATOM 2654 N N . MET A 1 335 ? 18.919 11.470 26.435 1.00 89.12 335 MET A N 1
ATOM 2655 C CA . MET A 1 335 ? 18.834 11.787 27.863 1.00 89.12 335 MET A CA 1
ATOM 2656 C C . MET A 1 335 ? 17.883 10.835 28.590 1.00 89.12 335 MET A C 1
ATOM 2658 O O . MET A 1 335 ? 18.283 10.258 29.596 1.00 89.12 335 MET A O 1
ATOM 2662 N N . LYS A 1 336 ? 16.673 10.604 28.061 1.00 85.56 336 LYS A N 1
ATOM 2663 C CA . LYS A 1 336 ? 15.717 9.647 28.639 1.00 85.56 336 LYS A CA 1
ATOM 2664 C C . LYS A 1 336 ? 16.330 8.249 28.751 1.00 85.56 336 LYS A C 1
ATOM 2666 O O . LYS A 1 336 ? 16.354 7.689 29.835 1.00 85.56 336 LYS A O 1
ATOM 2671 N N . ASN A 1 337 ? 16.953 7.752 27.683 1.00 82.00 337 ASN A N 1
ATOM 2672 C CA . ASN A 1 337 ? 17.611 6.443 27.696 1.00 82.00 337 ASN A CA 1
ATOM 2673 C C . ASN A 1 337 ? 18.777 6.367 28.699 1.00 82.00 337 ASN A C 1
ATOM 2675 O O . ASN A 1 337 ? 19.035 5.304 29.259 1.00 82.00 337 ASN A O 1
ATOM 2679 N N . ARG A 1 338 ? 19.513 7.467 28.925 1.00 86.81 338 ARG A N 1
ATOM 2680 C CA . ARG A 1 338 ? 20.551 7.534 29.971 1.00 86.81 338 ARG A CA 1
ATOM 2681 C C . ARG A 1 338 ? 19.932 7.490 31.368 1.00 86.81 338 ARG A C 1
ATOM 2683 O O . ARG A 1 338 ? 20.446 6.764 32.210 1.00 86.81 338 ARG A O 1
ATOM 2690 N N . VAL A 1 339 ? 18.845 8.227 31.600 1.00 83.81 339 VAL A N 1
ATOM 2691 C CA . VAL A 1 339 ? 18.107 8.218 32.874 1.00 83.81 339 VAL A CA 1
ATOM 2692 C C . VAL A 1 339 ? 17.506 6.843 33.144 1.00 83.81 339 VAL A C 1
ATOM 2694 O O . VAL A 1 339 ? 17.684 6.341 34.242 1.00 83.81 339 VAL A O 1
ATOM 2697 N N . ASP A 1 340 ? 16.884 6.198 32.158 1.00 78.88 340 ASP A N 1
ATOM 2698 C CA . ASP A 1 340 ? 16.300 4.860 32.311 1.00 78.88 340 ASP A CA 1
ATOM 2699 C C . ASP A 1 340 ? 17.386 3.824 32.654 1.00 78.88 340 ASP A C 1
ATOM 2701 O O . ASP A 1 340 ? 17.212 3.012 33.561 1.00 78.88 340 ASP A O 1
ATOM 2705 N N . LYS A 1 341 ? 18.563 3.906 32.011 1.00 78.38 341 LYS A N 1
ATOM 2706 C CA . LYS A 1 341 ? 19.733 3.077 32.360 1.00 78.38 341 LYS A CA 1
ATOM 2707 C C . LYS A 1 341 ? 20.259 3.354 33.771 1.00 78.38 341 LYS A C 1
ATOM 2709 O O . LYS A 1 341 ? 20.636 2.417 34.466 1.00 78.38 341 LYS A O 1
ATOM 2714 N N . LEU A 1 342 ? 20.281 4.617 34.201 1.00 76.00 342 LEU A N 1
ATOM 2715 C CA . LEU A 1 342 ? 20.668 4.983 35.565 1.00 76.00 342 LEU A CA 1
ATOM 2716 C C . LEU A 1 342 ? 19.619 4.523 36.589 1.00 76.00 342 LEU A C 1
ATOM 2718 O O . LEU A 1 342 ? 19.990 4.007 37.634 1.00 76.00 342 LEU A O 1
ATOM 2722 N N . GLY A 1 343 ? 18.325 4.634 36.291 1.00 60.53 343 GLY A N 1
ATOM 2723 C CA . GLY A 1 343 ? 17.234 4.160 37.146 1.00 60.53 343 GLY A CA 1
ATOM 2724 C C . GLY A 1 343 ? 17.243 2.641 37.328 1.00 60.53 343 GLY A C 1
ATOM 2725 O O . GLY A 1 343 ? 17.055 2.163 38.444 1.00 60.53 343 GLY A O 1
ATOM 2726 N N . LEU A 1 344 ? 17.564 1.893 36.267 1.00 55.62 344 LEU A N 1
ATOM 2727 C CA . LEU A 1 344 ? 17.830 0.453 36.341 1.00 55.62 344 LEU A CA 1
ATOM 2728 C C . LEU A 1 344 ? 19.042 0.150 37.238 1.00 55.62 344 LEU A C 1
ATOM 2730 O O . LEU A 1 344 ? 18.954 -0.727 38.091 1.00 55.62 344 LEU A O 1
ATOM 2734 N N . SER A 1 345 ? 20.122 0.939 37.141 1.00 49.53 345 SER A N 1
ATOM 2735 C CA . SER A 1 345 ? 21.276 0.787 38.042 1.00 49.53 345 SER A CA 1
ATOM 2736 C C . SER A 1 345 ? 20.965 1.158 39.502 1.00 49.53 345 SER A C 1
ATOM 2738 O O . SER A 1 345 ? 21.507 0.549 40.415 1.00 49.53 345 SER A O 1
ATOM 2740 N N . VAL A 1 346 ? 20.052 2.104 39.759 1.00 48.97 346 VAL A N 1
ATOM 2741 C CA . VAL A 1 346 ? 19.625 2.478 41.123 1.00 48.97 346 VAL A CA 1
ATOM 2742 C C . VAL A 1 346 ? 18.760 1.383 41.760 1.00 48.97 346 VAL A C 1
ATOM 2744 O O . VAL A 1 346 ? 18.875 1.155 42.963 1.00 48.97 346 VAL A O 1
ATOM 2747 N N . MET A 1 347 ? 17.950 0.658 40.978 1.00 43.06 347 MET A N 1
ATOM 2748 C CA . MET A 1 347 ? 17.235 -0.529 41.472 1.00 43.06 347 MET A CA 1
ATOM 2749 C C . MET A 1 347 ? 18.177 -1.697 41.796 1.00 43.06 347 MET A C 1
ATOM 2751 O O . MET A 1 347 ? 17.915 -2.427 42.748 1.00 43.06 347 MET A O 1
ATOM 2755 N N . GLU A 1 348 ? 19.292 -1.849 41.076 1.00 44.09 348 GLU A N 1
ATOM 2756 C CA . GLU A 1 348 ? 20.330 -2.839 41.414 1.00 44.09 348 GLU A CA 1
ATOM 2757 C C . GLU A 1 348 ? 21.132 -2.443 42.669 1.00 44.09 348 GLU A C 1
ATOM 2759 O O . GLU A 1 348 ? 21.537 -3.309 43.443 1.00 44.09 348 GLU A O 1
ATOM 2764 N N . ILE A 1 349 ? 21.301 -1.141 42.930 1.00 46.19 349 ILE A N 1
ATOM 2765 C CA . ILE A 1 349 ? 22.019 -0.616 44.108 1.00 46.19 349 ILE A CA 1
ATOM 2766 C C . ILE A 1 349 ? 21.163 -0.663 45.392 1.00 46.19 349 ILE A C 1
ATOM 2768 O O . ILE A 1 349 ? 21.709 -0.642 46.493 1.00 46.19 349 ILE A O 1
ATOM 2772 N N . ALA A 1 350 ? 19.836 -0.798 45.295 1.00 43.22 350 ALA A N 1
ATOM 2773 C CA . ALA A 1 350 ? 18.942 -0.838 46.460 1.00 43.22 350 ALA A CA 1
ATOM 2774 C C . ALA A 1 350 ? 19.074 -2.105 47.341 1.00 43.22 350 ALA A C 1
ATOM 2776 O O . ALA A 1 350 ? 18.478 -2.151 48.415 1.00 43.22 350 ALA A O 1
ATOM 2777 N N . ASN A 1 351 ? 19.862 -3.106 46.923 1.00 44.34 351 ASN A N 1
ATOM 2778 C CA . ASN A 1 351 ? 20.120 -4.339 47.683 1.00 44.34 351 ASN A CA 1
ATOM 2779 C C . ASN A 1 351 ? 21.484 -4.388 48.395 1.00 44.34 351 ASN A C 1
ATOM 2781 O O . ASN A 1 351 ? 21.806 -5.403 49.011 1.00 44.34 351 ASN A O 1
ATOM 2785 N N . GLU A 1 352 ? 22.278 -3.315 48.372 1.00 40.75 352 GLU A N 1
ATOM 2786 C CA . GLU A 1 352 ? 23.458 -3.205 49.235 1.00 40.75 352 GLU A CA 1
ATOM 2787 C C . GLU A 1 352 ? 23.269 -2.079 50.257 1.00 40.75 352 GLU A C 1
ATOM 2789 O O . GLU A 1 352 ? 23.233 -0.898 49.913 1.00 40.75 352 GLU A O 1
ATOM 2794 N N . GLU A 1 353 ? 23.177 -2.447 51.540 1.00 47.62 353 GLU A N 1
ATOM 2795 C CA . GLU A 1 353 ? 23.251 -1.504 52.658 1.00 47.62 353 GLU A CA 1
ATOM 2796 C C . GLU A 1 353 ? 24.525 -0.661 52.554 1.00 47.62 353 GLU A C 1
ATOM 2798 O O . GLU A 1 353 ? 25.622 -1.161 52.813 1.00 47.62 353 GLU A O 1
ATOM 2803 N N . LYS A 1 354 ? 24.397 0.635 52.244 1.00 36.50 354 LYS A N 1
ATOM 2804 C CA . LYS A 1 354 ? 25.482 1.607 52.435 1.00 36.50 354 LYS A CA 1
ATOM 2805 C C . LYS A 1 354 ? 24.978 2.973 52.921 1.00 36.50 354 LYS A C 1
ATOM 2807 O O . LYS A 1 354 ? 23.804 3.299 52.767 1.00 36.50 354 LYS A O 1
ATOM 2812 N N . PRO A 1 355 ? 25.853 3.718 53.625 1.00 34.03 355 PRO A N 1
ATOM 2813 C CA . PRO A 1 355 ? 25.490 4.502 54.797 1.00 34.03 355 PRO A CA 1
ATOM 2814 C C . PRO A 1 355 ? 24.894 5.864 54.441 1.00 34.03 355 PRO A C 1
ATOM 2816 O O . PRO A 1 355 ? 25.222 6.461 53.418 1.00 34.03 355 PRO A O 1
ATOM 2819 N N . LEU A 1 356 ? 24.053 6.372 55.345 1.00 31.11 356 LEU A N 1
ATOM 2820 C CA . LEU A 1 356 ? 23.475 7.715 55.299 1.00 31.11 356 LEU A CA 1
ATOM 2821 C C . LEU A 1 356 ? 24.570 8.788 55.191 1.00 31.11 356 LEU A C 1
ATOM 2823 O O . LEU A 1 356 ? 25.315 9.026 56.142 1.00 31.11 356 LEU A O 1
ATOM 2827 N N . VAL A 1 357 ? 24.615 9.476 54.051 1.00 32.28 357 VAL A N 1
ATOM 2828 C CA . VAL A 1 357 ? 25.326 10.749 53.894 1.00 32.28 357 VAL A CA 1
ATOM 2829 C C . VAL A 1 357 ? 24.298 11.865 54.045 1.00 32.28 357 VAL A C 1
ATOM 2831 O O . VAL A 1 357 ? 23.420 12.026 53.200 1.00 32.28 357 VAL A O 1
ATOM 2834 N N . TYR A 1 358 ? 24.389 12.629 55.132 1.00 32.38 358 TYR A N 1
ATOM 2835 C CA . TYR A 1 358 ? 23.623 13.864 55.295 1.00 32.38 358 TYR A CA 1
ATOM 2836 C C . TYR A 1 358 ? 24.333 15.008 54.566 1.00 32.38 358 TYR A C 1
ATOM 2838 O O . TYR A 1 358 ? 25.523 15.236 54.779 1.00 32.38 358 TYR A O 1
ATOM 2846 N N . VAL A 1 359 ? 23.592 15.747 53.738 1.00 33.22 359 VAL A N 1
ATOM 2847 C CA . VAL A 1 359 ? 24.021 17.043 53.199 1.00 33.22 359 VAL A CA 1
ATOM 2848 C C . VAL A 1 359 ? 23.320 18.127 54.013 1.00 33.22 359 VAL A C 1
ATOM 2850 O O . VAL A 1 359 ? 22.093 18.225 53.996 1.00 33.22 359 VAL A O 1
ATOM 2853 N N . ASP A 1 360 ? 24.099 18.903 54.760 1.00 30.56 360 ASP A N 1
ATOM 2854 C CA . ASP A 1 360 ? 23.618 20.042 55.541 1.00 30.56 360 ASP A CA 1
ATOM 2855 C C . ASP A 1 360 ? 23.209 21.183 54.591 1.00 30.56 360 ASP A C 1
ATOM 2857 O O . ASP A 1 360 ? 24.039 21.734 53.867 1.00 30.56 360 ASP A O 1
ATOM 2861 N N . MET A 1 361 ? 21.915 21.518 54.554 1.00 36.25 361 MET A N 1
ATOM 2862 C CA . MET A 1 361 ? 21.354 22.595 53.724 1.00 36.25 361 MET A CA 1
ATOM 2863 C C . MET A 1 361 ? 21.356 23.950 54.447 1.00 36.25 361 MET A C 1
ATOM 2865 O O . MET A 1 361 ? 20.389 24.706 54.375 1.00 36.25 361 MET A O 1
ATOM 2869 N N . LEU A 1 362 ? 22.444 24.279 55.143 1.00 38.97 362 LEU A N 1
ATOM 2870 C CA . LEU A 1 362 ? 22.650 25.599 55.738 1.00 38.97 362 LEU A CA 1
ATOM 2871 C C . LEU A 1 362 ? 24.012 26.169 55.332 1.00 38.97 362 LEU A C 1
ATOM 2873 O O . LEU A 1 362 ? 24.923 26.344 56.140 1.00 38.97 362 LEU A O 1
ATOM 2877 N N . HIS A 1 363 ? 24.131 26.532 54.054 1.00 34.59 363 HIS A N 1
ATOM 2878 C CA . HIS A 1 363 ? 25.102 27.542 53.647 1.00 34.59 363 HIS A CA 1
ATOM 2879 C C . HIS A 1 363 ? 24.447 28.602 52.762 1.00 34.59 363 HIS A C 1
ATOM 2881 O O . HIS A 1 363 ? 24.251 28.436 51.562 1.00 34.59 363 HIS A O 1
ATOM 2887 N N . THR A 1 364 ? 24.086 29.708 53.408 1.00 46.25 364 THR A N 1
ATOM 2888 C CA . THR A 1 364 ? 23.778 30.998 52.796 1.00 46.25 364 THR A CA 1
ATOM 2889 C C . THR A 1 364 ? 25.098 31.704 52.483 1.00 46.25 364 THR A C 1
ATOM 2891 O O . THR A 1 364 ? 25.769 32.177 53.399 1.00 46.25 364 THR A O 1
ATOM 2894 N N . GLY A 1 365 ? 25.480 31.764 51.209 1.00 33.94 365 GLY A N 1
ATOM 2895 C CA . GLY A 1 365 ? 26.668 32.481 50.743 1.00 33.94 365 GLY A CA 1
ATOM 2896 C C . GLY A 1 365 ? 26.532 32.858 49.269 1.00 33.94 365 GLY A C 1
ATOM 2897 O O . GLY A 1 365 ? 26.021 32.077 48.474 1.00 33.94 365 GLY A O 1
ATOM 2898 N N . GLU A 1 366 ? 26.915 34.090 48.949 1.00 31.92 366 GLU A N 1
ATOM 2899 C CA . GLU A 1 366 ? 26.628 34.824 47.714 1.00 31.92 366 GLU A CA 1
ATOM 2900 C C . GLU A 1 366 ? 27.190 34.188 46.433 1.00 31.92 366 GLU A C 1
ATOM 2902 O O . GLU A 1 366 ? 28.326 33.718 46.378 1.00 31.92 366 GLU A O 1
ATOM 2907 N N . TYR A 1 367 ? 26.390 34.254 45.367 1.00 42.53 367 TYR A N 1
ATOM 2908 C CA . TYR A 1 367 ? 26.806 33.945 44.003 1.00 42.53 367 TYR A CA 1
ATOM 2909 C C . TYR A 1 367 ? 27.659 35.101 43.463 1.00 42.53 367 TYR A C 1
ATOM 2911 O O . TYR A 1 367 ? 27.145 36.201 43.251 1.00 42.53 367 TYR A O 1
ATOM 2919 N N . VAL A 1 368 ? 28.952 34.862 43.230 1.00 32.75 368 VAL A N 1
ATOM 2920 C CA . VAL A 1 368 ? 29.873 35.841 42.634 1.00 32.75 368 VAL A CA 1
ATOM 2921 C C . VAL A 1 368 ? 30.617 35.217 41.452 1.00 32.75 368 VAL A C 1
ATOM 2923 O O . VAL A 1 368 ? 31.490 34.379 41.646 1.00 32.75 368 VAL A O 1
ATOM 2926 N N . GLY A 1 369 ? 30.311 35.718 40.251 1.00 33.94 369 GLY A N 1
ATOM 2927 C CA . GLY A 1 369 ? 31.311 36.041 39.225 1.00 33.94 369 GLY A CA 1
ATOM 2928 C C . GLY A 1 369 ? 31.708 34.973 38.200 1.00 33.94 369 GLY A C 1
ATOM 2929 O O . GLY A 1 369 ? 32.040 33.843 38.539 1.00 33.94 369 GLY A O 1
ATOM 2930 N N . ASP A 1 370 ? 31.732 35.416 36.938 1.00 46.66 370 ASP A N 1
ATOM 2931 C CA . ASP A 1 370 ? 32.248 34.738 35.745 1.00 46.66 370 ASP A CA 1
ATOM 2932 C C . ASP A 1 370 ? 33.660 34.161 35.936 1.00 46.66 370 ASP A C 1
ATOM 2934 O O . ASP A 1 370 ? 34.587 34.859 36.350 1.00 46.66 370 ASP A O 1
ATOM 2938 N N . GLY A 1 371 ? 33.841 32.895 35.553 1.00 31.17 371 GLY A N 1
ATOM 2939 C CA . GLY A 1 371 ? 35.135 32.223 35.539 1.00 31.17 371 GLY A CA 1
ATOM 2940 C C . GLY A 1 371 ? 35.218 31.211 34.402 1.00 31.17 371 GLY A C 1
ATOM 2941 O O . GLY A 1 371 ? 34.399 30.299 34.302 1.00 31.17 371 GLY A O 1
ATOM 2942 N N . GLU A 1 372 ? 36.210 31.395 33.535 1.00 30.34 372 GLU A N 1
ATOM 2943 C CA . GLU A 1 372 ? 36.607 30.466 32.480 1.00 30.34 372 GLU A CA 1
ATOM 2944 C C . GLU A 1 372 ? 36.805 29.041 33.024 1.00 30.34 372 GLU A C 1
ATOM 2946 O O . GLU A 1 372 ? 37.504 28.819 34.015 1.00 30.34 372 GLU A O 1
ATOM 2951 N N . PHE A 1 373 ? 36.246 28.047 32.329 1.00 31.70 373 PHE A N 1
ATOM 2952 C CA . PHE A 1 373 ? 36.583 26.649 32.580 1.00 31.70 373 PHE A CA 1
ATOM 2953 C C . PHE A 1 373 ? 37.985 26.358 32.032 1.00 31.70 373 PHE A C 1
ATOM 2955 O O . PHE A 1 373 ? 38.171 26.196 30.826 1.00 31.70 373 PHE A O 1
ATOM 2962 N N . SER A 1 374 ? 38.969 26.245 32.924 1.00 30.66 374 SER A N 1
ATOM 2963 C CA . SER A 1 374 ? 40.258 25.617 32.621 1.00 30.66 374 SER A CA 1
ATOM 2964 C C . SER A 1 374 ? 40.256 24.166 33.112 1.00 30.66 374 SER A C 1
ATOM 2966 O O . SER A 1 374 ? 39.911 23.869 34.255 1.00 30.66 374 SER A O 1
ATOM 2968 N N . ILE A 1 375 ? 40.607 23.232 32.222 1.00 36.06 375 ILE A N 1
ATOM 2969 C CA . ILE A 1 375 ? 40.755 21.811 32.558 1.00 36.06 375 ILE A CA 1
ATOM 2970 C C . ILE A 1 375 ? 42.063 21.652 33.338 1.00 36.06 375 ILE A C 1
ATOM 2972 O O . ILE A 1 375 ? 43.146 21.676 32.754 1.00 36.06 375 ILE A O 1
ATOM 2976 N N . ILE A 1 376 ? 41.968 21.463 34.653 1.00 29.66 376 ILE A N 1
ATOM 2977 C CA . ILE A 1 376 ? 43.105 21.086 35.494 1.00 29.66 376 ILE A CA 1
ATOM 2978 C C . ILE A 1 376 ? 43.075 19.566 35.679 1.00 29.66 376 ILE A C 1
ATOM 2980 O O . ILE A 1 376 ? 42.240 19.039 36.403 1.00 29.66 376 ILE A O 1
ATOM 2984 N N . GLY A 1 377 ? 44.012 18.874 35.026 1.00 32.06 377 GLY A N 1
ATOM 2985 C CA . GLY A 1 377 ? 44.498 17.556 35.445 1.00 32.06 377 GLY A CA 1
ATOM 2986 C C . GLY A 1 377 ? 43.558 16.368 35.221 1.00 32.06 377 GLY A C 1
ATOM 2987 O O . GLY A 1 377 ? 42.701 16.051 36.039 1.00 32.06 377 GLY A O 1
ATOM 2988 N N . LYS A 1 378 ? 43.819 15.615 34.149 1.00 35.66 378 LYS A N 1
ATOM 2989 C CA . LYS A 1 378 ? 43.320 14.248 33.967 1.00 35.66 378 LYS A CA 1
ATOM 2990 C C . LYS A 1 378 ? 44.017 13.340 34.989 1.00 35.66 378 LYS A C 1
ATOM 2992 O O . LYS A 1 378 ? 45.235 13.196 34.941 1.00 35.66 378 LYS A O 1
ATOM 2997 N N . LYS A 1 379 ? 43.261 12.741 35.910 1.00 31.30 379 LYS A N 1
ATOM 2998 C CA . LYS A 1 379 ? 43.752 11.632 36.736 1.00 31.30 379 LYS A CA 1
ATOM 2999 C C . LYS A 1 379 ? 43.796 10.398 35.832 1.00 31.30 379 LYS A C 1
ATOM 3001 O O . LYS A 1 379 ? 42.763 9.994 35.302 1.00 31.30 379 LYS A O 1
ATOM 3006 N N . GLU A 1 380 ? 44.988 9.873 35.569 1.00 33.78 380 GLU A N 1
ATOM 3007 C CA . GLU A 1 380 ? 45.142 8.573 34.916 1.00 33.78 380 GLU A CA 1
ATOM 3008 C C . GLU A 1 380 ? 44.638 7.501 35.884 1.00 33.78 380 GLU A C 1
ATOM 3010 O O . GLU A 1 380 ? 45.262 7.231 36.907 1.00 33.78 380 GLU A O 1
ATOM 3015 N N . GLU A 1 381 ? 43.478 6.923 35.586 1.00 33.72 381 GLU A N 1
ATOM 3016 C CA . GLU A 1 381 ? 43.142 5.600 36.094 1.00 33.72 381 GLU A CA 1
ATOM 3017 C C . GLU A 1 381 ? 43.825 4.582 35.179 1.00 33.72 381 GLU A C 1
ATOM 3019 O O . GLU A 1 381 ? 43.603 4.567 33.964 1.00 33.72 381 GLU A O 1
ATOM 3024 N N . GLU A 1 382 ? 44.713 3.778 35.768 1.00 33.59 382 GLU A N 1
ATOM 3025 C CA . GLU A 1 382 ? 45.313 2.607 35.139 1.00 33.59 382 GLU A CA 1
ATOM 3026 C C . GLU A 1 382 ? 44.197 1.664 34.681 1.00 33.59 382 GLU A C 1
ATOM 3028 O O . GLU A 1 382 ? 43.630 0.896 35.455 1.00 33.59 382 GLU A O 1
ATOM 3033 N N . VAL A 1 383 ? 43.878 1.726 33.391 1.00 33.78 383 VAL A N 1
ATOM 3034 C CA . VAL A 1 383 ? 43.118 0.674 32.727 1.00 33.78 383 VAL A CA 1
ATOM 3035 C C . VAL A 1 383 ? 44.049 -0.523 32.596 1.00 33.78 383 VAL A C 1
ATOM 3037 O O . VAL A 1 383 ? 45.051 -0.472 31.874 1.00 33.78 383 VAL A O 1
ATOM 3040 N N . ASP A 1 384 ? 43.698 -1.593 33.302 1.00 34.50 384 ASP A N 1
ATOM 3041 C CA . ASP A 1 384 ? 44.276 -2.921 33.152 1.00 34.50 384 ASP A CA 1
ATOM 3042 C C . ASP A 1 384 ? 44.337 -3.274 31.659 1.00 34.50 384 ASP A C 1
ATOM 3044 O O . ASP A 1 384 ? 43.319 -3.415 30.971 1.00 34.50 384 ASP A O 1
ATOM 3048 N N . ARG A 1 385 ? 45.556 -3.351 31.117 1.00 33.38 385 ARG A N 1
ATOM 3049 C CA . ARG A 1 385 ? 45.764 -3.694 29.709 1.00 33.38 385 ARG A CA 1
ATOM 3050 C C . ARG A 1 385 ? 45.287 -5.131 29.491 1.00 33.38 385 ARG A C 1
ATOM 3052 O O . ARG A 1 385 ? 45.719 -6.023 30.227 1.00 33.38 385 ARG A O 1
ATOM 3059 N N . PRO A 1 386 ? 44.487 -5.420 28.451 1.00 33.81 386 PRO A N 1
ATOM 3060 C CA . PRO A 1 386 ? 44.248 -6.801 28.077 1.00 33.81 386 PRO A CA 1
ATOM 3061 C C . PRO A 1 386 ? 45.597 -7.440 27.730 1.00 33.81 386 PRO A C 1
ATOM 3063 O O . PRO A 1 386 ? 46.379 -6.890 26.954 1.00 33.81 386 PRO A O 1
ATOM 3066 N N . ARG A 1 387 ? 45.884 -8.605 28.326 1.00 32.59 387 ARG A N 1
ATOM 3067 C CA . ARG A 1 387 ? 47.012 -9.458 27.936 1.00 32.59 387 ARG A CA 1
ATOM 3068 C C . ARG A 1 387 ? 46.924 -9.722 26.432 1.00 32.59 387 ARG A C 1
ATOM 3070 O O . ARG A 1 387 ? 46.137 -10.563 26.000 1.00 32.59 387 ARG A O 1
ATOM 3077 N N . GLU A 1 388 ? 47.763 -9.050 25.650 1.00 31.42 388 GLU A N 1
ATOM 3078 C CA . GLU A 1 388 ? 48.054 -9.440 24.276 1.00 31.42 388 GLU A CA 1
ATOM 3079 C C . GLU A 1 388 ? 48.659 -10.847 24.303 1.00 31.42 388 GLU A C 1
ATOM 3081 O O . GLU A 1 388 ? 49.839 -11.051 24.595 1.00 31.42 388 GLU A O 1
ATOM 3086 N N . LYS A 1 389 ? 47.847 -11.860 23.991 1.00 31.77 389 LYS A N 1
ATOM 3087 C CA . LYS A 1 389 ? 48.399 -13.084 23.419 1.00 31.77 389 LYS A CA 1
ATOM 3088 C C . LYS A 1 389 ? 48.894 -12.713 22.030 1.00 31.77 389 LYS A C 1
ATOM 3090 O O . LYS A 1 389 ? 48.107 -12.561 21.101 1.00 31.77 389 LYS A O 1
ATOM 3095 N N . SER A 1 390 ? 50.205 -12.563 21.916 1.00 30.17 390 SER A N 1
ATOM 3096 C CA . SER A 1 390 ? 50.916 -12.416 20.657 1.00 30.17 390 SER A CA 1
ATOM 3097 C C . SER A 1 390 ? 50.670 -13.640 19.770 1.00 30.17 390 SER A C 1
ATOM 3099 O O . SER A 1 390 ? 51.360 -14.655 19.842 1.00 30.17 390 SER A O 1
ATOM 3101 N N . ILE A 1 391 ? 49.679 -13.550 18.886 1.00 30.73 391 ILE A N 1
ATOM 3102 C CA . ILE A 1 391 ? 49.699 -14.350 17.667 1.00 30.73 391 ILE A CA 1
ATOM 3103 C C . ILE A 1 391 ? 50.745 -13.673 16.784 1.00 30.73 391 ILE A C 1
ATOM 3105 O O . ILE A 1 391 ? 50.526 -12.574 16.280 1.00 30.73 391 ILE A O 1
ATOM 3109 N N . LYS A 1 392 ? 51.919 -14.299 16.640 1.00 30.55 392 LYS A N 1
ATOM 3110 C CA . LYS A 1 392 ? 52.884 -13.920 15.605 1.00 30.55 392 LYS A CA 1
ATOM 3111 C C . LYS A 1 392 ? 52.202 -14.114 14.251 1.00 30.55 392 LYS A C 1
ATOM 3113 O O . LYS A 1 392 ? 52.211 -15.216 13.712 1.00 30.55 392 LYS A O 1
ATOM 3118 N N . ALA A 1 393 ? 51.615 -13.054 13.708 1.00 33.28 393 ALA A N 1
ATOM 3119 C CA . ALA A 1 393 ? 51.306 -12.992 12.293 1.00 33.28 393 ALA A CA 1
ATOM 3120 C C . ALA A 1 393 ? 52.648 -13.030 11.553 1.00 33.28 393 ALA A C 1
ATOM 3122 O O . ALA A 1 393 ? 53.432 -12.081 11.607 1.00 33.28 393 ALA A O 1
ATOM 3123 N N . SER A 1 394 ? 52.955 -14.159 10.917 1.00 33.09 394 SER A N 1
ATOM 3124 C CA . SER A 1 394 ? 53.988 -14.211 9.891 1.00 33.09 394 SER A CA 1
ATOM 3125 C C . SER A 1 394 ? 53.606 -13.187 8.829 1.00 33.09 394 SER A C 1
ATOM 3127 O O . SER A 1 394 ? 52.595 -13.344 8.146 1.00 33.09 394 SER A O 1
ATOM 3129 N N . SER A 1 395 ? 54.378 -12.111 8.731 1.00 34.97 395 SER A N 1
ATOM 3130 C CA . SER A 1 395 ? 54.223 -11.089 7.708 1.00 34.97 395 SER A CA 1
ATOM 3131 C C . SER A 1 395 ? 54.551 -11.694 6.344 1.00 34.97 395 SER A C 1
ATOM 3133 O O . SER A 1 395 ? 55.682 -11.644 5.866 1.00 34.97 395 SER A O 1
ATOM 3135 N N . VAL A 1 396 ? 53.546 -12.286 5.700 1.00 33.25 396 VAL A N 1
ATOM 3136 C CA . VAL A 1 396 ? 53.617 -12.600 4.276 1.00 33.25 396 VAL A CA 1
ATOM 3137 C C . VAL A 1 396 ? 53.584 -11.259 3.550 1.00 33.25 396 VAL A C 1
ATOM 3139 O O . VAL A 1 396 ? 52.546 -10.607 3.456 1.00 33.25 396 VAL A O 1
ATOM 3142 N N . LYS A 1 397 ? 54.750 -10.799 3.085 1.00 32.34 397 LYS A N 1
ATOM 3143 C CA . LYS A 1 397 ? 54.836 -9.689 2.133 1.00 32.34 397 LYS A CA 1
ATOM 3144 C C . LYS A 1 397 ? 54.232 -10.168 0.816 1.00 32.34 397 LYS A C 1
ATOM 3146 O O . LYS A 1 397 ? 54.923 -10.788 0.014 1.00 32.34 397 LYS A O 1
ATOM 3151 N N . ILE A 1 398 ? 52.950 -9.892 0.609 1.00 36.59 398 ILE A N 1
ATOM 3152 C CA . ILE A 1 398 ? 52.307 -10.107 -0.685 1.00 36.59 398 ILE A CA 1
ATOM 3153 C C . ILE A 1 398 ? 52.838 -9.024 -1.623 1.00 36.59 398 ILE A C 1
ATOM 3155 O O . ILE A 1 398 ? 52.593 -7.832 -1.433 1.00 36.59 398 ILE A O 1
ATOM 3159 N N . LYS A 1 399 ? 53.637 -9.445 -2.600 1.00 34.25 399 LYS A N 1
ATOM 3160 C CA . LYS A 1 399 ? 54.122 -8.589 -3.677 1.00 34.25 399 LYS A CA 1
ATOM 3161 C C . LYS A 1 399 ? 52.997 -8.500 -4.707 1.00 34.25 399 LYS A C 1
ATOM 3163 O O . LYS A 1 399 ? 52.676 -9.493 -5.347 1.00 34.25 399 LYS A O 1
ATOM 3168 N N . VAL A 1 400 ? 52.361 -7.337 -4.810 1.00 41.53 400 VAL A N 1
ATOM 3169 C CA . VAL A 1 400 ? 51.341 -7.084 -5.834 1.00 41.53 400 VAL A CA 1
ATOM 3170 C C . VAL A 1 400 ? 52.074 -6.695 -7.114 1.00 41.53 400 VAL A C 1
ATOM 3172 O O . VAL A 1 400 ? 52.719 -5.648 -7.155 1.00 41.53 400 VAL A O 1
ATOM 3175 N N . GLU A 1 401 ? 52.019 -7.549 -8.133 1.00 50.75 401 GLU A N 1
ATOM 3176 C CA . GLU A 1 401 ? 52.506 -7.239 -9.479 1.00 50.75 401 GLU A CA 1
ATOM 3177 C C . GLU A 1 401 ? 51.311 -7.105 -10.432 1.00 50.75 401 GLU A C 1
ATOM 3179 O O . GLU A 1 401 ? 50.337 -7.850 -10.359 1.00 50.75 401 GLU A O 1
ATOM 3184 N N . GLU A 1 402 ? 51.360 -6.084 -11.283 1.00 46.12 402 GLU A N 1
ATOM 3185 C CA . GLU A 1 402 ? 50.282 -5.714 -12.200 1.00 46.12 402 GLU A CA 1
ATOM 3186 C C . GLU A 1 402 ? 50.262 -6.654 -13.420 1.00 46.12 402 GLU A C 1
ATOM 3188 O O . GLU A 1 402 ? 51.305 -6.883 -14.038 1.00 46.12 402 GLU A O 1
ATOM 3193 N N . VAL A 1 403 ? 49.087 -7.191 -13.769 1.00 56.50 403 VAL A N 1
ATOM 3194 C CA . VAL A 1 403 ? 48.892 -8.195 -14.837 1.00 56.50 403 VAL A CA 1
ATOM 3195 C C . VAL A 1 403 ? 48.662 -7.522 -16.193 1.00 56.50 403 VAL A C 1
ATOM 3197 O O . VAL A 1 403 ? 47.926 -6.539 -16.275 1.00 56.50 403 VAL A O 1
ATOM 3200 N N . LYS A 1 404 ? 49.305 -8.030 -17.261 1.00 51.22 404 LYS A N 1
ATOM 3201 C CA . LYS A 1 404 ? 49.500 -7.275 -18.523 1.00 51.22 404 LYS A CA 1
ATOM 3202 C C . LYS A 1 404 ? 48.977 -7.964 -19.789 1.00 51.22 404 LYS A C 1
ATOM 3204 O O . LYS A 1 404 ? 49.040 -7.382 -20.869 1.00 51.22 404 LYS A O 1
ATOM 3209 N N . SER A 1 405 ? 48.353 -9.131 -19.650 1.00 58.41 405 SER A N 1
ATOM 3210 C CA . SER A 1 405 ? 47.297 -9.605 -20.553 1.00 58.41 405 SER A CA 1
ATOM 3211 C C . SER A 1 405 ? 46.252 -10.394 -19.759 1.00 58.41 405 SER A C 1
ATOM 3213 O O . SER A 1 405 ? 46.546 -10.922 -18.688 1.00 58.41 405 SER A O 1
ATOM 3215 N N . PHE A 1 406 ? 45.030 -10.506 -20.284 1.00 44.28 406 PHE A N 1
ATOM 3216 C CA . PHE A 1 406 ? 44.005 -11.399 -19.727 1.00 44.28 406 PHE A CA 1
ATOM 3217 C C . PHE A 1 406 ? 44.489 -12.865 -19.687 1.00 44.28 406 PHE A C 1
ATOM 3219 O O . PHE A 1 406 ? 44.226 -13.584 -18.729 1.00 44.28 406 PHE A O 1
ATOM 3226 N N . GLU A 1 407 ? 45.294 -13.275 -20.672 1.00 54.81 407 GLU A N 1
ATOM 3227 C CA . GLU A 1 407 ? 45.910 -14.609 -20.743 1.00 54.81 407 GLU A CA 1
ATOM 3228 C C . GLU A 1 407 ? 46.965 -14.838 -19.643 1.00 54.81 407 GLU A C 1
ATOM 3230 O O . GLU A 1 407 ? 47.064 -15.941 -19.114 1.00 54.81 407 GLU A O 1
ATOM 3235 N N . GLN A 1 408 ? 47.698 -13.800 -19.214 1.00 55.72 408 GLN A N 1
ATOM 3236 C CA . GLN A 1 408 ? 48.593 -13.889 -18.049 1.00 55.72 408 GLN A CA 1
ATOM 3237 C C . GLN A 1 408 ? 47.835 -14.076 -16.727 1.00 55.72 408 GLN A C 1
ATOM 3239 O O . GLN A 1 408 ? 48.385 -14.662 -15.798 1.00 55.72 408 GLN A O 1
ATOM 3244 N N . GLY A 1 409 ? 46.593 -13.592 -16.630 1.00 52.81 409 GLY A N 1
ATOM 3245 C CA . GLY A 1 409 ? 45.760 -13.751 -15.435 1.00 52.81 409 GLY A CA 1
ATOM 3246 C C . GLY A 1 409 ? 45.201 -15.165 -15.258 1.00 52.81 409 GLY A C 1
ATOM 3247 O O . GLY A 1 409 ? 44.942 -15.574 -14.130 1.00 52.81 409 GLY A O 1
ATOM 3248 N N . LEU A 1 410 ? 45.047 -15.921 -16.349 1.00 48.78 410 LEU A N 1
ATOM 3249 C CA . LEU A 1 410 ? 44.519 -17.289 -16.323 1.00 48.78 410 LEU A CA 1
ATOM 3250 C C . LEU A 1 410 ? 45.560 -18.307 -15.841 1.00 48.78 410 LEU A C 1
ATOM 3252 O O . LEU A 1 410 ? 45.237 -19.136 -14.996 1.00 48.78 410 LEU A O 1
ATOM 3256 N N . ASN A 1 411 ? 46.822 -18.166 -16.259 1.00 50.09 411 ASN A N 1
ATOM 3257 C CA . ASN A 1 411 ? 47.916 -19.040 -15.804 1.00 50.09 411 ASN A CA 1
ATOM 3258 C C . ASN A 1 411 ? 48.236 -18.892 -14.301 1.00 50.09 411 ASN A C 1
ATOM 3260 O O . ASN A 1 411 ? 48.958 -19.711 -13.746 1.00 50.09 411 ASN A O 1
ATOM 3264 N N . PHE A 1 412 ? 47.703 -17.868 -13.623 1.00 48.34 412 PHE A N 1
ATOM 3265 C CA . PHE A 1 412 ? 47.892 -17.674 -12.181 1.00 48.34 412 PHE A CA 1
ATOM 3266 C C . PHE A 1 412 ? 47.068 -18.659 -11.332 1.00 48.34 412 PHE A C 1
ATOM 3268 O O . PHE A 1 412 ? 47.405 -18.905 -10.177 1.00 48.34 412 PHE A O 1
ATOM 3275 N N . PHE A 1 413 ? 45.985 -19.218 -11.883 1.00 44.53 413 PHE A N 1
ATOM 3276 C CA . PHE A 1 413 ? 45.111 -20.148 -11.160 1.00 44.53 413 PHE A CA 1
ATOM 3277 C C . PHE A 1 413 ? 45.566 -21.607 -11.258 1.00 44.53 413 PHE A C 1
ATOM 3279 O O . PHE A 1 413 ? 45.243 -22.390 -10.364 1.00 44.53 413 PHE A O 1
ATOM 3286 N N . ASP A 1 414 ? 46.361 -21.951 -12.273 1.00 48.69 414 ASP A N 1
ATOM 3287 C CA . ASP A 1 414 ? 46.909 -23.301 -12.438 1.00 48.69 414 ASP A CA 1
ATOM 3288 C C . ASP A 1 414 ? 48.059 -23.577 -11.447 1.00 48.69 414 ASP A C 1
ATOM 3290 O O . ASP A 1 414 ? 48.161 -24.678 -10.912 1.00 48.69 414 ASP A O 1
ATOM 3294 N N . ASP A 1 415 ? 48.844 -22.554 -11.081 1.00 45.97 415 ASP A N 1
ATOM 3295 C CA . ASP A 1 415 ? 49.942 -22.663 -10.101 1.00 45.97 415 ASP A CA 1
ATOM 3296 C C . ASP A 1 415 ? 49.466 -22.742 -8.628 1.00 45.97 415 ASP A C 1
ATOM 3298 O O . ASP A 1 415 ? 50.258 -23.001 -7.719 1.00 45.97 415 ASP A O 1
ATOM 3302 N N . ILE A 1 416 ? 48.169 -22.535 -8.353 1.00 46.53 416 ILE A N 1
ATOM 3303 C CA . ILE A 1 416 ? 47.582 -22.637 -6.998 1.00 46.53 416 ILE A CA 1
ATOM 3304 C C . ILE A 1 416 ? 47.237 -24.096 -6.643 1.00 46.53 416 ILE A C 1
ATOM 3306 O O . ILE A 1 416 ? 47.108 -24.430 -5.462 1.00 46.53 416 ILE A O 1
ATOM 3310 N N . ALA A 1 417 ? 47.140 -24.983 -7.641 1.00 43.72 417 ALA A N 1
ATOM 3311 C CA . ALA A 1 417 ? 46.765 -26.385 -7.453 1.00 43.72 417 ALA A CA 1
ATOM 3312 C C . ALA A 1 417 ? 47.825 -27.226 -6.706 1.00 43.72 417 ALA A C 1
ATOM 3314 O O . ALA A 1 417 ? 47.475 -28.257 -6.133 1.00 43.72 417 ALA A O 1
ATOM 3315 N N . ASP A 1 418 ? 49.080 -26.762 -6.640 1.00 45.44 418 ASP A N 1
ATOM 3316 C CA . ASP A 1 418 ? 50.209 -27.479 -6.022 1.00 45.44 418 ASP A CA 1
ATOM 3317 C C . ASP A 1 418 ? 50.603 -26.964 -4.619 1.00 45.44 418 ASP A C 1
ATOM 3319 O O . ASP A 1 418 ? 51.626 -27.366 -4.051 1.00 45.44 418 ASP A O 1
ATOM 3323 N N . LEU A 1 419 ? 49.801 -26.086 -4.003 1.00 40.78 419 LEU A N 1
ATOM 3324 C CA . LEU A 1 419 ? 50.061 -25.636 -2.632 1.00 40.78 419 LEU A CA 1
ATOM 3325 C C . LEU A 1 419 ? 49.708 -26.732 -1.604 1.00 40.78 419 LEU A C 1
ATOM 3327 O O . LEU A 1 419 ? 48.637 -27.338 -1.676 1.00 40.78 419 LEU A O 1
ATOM 3331 N N . PRO A 1 420 ? 50.568 -26.987 -0.596 1.00 38.94 420 PRO A N 1
ATOM 3332 C CA . PRO A 1 420 ? 50.330 -28.041 0.382 1.00 38.94 420 PRO A CA 1
ATOM 3333 C C . PRO A 1 420 ? 49.079 -27.742 1.217 1.00 38.94 420 PRO A C 1
ATOM 3335 O O . PRO A 1 420 ? 48.981 -26.708 1.881 1.00 38.94 420 PRO A O 1
ATOM 3338 N N . VAL A 1 421 ? 48.137 -28.688 1.214 1.00 42.25 421 VAL A N 1
ATOM 3339 C CA . VAL A 1 421 ? 46.912 -28.649 2.023 1.00 42.25 421 VAL A CA 1
ATOM 3340 C C . VAL A 1 421 ? 47.282 -28.592 3.508 1.00 42.25 421 VAL A C 1
ATOM 3342 O O . VAL A 1 421 ? 47.831 -29.543 4.066 1.00 42.25 421 VAL A O 1
ATOM 3345 N N . ILE A 1 422 ? 46.966 -27.475 4.165 1.00 36.72 422 ILE A N 1
ATOM 3346 C CA . ILE A 1 422 ? 47.110 -27.325 5.617 1.00 36.72 422 ILE A CA 1
ATOM 3347 C C . ILE A 1 422 ? 45.979 -28.133 6.279 1.00 36.72 422 ILE A C 1
ATOM 3349 O O . ILE A 1 422 ? 44.809 -27.831 6.037 1.00 36.72 422 ILE A O 1
ATOM 3353 N N . PRO A 1 423 ? 46.267 -29.153 7.108 1.00 34.84 423 PRO A N 1
ATOM 3354 C CA . PRO A 1 423 ? 45.215 -29.927 7.754 1.00 34.84 423 PRO A CA 1
ATOM 3355 C C . PRO A 1 423 ? 44.459 -29.069 8.775 1.00 34.84 423 PRO A C 1
ATOM 3357 O O . PRO A 1 423 ? 45.058 -28.307 9.538 1.00 34.84 423 PRO A O 1
ATOM 3360 N N . ALA A 1 424 ? 43.133 -29.225 8.807 1.00 34.59 424 ALA A N 1
ATOM 3361 C CA . ALA A 1 424 ? 42.262 -28.555 9.766 1.00 34.59 424 ALA A CA 1
ATOM 3362 C C . ALA A 1 424 ? 42.701 -28.842 11.221 1.00 34.59 424 ALA A C 1
ATOM 3364 O O . ALA A 1 424 ? 43.093 -29.973 11.538 1.00 34.59 424 ALA A O 1
ATOM 3365 N N . PRO A 1 425 ? 42.637 -27.854 12.134 1.00 31.97 425 PRO A N 1
ATOM 3366 C CA . PRO A 1 425 ? 43.054 -28.054 13.514 1.00 31.97 425 PRO A CA 1
ATOM 3367 C C . PRO A 1 425 ? 42.149 -29.087 14.200 1.00 31.97 425 PRO A C 1
ATOM 3369 O O . PRO A 1 425 ? 40.929 -28.939 14.245 1.00 31.97 425 PRO A O 1
ATOM 3372 N N . LYS A 1 426 ? 42.756 -30.136 14.772 1.00 32.00 426 LYS A N 1
ATOM 3373 C CA . LYS A 1 426 ? 42.057 -31.087 15.647 1.00 32.00 426 LYS A CA 1
ATOM 3374 C C . LYS A 1 426 ? 41.531 -30.345 16.877 1.00 32.00 426 LYS A C 1
ATOM 3376 O O . LYS A 1 426 ? 42.317 -29.852 17.685 1.00 32.00 426 LYS A O 1
ATOM 3381 N N . ILE A 1 427 ? 40.213 -30.316 17.045 1.00 34.59 427 ILE A N 1
ATOM 3382 C CA . ILE A 1 427 ? 39.559 -29.851 18.271 1.00 34.59 427 ILE A CA 1
ATOM 3383 C C . ILE A 1 427 ? 39.906 -30.850 19.387 1.00 34.59 427 ILE A C 1
ATOM 3385 O O . ILE A 1 427 ? 39.356 -31.948 19.447 1.00 34.59 427 ILE A O 1
ATOM 3389 N N . MET A 1 428 ? 40.856 -30.501 20.261 1.00 32.72 428 MET A N 1
ATOM 3390 C CA . MET A 1 428 ? 41.057 -31.215 21.525 1.00 32.72 428 MET A CA 1
ATOM 3391 C C . MET A 1 428 ? 39.967 -30.789 22.507 1.00 32.72 428 MET A C 1
ATOM 3393 O O . MET A 1 428 ? 39.856 -29.612 22.848 1.00 32.72 428 MET A O 1
ATOM 3397 N N . GLY A 1 429 ? 39.185 -31.763 22.976 1.00 34.91 429 GLY A N 1
ATOM 3398 C CA . GLY A 1 429 ? 38.204 -31.577 24.039 1.00 34.91 429 GLY A CA 1
ATOM 3399 C C . GLY A 1 429 ? 38.838 -30.957 25.284 1.00 34.91 429 GLY A C 1
ATOM 3400 O O . GLY A 1 429 ? 39.867 -31.414 25.789 1.00 34.91 429 GLY A O 1
ATOM 3401 N N . ARG A 1 430 ? 38.213 -29.891 25.779 1.00 31.19 430 ARG A N 1
ATOM 3402 C CA . ARG A 1 430 ? 38.600 -29.217 27.015 1.00 31.19 430 ARG A CA 1
ATOM 3403 C C . ARG A 1 430 ? 38.156 -30.099 28.189 1.00 31.19 430 ARG A C 1
ATOM 3405 O O . ARG A 1 430 ? 36.965 -30.327 28.368 1.00 31.19 430 ARG A O 1
ATOM 3412 N N . LYS A 1 431 ? 39.102 -30.623 28.979 1.00 33.59 431 LYS A N 1
ATOM 3413 C CA . LYS A 1 431 ? 38.802 -31.246 30.280 1.00 33.59 431 LYS A CA 1
ATOM 3414 C C . LYS A 1 431 ? 38.281 -30.160 31.227 1.00 33.59 431 LYS A C 1
ATOM 3416 O O . LYS A 1 431 ? 39.054 -29.297 31.635 1.00 33.59 431 LYS A O 1
ATOM 3421 N N . VAL A 1 432 ? 36.994 -30.221 31.551 1.00 34.66 432 VAL A N 1
ATOM 3422 C CA . VAL A 1 432 ? 36.346 -29.419 32.600 1.00 34.66 432 VAL A CA 1
ATOM 3423 C C . VAL A 1 432 ? 36.810 -29.942 33.962 1.00 34.66 432 VAL A C 1
ATOM 3425 O O . VAL A 1 432 ? 36.884 -31.157 34.173 1.00 34.66 432 VAL A O 1
ATOM 3428 N N . SER A 1 433 ? 37.193 -29.049 34.875 1.00 36.41 433 SER A N 1
ATOM 3429 C CA . SER A 1 433 ? 37.589 -29.431 36.233 1.00 36.41 433 SER A CA 1
ATOM 3430 C C . SER A 1 433 ? 36.345 -29.606 37.116 1.00 36.41 433 SER A C 1
ATOM 3432 O O . SER A 1 433 ? 35.334 -28.929 36.942 1.00 36.41 433 SER A O 1
ATOM 3434 N N . LYS A 1 434 ? 36.408 -30.516 38.098 1.00 36.31 434 LYS A N 1
ATOM 3435 C CA . LYS A 1 434 ? 35.291 -30.846 39.009 1.00 36.31 434 LYS A CA 1
ATOM 3436 C C . LYS A 1 434 ? 34.750 -29.668 39.845 1.00 36.31 434 LYS A C 1
ATOM 3438 O O . LYS A 1 434 ? 33.742 -29.850 40.512 1.00 36.31 434 LYS A O 1
ATOM 3443 N N . SER A 1 435 ? 35.377 -28.491 39.819 1.00 38.12 435 SER A N 1
ATOM 3444 C CA . SER A 1 435 ? 34.900 -27.289 40.520 1.00 38.12 435 SER A CA 1
ATOM 3445 C C . SER A 1 435 ? 33.956 -26.407 39.690 1.00 38.12 435 SER A C 1
ATOM 3447 O O . SER A 1 435 ? 33.345 -25.504 40.249 1.00 38.12 435 SER A O 1
ATOM 3449 N N . GLU A 1 436 ? 33.841 -26.631 38.374 1.00 39.06 436 GLU A N 1
ATOM 3450 C CA . GLU A 1 436 ? 32.903 -25.886 37.509 1.00 39.06 436 GLU A CA 1
ATOM 3451 C C . GLU A 1 436 ? 31.500 -26.525 37.485 1.00 39.06 436 GLU A C 1
ATOM 3453 O O . GLU A 1 436 ? 30.507 -25.810 37.388 1.00 39.06 436 GLU A O 1
ATOM 3458 N N . LEU A 1 437 ? 31.396 -27.844 37.705 1.00 36.78 437 LEU A N 1
ATOM 3459 C CA . LEU A 1 437 ? 30.118 -28.576 37.760 1.00 36.78 437 LEU A CA 1
ATOM 3460 C C . LEU A 1 437 ? 29.259 -28.218 38.984 1.00 36.78 437 LEU A C 1
ATOM 3462 O O . LEU A 1 437 ? 28.042 -28.124 38.872 1.00 36.78 437 LEU A O 1
ATOM 3466 N N . SER A 1 438 ? 29.877 -27.932 40.134 1.00 39.25 438 SER A N 1
ATOM 3467 C CA . SER A 1 438 ? 29.138 -27.552 41.346 1.00 39.25 438 SER A CA 1
ATOM 3468 C C . SER A 1 438 ? 28.501 -26.163 41.257 1.00 39.25 438 SER A C 1
ATOM 3470 O O . SER A 1 438 ? 27.573 -25.875 41.999 1.00 39.25 438 SER A O 1
ATOM 3472 N N . ARG A 1 439 ? 28.980 -25.295 40.354 1.00 37.12 439 ARG A N 1
ATOM 3473 C CA . ARG A 1 439 ? 28.482 -23.919 40.199 1.00 37.12 439 ARG A CA 1
ATOM 3474 C C . ARG A 1 439 ? 27.334 -23.830 39.188 1.00 37.12 439 ARG A C 1
ATOM 3476 O O . ARG A 1 439 ? 26.460 -22.985 39.348 1.00 37.12 439 ARG A O 1
ATOM 3483 N N . GLU A 1 440 ? 27.298 -24.721 38.194 1.00 39.19 440 GLU A N 1
ATOM 3484 C CA . GLU A 1 440 ? 26.163 -24.852 37.266 1.00 39.19 440 GLU A CA 1
ATOM 3485 C C . GLU A 1 440 ? 24.953 -25.557 37.905 1.00 39.19 440 GLU A C 1
ATOM 3487 O O . GLU A 1 440 ? 23.816 -25.200 37.597 1.00 39.19 440 GLU A O 1
ATOM 3492 N N . GLU A 1 441 ? 25.162 -26.495 38.837 1.00 37.53 441 GLU A N 1
ATOM 3493 C CA . GLU A 1 441 ? 24.067 -27.118 39.603 1.00 37.53 441 GLU A CA 1
ATOM 3494 C C . GLU A 1 441 ? 23.428 -26.144 40.616 1.00 37.53 441 GLU A C 1
ATOM 3496 O O . GLU A 1 441 ? 22.213 -26.171 40.804 1.00 37.53 441 GLU A O 1
ATOM 3501 N N . GLU A 1 442 ? 24.208 -25.221 41.193 1.00 36.12 442 GLU A N 1
ATOM 3502 C CA . GLU A 1 442 ? 23.722 -24.172 42.112 1.00 36.12 442 GLU A CA 1
ATOM 3503 C C . GLU A 1 442 ? 23.019 -23.001 41.389 1.00 36.12 442 GLU A C 1
ATOM 3505 O O . GLU A 1 442 ? 22.181 -22.308 41.966 1.00 36.12 442 GLU A O 1
ATOM 3510 N N . LEU A 1 443 ? 23.336 -22.779 40.107 1.00 40.75 443 LEU A N 1
ATOM 3511 C CA . LEU A 1 443 ? 22.645 -21.806 39.249 1.00 40.75 443 LEU A CA 1
ATOM 3512 C C . LEU A 1 443 ? 21.309 -22.357 38.730 1.00 40.75 443 LEU A C 1
ATOM 3514 O O . LEU A 1 443 ? 20.323 -21.623 38.691 1.00 40.75 443 LEU A O 1
ATOM 3518 N N . ARG A 1 444 ? 21.237 -23.662 38.422 1.00 37.44 444 ARG A N 1
ATOM 3519 C CA . ARG A 1 444 ? 19.984 -24.325 38.015 1.00 37.44 444 ARG A CA 1
ATOM 3520 C C . ARG A 1 444 ? 18.974 -24.475 39.155 1.00 37.44 444 ARG A C 1
ATOM 3522 O O . ARG A 1 444 ? 17.780 -24.506 38.875 1.00 37.44 444 ARG A O 1
ATOM 3529 N N . SER A 1 445 ? 19.414 -24.535 40.415 1.00 36.41 445 SER A N 1
ATOM 3530 C CA . SER A 1 445 ? 18.507 -24.581 41.572 1.00 36.41 445 SER A CA 1
ATOM 3531 C C . SER A 1 445 ? 17.871 -23.223 41.907 1.00 36.41 445 SER A C 1
ATOM 3533 O O . SER A 1 445 ? 16.758 -23.193 42.426 1.00 36.41 445 SER A O 1
ATOM 3535 N N . ARG A 1 446 ? 18.509 -22.098 41.546 1.00 36.31 446 ARG A N 1
ATOM 3536 C CA . ARG A 1 446 ? 17.959 -20.742 41.761 1.00 36.31 446 ARG A CA 1
ATOM 3537 C C . ARG A 1 446 ? 16.968 -20.292 40.683 1.00 36.31 446 ARG A C 1
ATOM 3539 O O . ARG A 1 446 ? 16.070 -19.510 40.979 1.00 36.31 446 ARG A O 1
ATOM 3546 N N . GLU A 1 447 ? 17.079 -20.799 39.455 1.00 37.16 447 GLU A N 1
ATOM 3547 C CA . GLU A 1 447 ? 16.125 -20.485 38.374 1.00 37.16 447 GLU A CA 1
ATOM 3548 C C . GLU A 1 447 ? 14.776 -21.214 38.517 1.00 37.16 447 GLU A C 1
ATOM 3550 O O . GLU A 1 447 ? 13.777 -20.771 37.950 1.00 37.16 447 GLU A O 1
ATOM 3555 N N . SER A 1 448 ? 14.704 -22.283 39.320 1.00 33.69 448 SER A N 1
ATOM 3556 C CA . SER A 1 448 ? 13.445 -22.969 39.649 1.00 33.69 448 SER A CA 1
ATOM 3557 C C . SER A 1 448 ? 12.652 -22.342 40.806 1.00 33.69 448 SER A C 1
ATOM 3559 O O . SER A 1 448 ? 11.497 -22.712 40.996 1.00 33.69 448 SER A O 1
ATOM 3561 N N . GLU A 1 449 ? 13.218 -21.389 41.559 1.00 32.66 449 GLU A N 1
ATOM 3562 C CA . GLU A 1 449 ? 12.563 -20.783 42.738 1.00 32.66 449 GLU A CA 1
ATOM 3563 C C . GLU A 1 449 ? 11.873 -19.425 42.468 1.00 32.66 449 GLU A C 1
ATOM 3565 O O . GLU A 1 449 ? 11.182 -18.919 43.347 1.00 32.66 449 GLU A O 1
ATOM 3570 N N . SER A 1 450 ? 11.970 -18.835 41.264 1.00 32.78 450 SER A N 1
ATOM 3571 C CA . SER A 1 450 ? 11.361 -17.516 40.961 1.00 32.78 450 SER A CA 1
ATOM 3572 C C . SER A 1 450 ? 10.076 -17.547 40.119 1.00 32.78 450 SER A C 1
ATOM 3574 O O . SER A 1 450 ? 9.476 -16.501 39.869 1.00 32.78 450 SER A O 1
ATOM 3576 N N . LYS A 1 451 ? 9.592 -18.730 39.722 1.00 33.75 451 LYS A N 1
ATOM 3577 C CA . LYS A 1 451 ? 8.269 -18.911 39.099 1.00 33.75 451 LYS A CA 1
ATOM 3578 C C . LYS A 1 451 ? 7.363 -19.718 40.023 1.00 33.75 451 LYS A C 1
ATOM 3580 O O . LYS A 1 451 ? 7.150 -20.892 39.761 1.00 33.75 451 LYS A O 1
ATOM 3585 N N . ASN A 1 452 ? 6.906 -19.104 41.119 1.00 28.52 452 ASN A N 1
ATOM 3586 C CA . ASN A 1 452 ? 5.621 -19.369 41.790 1.00 28.52 452 ASN A CA 1
ATOM 3587 C C . ASN A 1 452 ? 5.516 -18.537 43.081 1.00 28.52 452 ASN A C 1
ATOM 3589 O O . ASN A 1 452 ? 5.842 -18.999 44.169 1.00 28.52 452 ASN A O 1
ATOM 3593 N N . LEU A 1 453 ? 5.014 -17.310 42.948 1.00 29.41 453 LEU A N 1
ATOM 3594 C CA . LEU A 1 453 ? 4.337 -16.587 44.025 1.00 29.41 453 LEU A CA 1
ATOM 3595 C C . LEU A 1 453 ? 2.988 -16.115 43.468 1.00 29.41 453 LEU A C 1
ATOM 3597 O O . LEU A 1 453 ? 2.840 -14.982 43.023 1.00 29.41 453 LEU A O 1
ATOM 3601 N N . THR A 1 454 ? 2.016 -17.022 43.458 1.00 32.62 454 THR A N 1
ATOM 3602 C CA . THR A 1 454 ? 0.596 -16.681 43.593 1.00 32.62 454 THR A CA 1
ATOM 3603 C C . THR A 1 454 ? 0.056 -17.442 44.799 1.00 32.62 454 THR A C 1
ATOM 3605 O O . THR A 1 454 ? 0.457 -18.582 45.032 1.00 32.62 454 THR A O 1
ATOM 3608 N N . ASP A 1 455 ? -0.778 -16.742 45.567 1.00 29.05 455 ASP A N 1
ATOM 3609 C CA . ASP A 1 455 ? -1.371 -17.090 46.864 1.00 29.05 455 ASP A CA 1
ATOM 3610 C C . ASP A 1 455 ? -1.920 -18.529 47.000 1.00 29.05 455 ASP A C 1
ATOM 3612 O O . ASP A 1 455 ? -2.264 -19.166 46.000 1.00 29.05 455 ASP A O 1
ATOM 3616 N N . PRO A 1 456 ? -2.024 -19.044 48.242 1.00 28.06 456 PRO A N 1
ATOM 3617 C CA . PRO A 1 456 ? -2.312 -20.437 48.531 1.00 28.06 456 PRO A CA 1
ATOM 3618 C C . PRO A 1 456 ? -3.819 -20.702 48.539 1.00 28.06 456 PRO A C 1
ATOM 3620 O O . PRO A 1 456 ? -4.545 -20.037 49.263 1.00 28.06 456 PRO A O 1
ATOM 3623 N N . ASP A 1 457 ? -4.264 -21.742 47.835 1.00 27.38 457 ASP A N 1
ATOM 3624 C CA . ASP A 1 457 ? -5.311 -22.629 48.344 1.00 27.38 457 ASP A CA 1
ATOM 3625 C C . ASP A 1 457 ? -5.264 -24.004 47.650 1.00 27.38 457 ASP A C 1
ATOM 3627 O O . ASP A 1 457 ? -5.107 -24.130 46.440 1.00 27.38 457 ASP A O 1
ATOM 3631 N N . GLU A 1 458 ? -5.369 -25.032 48.493 1.00 28.78 458 GLU A N 1
ATOM 3632 C CA . GLU A 1 458 ? -5.763 -26.420 48.207 1.00 28.78 458 GLU A CA 1
ATOM 3633 C C . GLU A 1 458 ? -4.860 -27.339 47.345 1.00 28.78 458 GLU A C 1
ATOM 3635 O O . GLU A 1 458 ? -5.068 -27.614 46.170 1.00 28.78 458 GLU A O 1
ATOM 3640 N N . LYS A 1 459 ? -3.889 -27.959 48.034 1.00 25.09 459 LYS A N 1
ATOM 3641 C CA . LYS A 1 459 ? -3.849 -29.416 48.312 1.00 25.09 459 LYS A CA 1
ATOM 3642 C C . LYS A 1 459 ? -4.664 -30.340 47.367 1.00 25.09 459 LYS A C 1
ATOM 3644 O O . LYS A 1 459 ? -5.876 -30.403 47.510 1.00 25.09 459 LYS A O 1
ATOM 3649 N N . ILE A 1 460 ? -3.983 -31.224 46.612 1.00 27.28 460 ILE A N 1
ATOM 3650 C CA . ILE A 1 460 ? -3.950 -32.707 46.800 1.00 27.28 460 ILE A CA 1
ATOM 3651 C C . ILE A 1 460 ? -3.482 -33.485 45.538 1.00 27.28 460 ILE A C 1
ATOM 3653 O O . ILE A 1 460 ? -4.024 -33.330 44.452 1.00 27.28 460 ILE A O 1
ATOM 3657 N N . SER A 1 461 ? -2.471 -34.342 45.778 1.00 25.41 461 SER A N 1
ATOM 3658 C CA . SER A 1 461 ? -2.038 -35.609 45.128 1.00 25.41 461 SER A CA 1
ATOM 3659 C C . SER A 1 461 ? -1.936 -35.694 43.595 1.00 25.41 461 SER A C 1
ATOM 3661 O O . SER A 1 461 ? -2.937 -35.700 42.893 1.00 25.41 461 SER A O 1
ATOM 3663 N N . THR A 1 462 ? -0.730 -35.742 43.016 1.00 23.94 462 THR A N 1
ATOM 3664 C CA . THR A 1 462 ? 0.081 -36.963 42.756 1.00 23.94 462 THR A CA 1
ATOM 3665 C C . THR A 1 462 ? -0.658 -38.082 42.015 1.00 23.94 462 THR A C 1
ATOM 3667 O O . THR A 1 462 ? -1.448 -38.783 42.630 1.00 23.94 462 THR A O 1
ATOM 3670 N N . GLU A 1 463 ? -0.270 -38.359 40.767 1.00 26.52 463 GLU A N 1
ATOM 3671 C CA . GLU A 1 463 ? 0.544 -39.543 40.445 1.00 26.52 463 GLU A CA 1
ATOM 3672 C C . GLU A 1 463 ? 1.099 -39.498 39.010 1.00 26.52 463 GLU A C 1
ATOM 3674 O O . GLU A 1 463 ? 0.434 -39.113 38.053 1.00 26.52 463 GLU A O 1
ATOM 3679 N N . LYS A 1 464 ? 2.378 -39.873 38.905 1.00 25.23 464 LYS A N 1
ATOM 3680 C CA . LYS A 1 464 ? 3.097 -40.218 37.674 1.00 25.23 464 LYS A CA 1
ATOM 3681 C C . LYS A 1 464 ? 2.590 -41.570 37.164 1.00 25.23 464 LYS A C 1
ATOM 3683 O O . LYS A 1 464 ? 2.273 -42.401 38.000 1.00 25.23 464 LYS A O 1
ATOM 3688 N N . ILE A 1 465 ? 2.726 -41.841 35.864 1.00 25.67 465 ILE A N 1
ATOM 3689 C CA . ILE A 1 465 ? 3.384 -43.048 35.320 1.00 25.67 465 ILE A CA 1
ATOM 3690 C C . ILE A 1 465 ? 3.724 -42.795 33.837 1.00 25.67 465 ILE A C 1
ATOM 3692 O O . ILE A 1 465 ? 2.912 -42.288 33.072 1.00 25.67 465 ILE A O 1
ATOM 3696 N N . TYR A 1 466 ? 4.968 -43.120 33.478 1.00 24.55 466 TYR A N 1
ATOM 3697 C CA . TYR A 1 466 ? 5.501 -43.229 32.116 1.00 24.55 466 TYR A CA 1
ATOM 3698 C C . TYR A 1 466 ? 4.996 -44.515 31.441 1.00 24.55 466 TYR A C 1
ATOM 3700 O O . TYR A 1 466 ? 4.908 -45.544 32.107 1.00 24.55 466 TYR A O 1
ATOM 3708 N N . GLY A 1 467 ? 4.812 -44.504 30.121 1.00 24.94 467 GLY A N 1
ATOM 3709 C CA . GLY A 1 467 ? 4.694 -45.726 29.320 1.00 24.94 467 GLY A CA 1
ATOM 3710 C C . GLY A 1 467 ? 4.552 -45.422 27.833 1.00 24.94 467 GLY A C 1
ATOM 3711 O O . GLY A 1 467 ? 3.655 -44.684 27.445 1.00 24.94 467 GLY A O 1
ATOM 3712 N N . THR A 1 468 ? 5.489 -45.940 27.049 1.00 24.64 468 THR A N 1
ATOM 3713 C CA . THR A 1 468 ? 5.699 -45.729 25.618 1.00 24.64 468 THR A CA 1
ATOM 3714 C C . THR A 1 468 ? 4.955 -46.754 24.742 1.00 24.64 468 THR A C 1
ATOM 3716 O O . THR A 1 468 ? 4.543 -47.803 25.230 1.00 24.64 468 THR A O 1
ATOM 3719 N N . ASP A 1 469 ? 4.895 -46.413 23.451 1.00 26.00 469 ASP A N 1
ATOM 3720 C CA . ASP A 1 469 ? 4.872 -47.260 22.243 1.00 26.00 469 ASP A CA 1
ATOM 3721 C C . ASP A 1 469 ? 3.563 -47.870 21.686 1.00 26.00 469 ASP A C 1
ATOM 3723 O O . ASP A 1 469 ? 2.902 -48.707 22.294 1.00 26.00 469 ASP A O 1
ATOM 3727 N N . GLU A 1 470 ? 3.302 -47.413 20.450 1.00 27.36 470 GLU A N 1
ATOM 3728 C CA . GLU A 1 470 ? 3.014 -48.136 19.194 1.00 27.36 470 GLU A CA 1
ATOM 3729 C C . GLU A 1 470 ? 1.706 -48.931 18.970 1.00 27.36 470 GLU A C 1
ATOM 3731 O O . GLU A 1 470 ? 1.366 -49.884 19.663 1.00 27.36 470 GLU A O 1
ATOM 3736 N N . ASP A 1 471 ? 1.061 -48.523 17.865 1.00 26.36 471 ASP A N 1
ATOM 3737 C CA . ASP A 1 471 ? 0.393 -49.291 16.805 1.00 26.36 471 ASP A CA 1
ATOM 3738 C C . ASP A 1 471 ? -0.742 -50.275 17.140 1.00 26.36 471 ASP A C 1
ATOM 3740 O O . ASP A 1 471 ? -0.546 -51.338 17.719 1.00 26.36 471 ASP A O 1
ATOM 3744 N N . THR A 1 472 ? -1.943 -50.017 16.602 1.00 27.05 472 THR A N 1
ATOM 3745 C CA . THR A 1 472 ? -2.476 -50.715 15.405 1.00 27.05 472 THR A CA 1
ATOM 3746 C C . THR A 1 472 ? -3.961 -50.415 15.146 1.00 27.05 472 THR A C 1
ATOM 3748 O O . THR A 1 472 ? -4.738 -50.017 16.009 1.00 27.05 472 THR A O 1
ATOM 3751 N N . GLU A 1 473 ? -4.280 -50.580 13.871 1.00 27.03 473 GLU A N 1
ATOM 3752 C CA . GLU A 1 473 ? -5.497 -50.372 13.102 1.00 27.03 473 GLU A CA 1
ATOM 3753 C C . GLU A 1 473 ? -6.765 -51.179 13.481 1.00 27.03 473 GLU A C 1
ATOM 3755 O O . GLU A 1 473 ? -6.714 -52.285 14.006 1.00 27.03 473 GLU A O 1
ATOM 3760 N N . GLU A 1 474 ? -7.894 -50.614 13.024 1.00 27.12 474 GLU A N 1
ATOM 3761 C CA . GLU A 1 474 ? -9.030 -51.273 12.348 1.00 27.12 474 GLU A CA 1
ATOM 3762 C C . GLU A 1 474 ? -10.224 -51.940 13.107 1.00 27.12 474 GLU A C 1
ATOM 3764 O O . GLU A 1 474 ? -10.147 -53.004 13.707 1.00 27.12 474 GLU A O 1
ATOM 3769 N N . ILE A 1 475 ? -11.388 -51.281 12.923 1.00 26.80 475 ILE A N 1
ATOM 3770 C CA . ILE A 1 475 ? -12.746 -51.735 12.509 1.00 26.80 475 ILE A CA 1
ATOM 3771 C C . ILE A 1 475 ? -13.464 -52.920 13.214 1.00 26.80 475 ILE A C 1
ATOM 3773 O O . ILE A 1 475 ? -13.026 -54.059 13.170 1.00 26.80 475 ILE A O 1
ATOM 3777 N N . LEU A 1 476 ? -14.707 -52.653 13.668 1.00 26.38 476 LEU A N 1
ATOM 3778 C CA . LEU A 1 476 ? -15.995 -53.281 13.254 1.00 26.38 476 LEU A CA 1
ATOM 3779 C C . LEU A 1 476 ? -17.005 -53.512 14.407 1.00 26.38 476 LEU A C 1
ATOM 3781 O O . LEU A 1 476 ? -16.813 -54.324 15.300 1.00 26.38 476 LEU A O 1
ATOM 3785 N N . THR A 1 477 ? -18.153 -52.836 14.254 1.00 25.48 477 THR A N 1
ATOM 3786 C CA . THR A 1 477 ? -19.547 -53.325 14.395 1.00 25.48 477 THR A CA 1
ATOM 3787 C C . THR A 1 477 ? -20.064 -53.955 15.700 1.00 25.48 477 THR A C 1
ATOM 3789 O O . THR A 1 477 ? -19.735 -55.084 16.029 1.00 25.48 477 THR A O 1
ATOM 3792 N N . GLY A 1 478 ? -21.126 -53.333 16.237 1.00 24.61 478 GLY A N 1
ATOM 3793 C CA . GLY A 1 478 ? -22.489 -53.882 16.093 1.00 24.61 478 GLY A CA 1
ATOM 3794 C C . GLY A 1 478 ? -23.150 -54.580 17.297 1.00 24.61 478 GLY A C 1
ATOM 3795 O O . GLY A 1 478 ? -22.660 -55.593 17.771 1.00 24.61 478 GLY A O 1
ATOM 3796 N N . GLY A 1 479 ? -24.358 -54.099 17.646 1.00 25.31 479 GLY A N 1
ATOM 3797 C CA . GLY A 1 479 ? -25.471 -54.872 18.249 1.00 25.31 479 GLY A CA 1
ATOM 3798 C C . GLY A 1 479 ? -25.533 -54.892 19.783 1.00 25.31 479 GLY A C 1
ATOM 3799 O O . GLY A 1 479 ? -24.662 -55.465 20.415 1.00 25.31 479 GLY A O 1
ATOM 3800 N N . SER A 1 480 ? -26.458 -54.145 20.414 1.00 25.86 480 SER A N 1
ATOM 3801 C CA . SER A 1 480 ? -27.802 -54.585 20.898 1.00 25.86 480 SER A CA 1
ATOM 3802 C C . SER A 1 480 ? -27.723 -55.533 22.114 1.00 25.86 480 SER A C 1
ATOM 3804 O O . SER A 1 480 ? -27.014 -56.521 22.049 1.00 25.86 480 SER A O 1
ATOM 3806 N N . GLU A 1 481 ? -28.416 -55.366 23.246 1.00 29.23 481 GLU A N 1
ATOM 3807 C CA . GLU A 1 481 ? -29.815 -54.966 23.454 1.00 29.23 481 GLU A CA 1
ATOM 3808 C C . GLU A 1 481 ? -30.095 -54.826 24.984 1.00 29.23 481 GLU A C 1
ATOM 3810 O O . GLU A 1 481 ? -29.619 -55.654 25.750 1.00 29.23 481 GLU A O 1
ATOM 3815 N N . THR A 1 482 ? -30.865 -53.793 25.390 1.00 27.58 482 THR A N 1
ATOM 3816 C CA . THR A 1 482 ? -31.961 -53.728 26.417 1.00 27.58 482 THR A CA 1
ATOM 3817 C C . THR A 1 482 ? -31.767 -54.319 27.843 1.00 27.58 482 THR A C 1
ATOM 3819 O O . THR A 1 482 ? -31.221 -55.394 27.998 1.00 27.58 482 THR A O 1
ATOM 3822 N N . THR A 1 483 ? -32.207 -53.745 28.978 1.00 28.70 483 THR A N 1
ATOM 3823 C CA . THR A 1 483 ? -33.512 -53.166 29.393 1.00 28.70 483 THR A CA 1
ATOM 3824 C C . THR A 1 483 ? -33.381 -52.466 30.769 1.00 28.70 483 THR A C 1
ATOM 3826 O O . THR A 1 483 ? -32.643 -52.967 31.614 1.00 28.70 483 THR A O 1
ATOM 3829 N N . GLY A 1 484 ? -34.190 -51.433 31.061 1.00 29.45 484 GLY A N 1
ATOM 3830 C CA . GLY A 1 484 ? -34.505 -51.012 32.445 1.00 29.45 484 GLY A CA 1
ATOM 3831 C C . GLY A 1 484 ? -34.932 -49.543 32.602 1.00 29.45 484 GLY A C 1
ATOM 3832 O O . GLY A 1 484 ? -34.084 -48.660 32.621 1.00 29.45 484 GLY A O 1
ATOM 3833 N N . GLN A 1 485 ? -36.244 -49.295 32.696 1.00 27.16 485 GLN A N 1
ATOM 3834 C CA . GLN A 1 485 ? -36.910 -47.991 32.874 1.00 27.16 485 GLN A CA 1
ATOM 3835 C C . GLN A 1 485 ? -36.998 -47.558 34.355 1.00 27.16 485 GLN A C 1
ATOM 3837 O O . GLN A 1 485 ? -37.234 -48.414 35.198 1.00 27.16 485 GLN A O 1
ATOM 3842 N N . ASP A 1 486 ? -36.882 -46.249 34.636 1.00 31.97 486 ASP A N 1
ATOM 3843 C CA . ASP A 1 486 ? -37.747 -45.449 35.546 1.00 31.97 486 ASP A CA 1
ATOM 3844 C C . ASP A 1 486 ? -37.309 -43.962 35.557 1.00 31.97 486 ASP A C 1
ATOM 3846 O O . ASP A 1 486 ? -36.127 -43.668 35.366 1.00 31.97 486 ASP A O 1
ATOM 3850 N N . HIS A 1 487 ? -38.256 -43.006 35.619 1.00 28.14 487 HIS A N 1
ATOM 3851 C CA . HIS A 1 487 ? -38.089 -41.687 34.954 1.00 28.14 487 HIS A CA 1
ATOM 3852 C C . HIS A 1 487 ? -38.316 -40.394 35.825 1.00 28.14 487 HIS A C 1
ATOM 3854 O O . HIS A 1 487 ? -37.584 -40.249 36.800 1.00 28.14 487 HIS A O 1
ATOM 3860 N N . PRO A 1 488 ? -39.125 -39.349 35.482 1.00 43.88 488 PRO A N 1
ATOM 3861 C CA . PRO A 1 488 ? -38.600 -37.962 35.458 1.00 43.88 488 PRO A CA 1
ATOM 3862 C C . PRO A 1 488 ? -39.340 -36.935 36.369 1.00 43.88 488 PRO A C 1
ATOM 3864 O O . PRO A 1 488 ? -40.487 -37.172 36.752 1.00 43.88 488 PRO A O 1
ATOM 3867 N N . PRO A 1 489 ? -38.751 -35.749 36.672 1.00 35.38 489 PRO A N 1
ATOM 3868 C CA . PRO A 1 489 ? -39.037 -34.562 35.827 1.00 35.38 489 PRO A CA 1
ATOM 3869 C C . PRO A 1 489 ? -37.838 -33.583 35.653 1.00 35.38 489 PRO A C 1
ATOM 3871 O O . PRO A 1 489 ? -37.113 -33.317 36.602 1.00 35.38 489 PRO A O 1
ATOM 3874 N N . ALA A 1 490 ? -37.468 -33.143 34.436 1.00 27.30 490 ALA A N 1
ATOM 3875 C CA . ALA A 1 490 ? -38.075 -32.128 33.531 1.00 27.30 490 ALA A CA 1
ATOM 3876 C C . ALA A 1 490 ? -37.653 -30.679 33.907 1.00 27.30 490 ALA A C 1
ATOM 3878 O O . ALA A 1 490 ? -37.703 -30.335 35.077 1.00 27.30 490 ALA A O 1
ATOM 3879 N N . GLN A 1 491 ? -37.207 -29.762 33.033 1.00 28.92 491 GLN A N 1
ATOM 3880 C CA . GLN A 1 491 ? -37.551 -29.366 31.646 1.00 28.92 491 GLN A CA 1
ATOM 3881 C C . GLN A 1 491 ? -36.405 -28.479 31.053 1.00 28.92 491 GLN A C 1
ATOM 3883 O O . GLN A 1 491 ? -35.509 -28.121 31.811 1.00 28.92 491 GLN A O 1
ATOM 3888 N N . PRO A 1 492 ? -36.481 -27.906 29.825 1.00 31.03 492 PRO A N 1
ATOM 3889 C CA . PRO A 1 492 ? -36.958 -28.406 28.526 1.00 31.03 492 PRO A CA 1
ATOM 3890 C C . PRO A 1 492 ? -35.912 -28.209 27.385 1.00 31.03 492 PRO A C 1
ATOM 3892 O O . PRO A 1 492 ? -35.082 -27.304 27.445 1.00 31.03 492 PRO A O 1
ATOM 3895 N N . PRO A 1 493 ? -35.991 -28.965 26.271 1.00 27.20 493 PRO A N 1
ATOM 3896 C CA . PRO A 1 493 ? -35.232 -28.675 25.057 1.00 27.20 493 PRO A CA 1
ATOM 3897 C C . PRO A 1 493 ? -36.015 -27.734 24.126 1.00 27.20 493 PRO A C 1
ATOM 3899 O O . PRO A 1 493 ? -37.200 -27.943 23.846 1.00 27.20 493 PRO A O 1
ATOM 3902 N N . VAL A 1 494 ? -35.342 -26.712 23.593 1.00 29.59 494 VAL A N 1
ATOM 3903 C CA . VAL A 1 494 ? -35.916 -25.831 22.568 1.00 29.59 494 VAL A CA 1
ATOM 3904 C C . VAL A 1 494 ? -35.995 -26.585 21.238 1.00 29.59 494 VAL A C 1
ATOM 3906 O O . VAL A 1 494 ? -34.991 -26.970 20.639 1.00 29.59 494 VAL A O 1
ATOM 3909 N N . LYS A 1 495 ? -37.230 -26.800 20.780 1.00 27.72 495 LYS A N 1
ATOM 3910 C CA . LYS A 1 495 ? -37.572 -27.389 19.483 1.00 27.72 495 LYS A CA 1
ATOM 3911 C C . LYS A 1 495 ? -37.214 -26.443 18.336 1.00 27.72 495 LYS A C 1
ATOM 3913 O O . LYS A 1 495 ? -37.711 -25.321 18.271 1.00 27.72 495 LYS A O 1
ATOM 3918 N N . LYS A 1 496 ? -36.496 -26.965 17.337 1.00 33.09 496 LYS A N 1
ATOM 3919 C CA . LYS A 1 496 ? -36.558 -26.454 15.960 1.00 33.09 496 LYS A CA 1
ATOM 3920 C C . LYS A 1 496 ? -37.991 -26.604 15.447 1.00 33.09 496 LYS A C 1
ATOM 3922 O O . LYS A 1 496 ? -38.502 -27.717 15.352 1.00 33.09 496 LYS A O 1
ATOM 3927 N N . THR A 1 497 ? -38.618 -25.495 15.074 1.00 25.73 497 THR A N 1
ATOM 3928 C CA . THR A 1 497 ? -39.828 -25.497 14.246 1.00 25.73 497 THR A CA 1
ATOM 3929 C C . THR A 1 497 ? -39.630 -24.553 13.068 1.00 25.73 497 THR A C 1
ATOM 3931 O O . THR A 1 497 ? -39.392 -23.363 13.233 1.00 25.73 497 THR A O 1
ATOM 3934 N N . LYS A 1 498 ? -39.719 -25.115 11.859 1.00 30.28 498 LYS A N 1
ATOM 3935 C CA . LYS A 1 498 ? -40.091 -24.372 10.655 1.00 30.28 498 LYS A CA 1
ATOM 3936 C C . LYS A 1 498 ? -41.576 -24.030 10.771 1.00 30.28 498 LYS A C 1
ATOM 3938 O O . LYS A 1 498 ? -42.355 -24.955 10.982 1.00 30.28 498 LYS A O 1
ATOM 3943 N N . LEU A 1 499 ? -41.962 -22.775 10.532 1.00 23.33 499 LEU A N 1
ATOM 3944 C CA . LEU A 1 499 ? -43.199 -22.415 9.822 1.00 23.33 499 LEU A CA 1
ATOM 3945 C C . LEU A 1 499 ? -43.227 -20.922 9.440 1.00 23.33 499 LEU A C 1
ATOM 3947 O O . LEU A 1 499 ? -42.725 -20.066 10.157 1.00 23.33 499 LEU A O 1
ATOM 3951 N N . LYS A 1 500 ? -43.775 -20.692 8.241 1.00 28.03 500 LYS A N 1
ATOM 3952 C CA . LYS A 1 500 ? -43.915 -19.461 7.438 1.00 28.03 500 LYS A CA 1
ATOM 3953 C C . LYS A 1 500 ? -44.905 -18.450 8.036 1.00 28.03 500 LYS A C 1
ATOM 3955 O O . LYS A 1 500 ? -45.784 -18.906 8.745 1.00 28.03 500 LYS A O 1
ATOM 3960 N N . PHE A 1 501 ? -44.882 -17.185 7.575 1.00 25.14 501 PHE A N 1
ATOM 3961 C CA . PHE A 1 501 ? -46.059 -16.421 7.080 1.00 25.14 501 PHE A CA 1
ATOM 3962 C C . PHE A 1 501 ? -45.641 -15.141 6.291 1.00 25.14 501 PHE A C 1
ATOM 3964 O O . PHE A 1 501 ? -44.680 -14.485 6.678 1.00 25.14 501 PHE A O 1
ATOM 3971 N N . GLY A 1 502 ? -46.343 -14.832 5.177 1.00 25.69 502 GLY A N 1
ATOM 3972 C CA . GLY A 1 502 ? -46.308 -13.564 4.387 1.00 25.69 502 GLY A CA 1
ATOM 3973 C C . GLY A 1 502 ? -47.126 -12.436 5.054 1.00 25.69 502 GLY A C 1
ATOM 3974 O O . GLY A 1 502 ? -47.645 -12.669 6.139 1.00 25.69 502 GLY A O 1
ATOM 3975 N N . PHE A 1 503 ? -47.335 -11.204 4.560 1.00 27.48 503 PHE A N 1
ATOM 3976 C CA . PHE A 1 503 ? -47.432 -10.511 3.246 1.00 27.48 503 PHE A CA 1
ATOM 3977 C C . PHE A 1 503 ? -47.050 -9.005 3.478 1.00 27.48 503 PHE A C 1
ATOM 3979 O O . PHE A 1 503 ? -46.945 -8.621 4.639 1.00 27.48 503 PHE A O 1
ATOM 3986 N N . LYS A 1 504 ? -46.834 -8.074 2.525 1.00 25.88 504 LYS A N 1
ATOM 3987 C CA . LYS A 1 504 ? -47.633 -7.622 1.359 1.00 25.88 504 LYS A CA 1
ATOM 3988 C C . LYS A 1 504 ? -46.801 -6.729 0.412 1.00 25.88 504 LYS A C 1
ATOM 3990 O O . LYS A 1 504 ? -46.013 -5.922 0.893 1.00 25.88 504 LYS A O 1
ATOM 3995 N N . ASP A 1 505 ? -47.124 -6.801 -0.880 1.00 31.73 505 ASP A N 1
ATOM 3996 C CA . ASP A 1 505 ? -46.915 -5.749 -1.889 1.00 31.73 505 ASP A CA 1
ATOM 3997 C C . ASP A 1 505 ? -48.147 -4.812 -1.991 1.00 31.73 505 ASP A C 1
ATOM 3999 O O . ASP A 1 505 ? -49.271 -5.251 -1.715 1.00 31.73 505 ASP A O 1
ATOM 4003 N N . GLY A 1 506 ? -47.922 -3.571 -2.459 1.00 37.78 506 GLY A N 1
ATOM 4004 C CA . GLY A 1 506 ? -48.902 -2.550 -2.904 1.00 37.78 506 GLY A CA 1
ATOM 4005 C C . GLY A 1 506 ? -49.027 -1.357 -1.938 1.00 37.78 506 GLY A C 1
ATOM 4006 O O . GLY A 1 506 ? -49.251 -1.580 -0.751 1.00 37.78 506 GLY A O 1
ATOM 4007 N N . GLU A 1 507 ? -48.882 -0.084 -2.328 1.00 37.06 507 GLU A N 1
ATOM 4008 C CA . GLU A 1 507 ? -49.126 0.615 -3.613 1.00 37.06 507 GLU A CA 1
ATOM 4009 C C . GLU A 1 507 ? -47.933 1.430 -4.136 1.00 37.06 507 GLU A C 1
ATOM 4011 O O . GLU A 1 507 ? -47.128 1.916 -3.306 1.00 37.06 507 GLU A O 1
#

Sequence (507 aa):
KFLSSQENSDLFAYLLKITYTNSLLNGEIFINECSPNLNKEFTESHYKLFTGLHQYFNITVYDHKSNPDKDRNISAGYFSDENTNNYSLTSLKKMLSGTNSKLVIEASFSESTYDSINNVFGKNLLPVLAEMDLINSNTIISNPTHLNQYETEILVEKNATVLICPSDYLNLSYRKTDISGLLQSGVNVIIGTGYTGNSILSELRKLQVMSAGNNISPEDIFKTAILNPAKVFGISNLTGTIEKNKFADLIMFDLRDSRNTLTLPEADPDFFCDMILERFSGKDICDVILKGEYLVNNGRKNFKYETETNNDTPDIAGKIYSAGKYYEYREKTLMKNRVDKLGLSVMEIANEEKPLVYVDMLHTGEYVGDGEFSIIGKKEEEVDRPREKSIKASSVKIKVEEVKSFEQGLNFFDDIADLPVIPAPKIMGRKVSKSELSREEELRSRESESKNLTDPDEKISTEKIYGTDEDTEEILTGGSETTGQDHPPAQPPVKKTKLKFGFKDGE